Protein AF-A0A9N9A165-F1 (afdb_monomer_lite)

Foldseek 3Di:
DDDDDDDDDPDDDFKDFDDDDDDDDDDDDDDDDDDDDDDDDDDDDDDDDDDDDDDDDDDDDDDDDPDQDLVQDDPALDQPDDRVNHGLVVVQVVQLVCLVVQWQDQVPAQEWEEEPVCRPDIGRHDLSLQCSFFPQSSVVVVPDGGHIYIYGYAPADVVLVSLVSSCSRNVPLPVSLVVDDPVCLVSNLSRCVVRRGHPSSVVSSVVSCVPPPVVVVVCVLVLQDDQPPPDPDDPDDPDQDDAFAEEEEADADPFLVLSLLLCVPPPPPRHHFDYEYEEEPPRVVSVVVVVVSQVVVDDPDDNRYHYDYFHALDDVVDDPVCSVVSVVSRLVSLLCVCVVRVGQEYEGEARPSVVSNLVNNSVCVSVVNHDRAYEYEYDPVPAPDGHPVLVVCLSRHSAAEYQYVVCVVVRVRYDYDHDSD

Radius of gyration: 34.98 Å; chains: 1; bounding box: 90×56×110 Å

Structure (mmCIF, N/CA/C/O backbone):
data_AF-A0A9N9A165-F1
#
_entry.id   AF-A0A9N9A165-F1
#
loop_
_atom_site.group_PDB
_atom_site.id
_atom_site.type_symbol
_atom_site.label_atom_id
_atom_site.label_alt_id
_atom_site.label_comp_id
_atom_site.label_asym_id
_atom_site.label_entity_id
_atom_site.label_seq_id
_atom_site.pdbx_PDB_ins_code
_atom_site.Cartn_x
_atom_site.Cartn_y
_atom_site.Cartn_z
_atom_site.occupancy
_atom_site.B_iso_or_equiv
_atom_site.auth_seq_id
_atom_site.auth_comp_id
_atom_site.auth_asym_id
_atom_site.auth_atom_id
_atom_site.pdbx_PDB_model_num
ATOM 1 N N . MET A 1 1 ? 0.359 28.712 -45.070 1.00 30.98 1 MET A N 1
ATOM 2 C CA . MET A 1 1 ? -0.777 27.816 -45.360 1.00 30.98 1 MET A CA 1
ATOM 3 C C . MET A 1 1 ? -0.636 26.603 -44.466 1.00 30.98 1 MET A C 1
ATOM 5 O O . MET A 1 1 ? 0.360 25.902 -44.545 1.00 30.98 1 MET A O 1
ATOM 9 N N . THR A 1 2 ? -1.562 26.473 -43.529 1.00 28.03 2 THR A N 1
ATOM 10 C CA . THR A 1 2 ? -1.671 25.415 -42.525 1.00 28.03 2 THR A CA 1
ATOM 11 C C . THR A 1 2 ? -2.238 24.150 -43.166 1.00 28.03 2 THR A C 1
ATOM 13 O O . THR A 1 2 ? -3.295 24.209 -43.788 1.00 28.03 2 THR A O 1
ATOM 16 N N . SER A 1 3 ? -1.569 23.011 -42.990 1.00 23.97 3 SER A N 1
ATOM 17 C CA . SER A 1 3 ? -2.123 21.687 -43.289 1.00 23.97 3 SER A CA 1
ATOM 18 C C . SER A 1 3 ? -2.173 20.858 -42.006 1.00 23.97 3 SER A C 1
ATOM 20 O O . SER A 1 3 ? -1.151 20.401 -41.498 1.00 23.97 3 SER A O 1
ATOM 22 N N . THR A 1 4 ? -3.380 20.722 -41.469 1.00 32.53 4 THR A N 1
ATOM 23 C CA . THR A 1 4 ? -3.792 19.756 -40.442 1.00 32.53 4 THR A CA 1
ATOM 24 C C . THR A 1 4 ? -4.138 18.403 -41.090 1.00 32.53 4 THR A C 1
ATOM 26 O O . THR A 1 4 ? -4.364 18.375 -42.296 1.00 32.53 4 THR A O 1
ATOM 29 N N . ILE A 1 5 ? -4.254 17.343 -40.261 1.00 26.00 5 ILE A N 1
ATOM 30 C CA . ILE A 1 5 ? -4.633 15.913 -40.501 1.00 26.00 5 ILE A CA 1
ATOM 31 C C . ILE A 1 5 ? -3.408 14.989 -40.274 1.00 26.00 5 ILE A C 1
ATOM 33 O O . ILE A 1 5 ? -2.362 15.235 -40.851 1.00 26.00 5 ILE A O 1
ATOM 37 N N . SER A 1 6 ? -3.396 13.923 -39.457 1.00 26.28 6 SER A N 1
ATOM 38 C CA . SER A 1 6 ? -4.396 13.183 -38.665 1.00 26.28 6 SER A CA 1
ATOM 39 C C . SER A 1 6 ? -3.707 12.619 -37.403 1.00 26.28 6 SER A C 1
ATOM 41 O O . SER A 1 6 ? -2.586 12.115 -37.465 1.00 26.28 6 SER A O 1
ATOM 43 N N . GLN A 1 7 ? -4.384 12.723 -36.254 1.00 32.97 7 GLN A N 1
ATOM 44 C CA . GLN A 1 7 ? -4.041 12.041 -35.007 1.00 32.97 7 GLN A CA 1
ATOM 45 C C . GLN A 1 7 ? -4.582 10.608 -35.043 1.00 32.97 7 GLN A C 1
ATOM 47 O O . GLN A 1 7 ? -5.778 10.430 -35.240 1.00 32.97 7 GLN A O 1
ATOM 52 N N . ASN A 1 8 ? -3.710 9.622 -34.827 1.00 28.58 8 ASN A N 1
ATOM 53 C CA . ASN A 1 8 ? -4.030 8.306 -34.262 1.00 28.58 8 ASN A CA 1
ATOM 54 C C . ASN A 1 8 ? -2.715 7.632 -33.831 1.00 28.58 8 ASN A C 1
ATOM 56 O O . ASN A 1 8 ? -2.170 6.778 -34.521 1.00 28.58 8 ASN A O 1
ATOM 60 N N . SER A 1 9 ? -2.172 8.058 -32.689 1.00 30.83 9 SER A N 1
ATOM 61 C CA . SER A 1 9 ? -1.137 7.323 -31.952 1.00 30.83 9 SER A CA 1
ATOM 62 C C . SER A 1 9 ? -1.529 7.320 -30.471 1.00 30.83 9 SER A C 1
ATOM 64 O O . SER A 1 9 ? -1.870 8.386 -29.955 1.00 30.83 9 SER A O 1
ATOM 66 N N . PRO A 1 10 ? -1.526 6.167 -29.775 1.00 26.56 10 PRO A N 1
ATOM 67 C CA . PRO A 1 10 ? -1.973 6.069 -28.385 1.00 26.56 10 PRO A CA 1
ATOM 68 C C . PRO A 1 10 ? -0.942 6.575 -27.354 1.00 26.56 10 PRO A C 1
ATOM 70 O O . PRO A 1 10 ? -1.154 6.399 -26.156 1.00 26.56 10 PRO A O 1
ATOM 73 N N . PHE A 1 11 ? 0.156 7.212 -27.778 1.00 29.66 11 PHE A N 1
ATOM 74 C CA . PHE A 1 11 ? 1.219 7.697 -26.889 1.00 29.66 11 PHE A CA 1
ATOM 75 C C . PHE A 1 11 ? 1.334 9.235 -26.904 1.00 29.66 11 PHE A C 1
ATOM 77 O O . PHE A 1 11 ? 1.251 9.841 -27.975 1.00 29.66 11 PHE A O 1
ATOM 84 N N . PRO A 1 12 ? 1.534 9.892 -25.742 1.00 28.69 12 PRO A N 1
ATOM 85 C CA . PRO A 1 12 ? 1.676 11.346 -25.667 1.00 28.69 12 PRO A CA 1
ATOM 86 C C . PRO A 1 12 ? 2.988 11.830 -26.327 1.00 28.69 12 PRO A C 1
ATOM 88 O O . PRO A 1 12 ? 3.991 11.113 -26.298 1.00 28.69 12 PRO A O 1
ATOM 91 N N . PRO A 1 13 ? 3.022 13.047 -26.906 1.00 36.81 13 PRO A N 1
ATOM 92 C CA . PRO A 1 13 ? 4.195 13.580 -27.601 1.00 36.81 13 PRO A CA 1
ATOM 93 C C . PRO A 1 13 ? 5.261 14.051 -26.598 1.00 36.81 13 PRO A C 1
ATOM 95 O O . PRO A 1 13 ? 5.220 15.190 -26.147 1.00 36.81 13 PRO A O 1
ATOM 98 N N . ASN A 1 14 ? 6.215 13.185 -26.243 1.00 39.38 14 ASN A N 1
ATOM 99 C CA . ASN A 1 14 ? 7.212 13.470 -25.195 1.00 39.38 14 ASN A CA 1
ATOM 100 C C . ASN A 1 14 ? 8.686 13.433 -25.659 1.00 39.38 14 ASN A C 1
ATOM 102 O O . ASN A 1 14 ? 9.572 13.283 -24.823 1.00 39.38 14 ASN A O 1
ATOM 106 N N . ALA A 1 15 ? 8.972 13.600 -26.954 1.00 33.16 15 ALA A N 1
ATOM 107 C CA . ALA A 1 15 ? 10.337 13.810 -27.452 1.00 33.16 15 ALA A CA 1
ATOM 108 C C . ALA A 1 15 ? 10.482 15.245 -27.980 1.00 33.16 15 ALA A C 1
ATOM 110 O O . ALA A 1 15 ? 9.728 15.661 -28.862 1.00 33.16 15 ALA A O 1
ATOM 111 N N . VAL A 1 16 ? 11.429 16.004 -27.424 1.00 34.69 16 VAL A N 1
ATOM 112 C CA . VAL A 1 16 ? 11.776 17.364 -27.869 1.00 34.69 16 VAL A CA 1
ATOM 113 C C . VAL A 1 16 ? 13.133 17.304 -28.565 1.00 34.69 16 VAL A C 1
ATOM 115 O O . VAL A 1 16 ? 14.067 16.723 -28.022 1.00 34.69 16 VAL A O 1
ATOM 118 N N . TYR A 1 17 ? 13.234 17.906 -29.751 1.00 34.75 17 TYR A N 1
ATOM 119 C CA . TYR A 1 17 ? 14.441 17.922 -30.582 1.00 34.75 17 TYR A CA 1
ATOM 120 C C . TYR A 1 17 ? 15.071 19.321 -30.567 1.00 34.75 17 TYR A C 1
ATOM 122 O O . TYR A 1 17 ? 14.367 20.309 -30.778 1.00 34.75 17 TYR A O 1
ATOM 130 N N . GLN A 1 18 ? 16.388 19.415 -30.375 1.00 28.05 18 GLN A N 1
ATOM 131 C CA . GLN A 1 18 ? 17.162 20.628 -30.665 1.00 28.05 18 GLN A CA 1
ATOM 132 C C . GLN A 1 18 ? 18.097 20.357 -31.849 1.00 28.05 18 GLN A C 1
ATOM 134 O O . GLN A 1 18 ? 18.926 19.455 -31.796 1.00 28.05 18 GLN A O 1
ATOM 139 N N . GLN A 1 19 ? 17.954 21.135 -32.925 1.00 28.00 19 GLN A N 1
ATOM 140 C CA . GLN A 1 19 ? 18.876 21.122 -34.062 1.00 28.00 19 GLN A CA 1
ATOM 141 C C . GLN A 1 19 ? 20.055 22.052 -33.761 1.00 28.00 19 GLN A C 1
ATOM 143 O O . GLN A 1 19 ? 19.873 23.268 -33.712 1.00 28.00 19 GLN A O 1
ATOM 148 N N . ASN A 1 20 ? 21.261 21.508 -33.602 1.00 29.25 20 ASN A N 1
ATOM 149 C CA . ASN A 1 20 ? 22.474 22.323 -33.549 1.00 29.25 20 ASN A CA 1
ATOM 150 C C . ASN A 1 20 ? 23.061 22.490 -34.955 1.00 29.25 20 ASN A C 1
ATOM 152 O O . ASN A 1 20 ? 23.333 21.517 -35.653 1.00 29.25 20 ASN A O 1
ATOM 156 N N . SER A 1 21 ? 23.264 23.744 -35.358 1.00 30.08 21 SER A N 1
ATOM 157 C CA . SER A 1 21 ? 23.950 24.132 -36.595 1.00 30.08 21 SER A CA 1
ATOM 158 C C . SER A 1 21 ? 25.340 24.649 -36.231 1.00 30.08 21 SER A C 1
ATOM 160 O O . SER A 1 21 ? 25.421 25.655 -35.531 1.00 30.08 21 SER A O 1
ATOM 162 N N . TYR A 1 22 ? 26.421 24.024 -36.708 1.00 27.47 22 TYR A N 1
ATOM 163 C CA . TYR A 1 22 ? 27.763 24.622 -36.646 1.00 27.47 22 TYR A CA 1
ATOM 164 C C . TYR A 1 22 ? 28.575 24.384 -37.932 1.00 27.47 22 TYR A C 1
ATOM 166 O O . TYR A 1 22 ? 28.345 23.389 -38.621 1.00 27.47 22 TYR A O 1
ATOM 174 N N . PRO A 1 23 ? 29.476 25.325 -38.291 1.00 28.16 23 PRO A N 1
ATOM 175 C CA . PRO A 1 23 ? 30.006 25.481 -39.641 1.00 28.16 23 PRO A CA 1
ATOM 176 C C . PRO A 1 23 ? 31.285 24.676 -39.904 1.00 28.16 23 PRO A C 1
ATOM 178 O O . PRO A 1 23 ? 32.097 24.425 -39.017 1.00 28.16 23 PRO A O 1
ATOM 181 N N . SER A 1 24 ? 31.475 24.336 -41.176 1.00 26.06 24 SER A N 1
ATOM 182 C CA . SER A 1 24 ? 32.622 23.626 -41.737 1.00 26.06 24 SER A CA 1
ATOM 183 C C . SER A 1 24 ? 33.921 24.440 -41.652 1.00 26.06 24 SER A C 1
ATOM 185 O O . SER A 1 24 ? 33.957 25.588 -42.095 1.00 26.06 24 SER A O 1
ATOM 187 N N . GLN A 1 25 ? 35.015 23.821 -41.200 1.00 24.94 25 GLN A N 1
ATOM 188 C CA . GLN A 1 25 ? 36.375 24.282 -41.501 1.00 24.94 25 GLN A CA 1
ATOM 189 C C . GLN A 1 25 ? 37.233 23.128 -42.028 1.00 24.94 25 GLN A C 1
ATOM 191 O O . GLN A 1 25 ? 37.442 22.113 -41.370 1.00 24.94 25 GLN A O 1
ATOM 196 N N . THR A 1 26 ? 37.708 23.315 -43.254 1.00 25.80 26 THR A N 1
ATOM 197 C CA . THR A 1 26 ? 38.742 22.546 -43.949 1.00 25.80 26 THR A CA 1
ATOM 198 C C . THR A 1 26 ? 40.126 22.894 -43.412 1.00 25.80 26 THR A C 1
ATOM 200 O O . THR A 1 26 ? 40.461 24.074 -43.386 1.00 25.80 26 THR A O 1
ATOM 203 N N . SER A 1 27 ? 40.955 21.885 -43.126 1.00 24.30 27 SER A N 1
ATOM 204 C CA . SER A 1 27 ? 42.413 22.042 -43.036 1.00 24.30 27 SER A CA 1
ATOM 205 C C . SER A 1 27 ? 43.125 20.779 -43.521 1.00 24.30 27 SER A C 1
ATOM 207 O O . SER A 1 27 ? 42.987 19.696 -42.961 1.00 24.30 27 SER A O 1
ATOM 209 N N . SER A 1 28 ? 43.876 20.958 -44.599 1.00 24.69 28 SER A N 1
ATOM 210 C CA . SER A 1 28 ? 44.809 20.043 -45.253 1.00 24.69 28 SER A CA 1
ATOM 211 C C . SER A 1 28 ? 46.138 19.946 -44.502 1.00 24.69 28 SER A C 1
ATOM 213 O O . SER A 1 28 ? 46.663 20.992 -44.144 1.00 24.69 28 SER A O 1
ATOM 215 N N . TYR A 1 29 ? 46.742 18.754 -44.384 1.00 25.45 29 TYR A N 1
ATOM 216 C CA . TYR A 1 29 ? 48.202 18.616 -44.266 1.00 25.45 29 TYR A CA 1
ATOM 217 C C . TYR A 1 29 ? 48.746 17.313 -44.888 1.00 25.45 29 TYR A C 1
ATOM 219 O O . TYR A 1 29 ? 48.081 16.286 -44.973 1.00 25.45 29 TYR A O 1
ATOM 227 N N . SER A 1 30 ? 49.973 17.476 -45.370 1.00 24.25 30 SER A N 1
ATOM 228 C CA . SER A 1 30 ? 50.847 16.753 -46.300 1.00 24.25 30 SER A CA 1
ATOM 229 C C . SER A 1 30 ? 51.369 15.355 -45.925 1.00 24.25 30 SER A C 1
ATOM 231 O O . SER A 1 30 ? 51.598 15.036 -44.763 1.00 24.25 30 SER A O 1
ATOM 233 N N . GLN A 1 31 ? 51.688 14.600 -46.987 1.00 25.42 31 GLN A N 1
ATOM 234 C CA . GLN A 1 31 ? 52.475 13.358 -47.055 1.00 25.42 31 GLN A CA 1
ATOM 235 C C . GLN A 1 31 ? 53.950 13.514 -46.647 1.00 25.42 31 GLN A C 1
ATOM 237 O O . GLN A 1 31 ? 54.519 14.547 -46.980 1.00 25.42 31 GLN A O 1
ATOM 242 N N . ILE A 1 32 ? 54.586 12.437 -46.139 1.00 25.52 32 ILE A N 1
ATOM 243 C CA . ILE A 1 32 ? 56.020 12.072 -46.325 1.00 25.52 32 ILE A CA 1
ATOM 244 C C . ILE A 1 32 ? 56.170 10.514 -46.291 1.00 25.52 32 ILE A C 1
ATOM 246 O O . ILE A 1 32 ? 55.348 9.869 -45.640 1.00 25.52 32 ILE A O 1
ATOM 250 N N . PRO A 1 33 ? 57.140 9.884 -47.009 1.00 29.56 33 PRO A N 1
ATOM 251 C CA . PRO A 1 33 ? 56.976 8.555 -47.624 1.00 29.56 33 PRO A CA 1
ATOM 252 C C . PRO A 1 33 ? 58.005 7.459 -47.226 1.00 29.56 33 PRO A C 1
ATOM 254 O O . PRO A 1 33 ? 58.963 7.715 -46.506 1.00 29.56 33 PRO A O 1
ATOM 257 N N . ARG A 1 34 ? 57.845 6.289 -47.886 1.00 22.92 34 ARG A N 1
ATOM 258 C CA . ARG A 1 34 ? 58.840 5.253 -48.280 1.00 22.92 34 ARG A CA 1
ATOM 259 C C . ARG A 1 34 ? 59.434 4.316 -47.211 1.00 22.92 34 ARG A C 1
ATOM 261 O O . ARG A 1 34 ? 60.228 4.733 -46.382 1.00 22.92 34 ARG A O 1
ATOM 268 N N . ASN A 1 35 ? 59.249 3.004 -47.407 1.00 24.45 35 ASN A N 1
ATOM 269 C CA . ASN A 1 35 ? 60.256 2.137 -48.054 1.00 24.45 35 ASN A CA 1
ATOM 270 C C . ASN A 1 35 ? 59.780 0.670 -48.163 1.00 24.45 35 ASN A C 1
ATOM 272 O O . ASN A 1 35 ? 59.331 0.078 -47.188 1.00 24.45 35 ASN A O 1
ATOM 276 N N . SER A 1 36 ? 59.926 0.092 -49.360 1.00 26.20 36 SER A N 1
ATOM 277 C CA . SER A 1 36 ? 60.014 -1.360 -49.612 1.00 26.20 36 SER A CA 1
ATOM 278 C C . SER A 1 36 ? 61.405 -1.877 -49.174 1.00 26.20 36 SER A C 1
ATOM 280 O O . SER A 1 36 ? 62.257 -1.043 -48.847 1.00 26.20 36 SER A O 1
ATOM 282 N N . PRO A 1 37 ? 61.714 -3.196 -49.233 1.00 30.70 37 PRO A N 1
ATOM 283 C CA . PRO A 1 37 ? 62.184 -3.709 -50.531 1.00 30.70 37 PRO A CA 1
ATOM 284 C C . PRO A 1 37 ? 62.031 -5.235 -50.828 1.00 30.70 37 PRO A C 1
ATOM 286 O O . PRO A 1 37 ? 61.751 -6.032 -49.942 1.00 30.70 37 PRO A O 1
ATOM 289 N N . TYR A 1 38 ? 62.296 -5.569 -52.108 1.00 24.83 38 TYR A N 1
ATOM 290 C CA . TYR A 1 38 ? 62.714 -6.847 -52.750 1.00 24.83 38 TYR A CA 1
ATOM 291 C C . TYR A 1 38 ? 61.745 -8.057 -52.765 1.00 24.83 38 TYR A C 1
ATOM 293 O O . TYR A 1 38 ? 61.374 -8.586 -51.729 1.00 24.83 38 TYR A O 1
ATOM 301 N N . GLN A 1 39 ? 61.154 -8.421 -53.921 1.00 24.47 39 GLN A N 1
ATOM 302 C CA . GLN A 1 39 ? 61.660 -9.161 -55.117 1.00 24.47 39 GLN A CA 1
ATOM 303 C C . GLN A 1 39 ? 61.720 -10.696 -54.914 1.00 24.47 39 GLN A C 1
ATOM 305 O O . GLN A 1 39 ? 62.441 -11.169 -54.052 1.00 24.47 39 GLN A O 1
ATOM 310 N N . HIS A 1 40 ? 60.842 -11.487 -55.556 1.00 25.16 40 HIS A N 1
ATOM 311 C CA . HIS A 1 40 ? 60.861 -12.016 -56.948 1.00 25.16 40 HIS A CA 1
ATOM 312 C C . HIS A 1 40 ? 61.604 -13.368 -57.041 1.00 25.16 40 HIS A C 1
ATOM 314 O O . HIS A 1 40 ? 62.787 -13.422 -56.748 1.00 25.16 40 HIS A O 1
ATOM 320 N N . GLN A 1 41 ? 60.917 -14.484 -57.334 1.00 24.33 41 GLN A N 1
ATOM 321 C CA . GLN A 1 41 ? 60.978 -15.315 -58.572 1.00 24.33 41 GLN A CA 1
ATOM 322 C C . GLN A 1 41 ? 60.892 -16.799 -58.108 1.00 24.33 41 GLN A C 1
ATOM 324 O O . GLN A 1 41 ? 61.300 -17.070 -56.988 1.00 24.33 41 GLN A O 1
ATOM 329 N N . GLN A 1 42 ? 60.417 -17.837 -58.808 1.00 24.27 42 GLN A N 1
ATOM 330 C CA . GLN A 1 42 ? 59.877 -18.073 -60.152 1.00 24.27 42 GLN A CA 1
ATOM 331 C C . GLN A 1 42 ? 59.375 -19.543 -60.226 1.00 24.27 42 GLN A C 1
ATOM 333 O O . GLN A 1 42 ? 59.992 -20.401 -59.608 1.00 24.27 42 GLN A O 1
ATOM 338 N N . TYR A 1 43 ? 58.340 -19.781 -61.056 1.00 24.47 43 TYR A N 1
ATOM 339 C CA . TYR A 1 43 ? 58.113 -20.920 -61.987 1.00 24.47 43 TYR A CA 1
ATOM 340 C C . TYR A 1 43 ? 58.084 -22.386 -61.493 1.00 24.47 43 TYR A C 1
ATOM 342 O O . TYR A 1 43 ? 58.854 -22.775 -60.635 1.00 24.47 43 TYR A O 1
ATOM 350 N N . HIS A 1 44 ? 57.305 -23.340 -62.030 1.00 27.14 44 HIS A N 1
ATOM 351 C CA . HIS A 1 44 ? 56.298 -23.502 -63.108 1.00 27.14 44 HIS A CA 1
ATOM 352 C C . HIS A 1 44 ? 55.692 -24.928 -62.871 1.00 27.14 44 HIS A C 1
ATOM 354 O O . HIS A 1 44 ? 56.398 -25.779 -62.339 1.00 27.14 44 HIS A O 1
ATOM 360 N N . SER A 1 45 ? 54.430 -25.299 -63.141 1.00 25.39 45 SER A N 1
ATOM 361 C CA . SER A 1 45 ? 53.854 -25.629 -64.463 1.00 25.39 45 SER A CA 1
ATOM 362 C C . SER A 1 45 ? 52.428 -26.241 -64.328 1.00 25.39 45 SER A C 1
ATOM 364 O O . SER A 1 45 ? 52.060 -26.651 -63.229 1.00 25.39 45 SER A O 1
ATOM 366 N N . PRO A 1 46 ? 51.630 -26.319 -65.420 1.00 28.55 46 PRO A N 1
ATOM 367 C CA . PRO A 1 46 ? 50.166 -26.159 -65.395 1.00 28.55 46 PRO A CA 1
ATOM 368 C C . PRO A 1 46 ? 49.344 -27.292 -66.063 1.00 28.55 46 PRO A C 1
ATOM 370 O O . PRO A 1 46 ? 49.888 -28.119 -66.790 1.00 28.55 46 PRO A O 1
ATOM 373 N N . VAL A 1 47 ? 48.007 -27.242 -65.932 1.00 25.83 47 VAL A N 1
ATOM 374 C CA . VAL A 1 47 ? 47.045 -27.813 -66.906 1.00 25.83 47 VAL A CA 1
ATOM 375 C C . VAL A 1 47 ? 45.909 -26.806 -67.158 1.00 25.83 47 VAL A C 1
ATOM 377 O O . VAL A 1 47 ? 45.389 -26.193 -66.230 1.00 25.83 47 VAL A O 1
ATOM 380 N N . LYS A 1 48 ? 45.598 -26.612 -68.447 1.00 24.17 48 LYS A N 1
ATOM 381 C CA . LYS A 1 48 ? 44.744 -25.584 -69.069 1.00 24.17 48 LYS A CA 1
ATOM 382 C C . LYS A 1 48 ? 43.267 -25.991 -69.195 1.00 24.17 48 LYS A C 1
ATOM 384 O O . LYS A 1 48 ? 42.993 -27.140 -69.521 1.00 24.17 48 LYS A O 1
ATOM 389 N N . GLN A 1 49 ? 42.379 -24.989 -69.183 1.00 23.53 49 GLN A N 1
ATOM 390 C CA . GLN A 1 49 ? 41.376 -24.763 -70.242 1.00 23.53 49 GLN A CA 1
ATOM 391 C C . GLN A 1 49 ? 41.033 -23.252 -70.332 1.00 23.53 49 GLN A C 1
ATOM 393 O O . GLN A 1 49 ? 40.579 -22.652 -69.362 1.00 23.53 49 GLN A O 1
ATOM 398 N N . GLU A 1 50 ? 41.334 -22.642 -71.488 1.00 23.67 50 GLU A N 1
ATOM 399 C CA . GLU A 1 50 ? 41.048 -21.248 -71.911 1.00 23.67 50 GLU A CA 1
ATOM 400 C C . GLU A 1 50 ? 39.595 -21.168 -72.439 1.00 23.67 50 GLU A C 1
ATOM 402 O O . GLU A 1 50 ? 39.149 -22.096 -73.108 1.00 23.67 50 GLU A O 1
ATOM 407 N N . TYR A 1 51 ? 38.726 -20.240 -72.016 1.00 23.48 51 TYR A N 1
ATOM 408 C CA . TYR A 1 51 ? 38.630 -18.785 -72.260 1.00 23.48 51 TYR A CA 1
ATOM 409 C C . TYR A 1 51 ? 38.369 -18.349 -73.712 1.00 23.48 51 TYR A C 1
ATOM 411 O O . TYR A 1 51 ? 39.169 -18.572 -74.614 1.00 23.48 51 TYR A O 1
ATOM 419 N N . SER A 1 52 ? 37.289 -17.580 -73.878 1.00 21.48 52 SER A N 1
ATOM 420 C CA . SER A 1 52 ? 37.186 -16.489 -74.849 1.00 21.48 52 SER A CA 1
ATOM 421 C C . SER A 1 52 ? 36.707 -15.226 -74.120 1.00 21.48 52 SER A C 1
ATOM 423 O O . SER A 1 52 ? 35.997 -15.287 -73.118 1.00 21.48 52 SER A O 1
ATOM 425 N N . SER A 1 53 ? 37.230 -14.093 -74.572 1.00 21.98 53 SER A N 1
ATOM 426 C CA . SER A 1 53 ? 37.441 -12.843 -73.842 1.00 21.98 53 SER A CA 1
ATOM 427 C C . SER A 1 53 ? 36.615 -11.684 -74.398 1.00 21.98 53 SER A C 1
ATOM 429 O O . SER A 1 53 ? 36.515 -11.557 -75.615 1.00 21.98 53 SER A O 1
ATOM 431 N N . SER A 1 54 ? 36.230 -10.732 -73.544 1.00 23.09 54 SER A N 1
ATOM 432 C CA . SER A 1 54 ? 36.293 -9.307 -73.900 1.00 23.09 54 SER A CA 1
ATOM 433 C C . SER A 1 54 ? 36.404 -8.415 -72.659 1.00 23.09 54 SER A C 1
ATOM 435 O O . SER A 1 54 ? 35.667 -8.551 -71.689 1.00 23.09 54 SER A O 1
ATOM 437 N N . SER A 1 55 ? 37.382 -7.525 -72.740 1.00 22.00 55 SER A N 1
ATOM 438 C CA . SER A 1 55 ? 37.901 -6.523 -71.809 1.00 22.00 55 SER A CA 1
ATOM 439 C C . SER A 1 55 ? 36.962 -5.357 -71.469 1.00 22.00 55 SER A C 1
ATOM 441 O O . SER A 1 55 ? 36.340 -4.834 -72.388 1.00 22.00 55 SER A O 1
ATOM 443 N N . SER A 1 56 ? 37.034 -4.835 -70.232 1.00 24.55 56 SER A N 1
ATOM 444 C CA . SER A 1 56 ? 37.386 -3.420 -69.945 1.00 24.55 56 SER A CA 1
ATOM 445 C C . SER A 1 56 ? 37.327 -3.068 -68.441 1.00 24.55 56 SER A C 1
ATOM 447 O O . SER A 1 56 ? 36.254 -3.088 -67.854 1.00 24.55 56 SER A O 1
ATOM 449 N N . SER A 1 57 ? 38.495 -2.702 -67.895 1.00 25.25 57 SER A N 1
ATOM 450 C CA . SER A 1 57 ? 38.829 -1.644 -66.908 1.00 25.25 57 SER A CA 1
ATOM 451 C C . SER A 1 57 ? 38.095 -1.489 -65.548 1.00 25.25 57 SER A C 1
ATOM 453 O O . SER A 1 57 ? 36.873 -1.550 -65.490 1.00 25.25 57 SER A O 1
ATOM 455 N N . PRO A 1 58 ? 38.827 -1.174 -64.448 1.00 27.28 58 PRO A N 1
ATOM 456 C CA . PRO A 1 58 ? 38.287 -1.107 -63.087 1.00 27.28 58 PRO A CA 1
ATOM 457 C C . PRO A 1 58 ? 37.963 0.326 -62.623 1.00 27.28 58 PRO A C 1
ATOM 459 O O . PRO A 1 58 ? 38.739 1.254 -62.855 1.00 27.28 58 PRO A O 1
ATOM 462 N N . SER A 1 59 ? 36.875 0.501 -61.869 1.00 23.55 59 SER A N 1
ATOM 463 C CA . SER A 1 59 ? 36.615 1.726 -61.103 1.00 23.55 59 SER A CA 1
ATOM 464 C C . SER A 1 59 ? 35.824 1.460 -59.812 1.00 23.55 59 SER A C 1
ATOM 466 O O . SER A 1 59 ? 34.810 0.772 -59.802 1.00 23.55 59 SER A O 1
ATOM 468 N N . SER A 1 60 ? 36.329 2.067 -58.731 1.00 25.27 60 SER A N 1
ATOM 469 C CA . SER A 1 60 ? 35.688 2.382 -57.441 1.00 25.27 60 SER A CA 1
ATOM 470 C C . SER A 1 60 ? 35.104 1.242 -56.594 1.00 25.27 60 SER A C 1
ATOM 472 O O . SER A 1 60 ? 33.957 0.838 -56.756 1.00 25.27 60 SER A O 1
ATOM 474 N N . VAL A 1 61 ? 35.857 0.844 -55.564 1.00 25.14 61 VAL A N 1
ATOM 475 C CA . VAL A 1 61 ? 35.315 0.187 -54.366 1.00 25.14 61 VAL A CA 1
ATOM 476 C C . VAL A 1 61 ? 34.518 1.235 -53.582 1.00 25.14 61 VAL A C 1
ATOM 478 O O . VAL A 1 61 ? 35.096 2.134 -52.973 1.00 25.14 61 VAL A O 1
ATOM 481 N N . SER A 1 62 ? 33.189 1.156 -53.645 1.00 26.06 62 SER A N 1
ATOM 482 C CA . SER A 1 62 ? 32.283 1.978 -52.845 1.00 26.06 62 SER A CA 1
ATOM 483 C C . SER A 1 62 ? 32.194 1.441 -51.417 1.00 26.06 62 SER A C 1
ATOM 485 O O . SER A 1 62 ? 31.907 0.264 -51.203 1.00 26.06 62 SER A O 1
ATOM 487 N N . SER A 1 63 ? 32.374 2.331 -50.447 1.00 28.34 63 SER A N 1
ATOM 488 C CA . SER A 1 63 ? 31.982 2.166 -49.049 1.00 28.34 63 SER A CA 1
ATOM 489 C C . SER A 1 63 ? 30.510 1.749 -48.938 1.00 28.34 63 SER A C 1
ATOM 491 O O . SER A 1 63 ? 29.621 2.549 -49.233 1.00 28.34 63 SER A O 1
ATOM 493 N N . ALA A 1 64 ? 30.240 0.516 -48.511 1.00 25.89 64 ALA A N 1
ATOM 494 C CA . ALA A 1 64 ? 28.886 0.057 -48.228 1.00 25.89 64 ALA A CA 1
ATOM 495 C C . ALA A 1 64 ? 28.507 0.427 -46.785 1.00 25.89 64 ALA A C 1
ATOM 497 O O . ALA A 1 64 ? 28.881 -0.249 -45.830 1.00 25.89 64 ALA A O 1
ATOM 498 N N . SER A 1 65 ? 27.770 1.525 -46.628 1.00 28.45 65 SER A N 1
ATOM 499 C CA . SER A 1 65 ? 26.974 1.795 -45.435 1.00 28.45 65 SER A CA 1
ATOM 500 C C . SER A 1 65 ? 25.742 0.884 -45.461 1.00 28.45 65 SER A C 1
ATOM 502 O O . SER A 1 65 ? 24.799 1.115 -46.219 1.00 28.45 65 SER A O 1
ATOM 504 N N . ALA A 1 66 ? 25.743 -0.174 -44.646 1.00 28.38 66 ALA A N 1
ATOM 505 C CA . ALA A 1 66 ? 24.551 -0.990 -44.431 1.00 28.38 66 ALA A CA 1
ATOM 506 C C . ALA A 1 66 ? 23.484 -0.125 -43.742 1.00 28.38 66 ALA A C 1
ATOM 508 O O . ALA A 1 66 ? 23.585 0.222 -42.567 1.00 28.38 66 ALA A O 1
ATOM 509 N N . SER A 1 67 ? 22.491 0.303 -44.512 1.00 31.36 67 SER A N 1
ATOM 510 C CA . SER A 1 67 ? 21.351 1.077 -44.037 1.00 31.36 67 SER A CA 1
ATOM 511 C C . SER A 1 67 ? 20.235 0.095 -43.698 1.00 31.36 67 SER A C 1
ATOM 513 O O . SER A 1 67 ? 19.632 -0.480 -44.595 1.00 31.36 67 SER A O 1
ATOM 515 N N . PHE A 1 68 ? 19.972 -0.115 -42.404 1.00 38.31 68 PHE A N 1
ATOM 516 C CA . PHE A 1 68 ? 18.849 -0.931 -41.933 1.00 38.31 68 PHE A CA 1
ATOM 517 C C . PHE A 1 68 ? 17.516 -0.310 -42.396 1.00 38.31 68 PHE A C 1
ATOM 519 O O . PHE A 1 68 ? 17.175 0.790 -41.938 1.00 38.31 68 PHE A O 1
ATOM 526 N N . PRO A 1 69 ? 16.731 -0.970 -43.270 1.00 36.38 69 PRO A N 1
ATOM 527 C CA . PRO A 1 69 ? 15.423 -0.472 -43.660 1.00 36.38 69 PRO A CA 1
ATOM 528 C C . PRO A 1 69 ? 14.453 -0.694 -42.497 1.00 36.38 69 PRO A C 1
ATOM 530 O O . PRO A 1 69 ? 14.044 -1.811 -42.201 1.00 36.38 69 PRO A O 1
ATOM 533 N N . LEU A 1 70 ? 14.060 0.391 -41.834 1.00 44.00 70 LEU A N 1
ATOM 534 C CA . LEU A 1 70 ? 13.153 0.387 -40.679 1.00 44.00 70 LEU A CA 1
ATOM 535 C C . LEU A 1 70 ? 11.726 -0.119 -41.002 1.00 44.00 70 LEU A C 1
ATOM 537 O O . LEU A 1 70 ? 10.929 -0.328 -40.094 1.00 44.00 70 LEU A O 1
ATOM 541 N N . GLY A 1 71 ? 11.403 -0.329 -42.283 1.00 37.91 71 GLY A N 1
ATOM 542 C CA . GLY A 1 71 ? 10.076 -0.722 -42.769 1.00 37.91 71 GLY A CA 1
ATOM 543 C C . GLY A 1 71 ? 9.716 -2.207 -42.635 1.00 37.91 71 GLY A C 1
ATOM 544 O O . GLY A 1 71 ? 8.650 -2.592 -43.105 1.00 37.91 71 GLY A O 1
ATOM 545 N N . THR A 1 72 ? 10.568 -3.048 -42.037 1.00 48.72 72 THR A N 1
ATOM 546 C CA . THR A 1 72 ? 10.373 -4.515 -41.970 1.00 48.72 72 THR A CA 1
ATOM 547 C C . THR A 1 72 ? 10.205 -5.080 -40.555 1.00 48.72 72 THR A C 1
ATOM 549 O O . THR A 1 72 ? 10.097 -6.298 -40.394 1.00 48.72 72 THR A O 1
ATOM 552 N N . LEU A 1 73 ? 10.165 -4.237 -39.516 1.00 53.50 73 LEU A N 1
ATOM 553 C CA . LEU A 1 73 ? 10.070 -4.698 -38.128 1.00 53.50 73 LEU A CA 1
ATOM 554 C C . LEU A 1 73 ? 8.598 -4.858 -37.678 1.00 53.50 73 LEU A C 1
ATOM 556 O O . LEU A 1 73 ? 7.827 -3.903 -37.783 1.00 53.50 73 LEU A O 1
ATOM 560 N N . PRO A 1 74 ? 8.184 -6.033 -37.162 1.00 50.03 74 PRO A N 1
ATOM 561 C CA . PRO A 1 74 ? 6.803 -6.300 -36.761 1.00 50.03 74 PRO A CA 1
ATOM 562 C C . PRO A 1 74 ? 6.370 -5.495 -35.521 1.00 50.03 74 PRO A C 1
ATOM 564 O O . PRO A 1 74 ? 7.218 -5.061 -34.731 1.00 50.03 74 PRO A O 1
ATOM 567 N N . PRO A 1 75 ? 5.045 -5.334 -35.303 1.00 53.44 75 PRO A N 1
ATOM 568 C CA . PRO A 1 75 ? 4.485 -4.606 -34.158 1.00 53.44 75 PRO A CA 1
ATOM 569 C C . PRO A 1 75 ? 4.768 -5.272 -32.798 1.00 53.44 75 PRO A C 1
ATOM 571 O O . PRO A 1 75 ? 4.620 -4.627 -31.761 1.00 53.44 75 PRO A O 1
ATOM 574 N N . SER A 1 76 ? 5.195 -6.539 -32.789 1.00 56.84 76 SER A N 1
ATOM 575 C CA . SER A 1 76 ? 5.645 -7.285 -31.609 1.00 56.84 76 SER A CA 1
ATOM 576 C C . SER A 1 76 ? 7.043 -7.867 -31.828 1.00 56.84 76 SER A C 1
ATOM 578 O O . SER A 1 76 ? 7.395 -8.239 -32.945 1.00 56.84 76 SER A O 1
ATOM 580 N N . PHE A 1 77 ? 7.834 -7.978 -30.758 1.00 62.38 77 PHE A N 1
ATOM 581 C CA . PHE A 1 77 ? 9.095 -8.726 -30.761 1.00 62.38 77 PHE A CA 1
ATOM 582 C C . PHE A 1 77 ? 8.788 -10.221 -30.697 1.00 62.38 77 PHE A C 1
ATOM 584 O O . PHE A 1 77 ? 8.728 -10.805 -29.621 1.00 62.38 77 PHE A O 1
ATOM 591 N N . ASP A 1 78 ? 8.507 -10.810 -31.851 1.00 56.66 78 ASP A N 1
ATOM 592 C CA . ASP A 1 78 ? 8.522 -12.257 -32.007 1.00 56.66 78 ASP A CA 1
ATOM 593 C C . ASP A 1 78 ? 9.943 -12.665 -32.423 1.00 56.66 78 ASP A C 1
ATOM 595 O O . ASP A 1 78 ? 10.457 -12.191 -33.441 1.00 56.66 78 ASP A O 1
ATOM 599 N N . HIS A 1 79 ? 10.600 -13.505 -31.620 1.00 54.97 79 HIS A N 1
ATOM 600 C CA . HIS A 1 79 ? 11.971 -13.981 -31.863 1.00 54.97 79 HIS A CA 1
ATOM 601 C C . HIS A 1 79 ? 12.102 -14.877 -33.098 1.00 54.97 79 HIS A C 1
ATOM 603 O O . HIS A 1 79 ? 13.215 -15.225 -33.485 1.00 54.97 79 HIS A O 1
ATOM 609 N N . SER A 1 80 ? 10.984 -15.227 -33.741 1.00 57.66 80 SER A N 1
ATOM 610 C CA . SER A 1 80 ? 10.964 -15.859 -35.064 1.00 57.66 80 SER A CA 1
ATOM 611 C C . SER A 1 80 ? 11.271 -14.892 -36.218 1.00 57.66 80 SER A C 1
ATOM 613 O O . SER A 1 80 ? 11.391 -15.323 -37.367 1.00 57.66 80 SER A O 1
ATOM 615 N N . HIS A 1 81 ? 11.411 -13.589 -35.945 1.00 68.62 81 HIS A N 1
ATOM 616 C CA . HIS A 1 81 ? 11.705 -12.588 -36.968 1.00 68.62 81 HIS A CA 1
ATOM 617 C C . HIS A 1 81 ? 13.138 -12.708 -37.503 1.00 68.62 81 HIS A C 1
ATOM 619 O O . HIS A 1 81 ? 14.105 -12.873 -36.753 1.00 68.62 81 HIS A O 1
ATOM 625 N N . LEU A 1 82 ? 13.254 -12.602 -38.827 1.00 71.69 82 LEU A N 1
ATOM 626 C CA . LEU A 1 82 ? 14.516 -12.618 -39.554 1.00 71.69 82 LEU A CA 1
ATOM 627 C C . LEU A 1 82 ? 14.804 -11.217 -40.099 1.00 71.69 82 LEU A C 1
ATOM 629 O O . LEU A 1 82 ? 13.976 -10.638 -40.804 1.00 71.69 82 LEU A O 1
ATOM 633 N N . ILE A 1 83 ? 16.003 -10.705 -39.835 1.00 75.00 83 ILE A N 1
ATOM 634 C CA . ILE A 1 83 ? 16.549 -9.509 -40.483 1.00 75.00 83 ILE A CA 1
ATOM 635 C C . ILE A 1 83 ? 17.562 -9.995 -41.514 1.00 75.00 83 ILE A C 1
ATOM 637 O O . ILE A 1 83 ? 18.534 -10.653 -41.153 1.00 75.00 83 ILE A O 1
ATOM 641 N N . ASP A 1 84 ? 17.297 -9.737 -42.796 1.00 75.75 84 ASP A N 1
ATOM 642 C CA . ASP A 1 84 ? 18.128 -10.197 -43.920 1.00 75.75 84 ASP A CA 1
ATOM 643 C C . ASP A 1 84 ? 18.435 -11.711 -43.879 1.00 75.75 84 ASP A C 1
ATOM 645 O O . ASP A 1 84 ? 19.519 -12.168 -44.234 1.00 75.75 84 ASP A O 1
ATOM 649 N N . GLY A 1 85 ? 17.460 -12.506 -43.419 1.00 78.69 85 GLY A N 1
ATOM 650 C CA . GLY A 1 85 ? 17.581 -13.962 -43.277 1.00 78.69 85 GLY A CA 1
ATOM 651 C C . GLY A 1 85 ? 18.255 -14.440 -41.985 1.00 78.69 85 GLY A C 1
ATOM 652 O O . GLY A 1 85 ? 18.385 -15.647 -41.794 1.00 78.69 85 GLY A O 1
ATOM 653 N N . ILE A 1 86 ? 18.650 -13.534 -41.084 1.00 81.75 86 ILE A N 1
ATOM 654 C CA . ILE A 1 86 ? 19.322 -13.850 -39.817 1.00 81.75 86 ILE A CA 1
ATOM 655 C C . ILE A 1 86 ? 18.342 -13.686 -38.642 1.00 81.75 86 ILE A C 1
ATOM 657 O O . ILE A 1 86 ? 17.704 -12.635 -38.534 1.00 81.75 86 ILE A O 1
ATOM 661 N N . PRO A 1 87 ? 18.229 -14.672 -37.730 1.00 86.00 87 PRO A N 1
ATOM 662 C CA . PRO A 1 87 ? 17.415 -14.541 -36.523 1.00 86.00 87 PRO A CA 1
ATOM 663 C C . PRO A 1 87 ? 17.841 -13.361 -35.650 1.00 86.00 87 PRO A C 1
ATOM 665 O O . PRO A 1 87 ? 19.022 -13.206 -35.332 1.00 86.00 87 PRO A O 1
ATOM 668 N N . VAL A 1 88 ? 16.871 -12.562 -35.199 1.00 84.25 88 VAL A N 1
ATOM 669 C CA . VAL A 1 88 ? 17.125 -11.429 -34.289 1.00 84.25 88 VAL A CA 1
ATOM 670 C C . VAL A 1 88 ? 17.812 -11.882 -33.000 1.00 84.25 88 VAL A C 1
ATOM 672 O O . VAL A 1 88 ? 18.700 -11.187 -32.515 1.00 84.25 88 VAL A O 1
ATOM 675 N N . SER A 1 89 ? 17.467 -13.063 -32.482 1.00 84.69 89 SER A N 1
ATOM 676 C CA . SER A 1 89 ? 18.111 -13.653 -31.303 1.00 84.69 89 SER A CA 1
ATOM 677 C C . SER A 1 89 ? 19.619 -13.848 -31.490 1.00 84.69 89 SER A C 1
ATOM 679 O O . SER A 1 89 ? 20.395 -13.507 -30.603 1.00 84.69 89 SER A O 1
ATOM 681 N N . TYR A 1 90 ? 20.048 -14.311 -32.667 1.00 88.00 90 TYR A N 1
ATOM 682 C CA . TYR A 1 90 ? 21.466 -14.464 -32.995 1.00 88.00 90 TYR A CA 1
ATOM 683 C C . TYR A 1 90 ? 22.177 -13.108 -33.100 1.00 88.00 90 TYR A C 1
ATOM 685 O O . TYR A 1 90 ? 23.303 -12.952 -32.628 1.00 88.00 90 TYR A O 1
ATOM 693 N N . ILE A 1 91 ? 21.519 -12.105 -33.694 1.00 89.88 91 ILE A N 1
ATOM 694 C CA . ILE A 1 91 ? 22.060 -10.739 -33.775 1.00 89.88 91 ILE A CA 1
ATOM 695 C C . ILE A 1 91 ? 22.242 -10.161 -32.368 1.00 89.88 91 ILE A C 1
ATOM 697 O O . ILE A 1 91 ? 23.304 -9.621 -32.067 1.00 89.88 91 ILE A O 1
ATOM 701 N N . LEU A 1 92 ? 21.233 -10.303 -31.504 1.00 91.38 92 LEU A N 1
ATOM 702 C CA . LEU A 1 92 ? 21.281 -9.844 -30.118 1.00 91.38 92 LEU A CA 1
ATOM 703 C C . LEU A 1 92 ? 22.398 -10.525 -29.332 1.00 91.38 92 LEU A C 1
ATOM 705 O O . LEU A 1 92 ? 23.170 -9.826 -28.690 1.00 91.38 92 LEU A O 1
ATOM 709 N N . GLU A 1 93 ? 22.562 -11.841 -29.467 1.00 91.62 93 GLU A N 1
ATOM 710 C CA . GLU A 1 93 ? 23.660 -12.575 -28.829 1.00 91.62 93 GLU A CA 1
ATOM 711 C C . GLU A 1 93 ? 25.031 -11.988 -29.214 1.00 91.62 93 GLU A C 1
ATOM 713 O O . GLU A 1 93 ? 25.886 -11.754 -28.359 1.00 91.62 93 GLU A O 1
ATOM 718 N N . LYS A 1 94 ? 25.253 -11.690 -30.504 1.00 93.94 94 LYS A N 1
ATOM 719 C CA . LYS A 1 94 ? 26.518 -11.085 -30.955 1.00 93.94 94 LYS A CA 1
ATOM 720 C C . LYS A 1 94 ? 26.678 -9.634 -30.519 1.00 93.94 94 LYS A C 1
ATOM 722 O O . LYS A 1 94 ? 27.797 -9.235 -30.202 1.00 93.94 94 LYS A O 1
ATOM 727 N N . LEU A 1 95 ? 25.595 -8.862 -30.466 1.00 94.94 95 LEU A N 1
ATOM 728 C CA . LEU A 1 95 ? 25.622 -7.512 -29.908 1.00 94.94 95 LEU A CA 1
ATOM 729 C C . LEU A 1 95 ? 25.975 -7.546 -28.420 1.00 94.94 95 LEU A C 1
ATOM 731 O O . LEU A 1 95 ? 26.864 -6.813 -28.007 1.00 94.94 95 LEU A O 1
ATOM 735 N N . HIS A 1 96 ? 25.371 -8.437 -27.634 1.00 95.81 96 HIS A N 1
ATOM 736 C CA . HIS A 1 96 ? 25.641 -8.568 -26.201 1.00 95.81 96 HIS A CA 1
ATOM 737 C C . HIS A 1 96 ? 27.104 -8.905 -25.893 1.00 95.81 96 HIS A C 1
ATOM 739 O O . HIS A 1 96 ? 27.689 -8.314 -24.986 1.00 95.81 96 HIS A O 1
ATOM 745 N N . LEU A 1 97 ? 27.749 -9.748 -26.711 1.00 94.81 97 LEU A N 1
ATOM 746 C CA . LEU A 1 97 ? 29.192 -10.024 -26.603 1.00 94.81 97 LEU A CA 1
ATOM 747 C C . LEU A 1 97 ? 30.065 -8.774 -26.812 1.00 94.81 97 LEU A C 1
ATOM 749 O O . LEU A 1 97 ? 31.117 -8.638 -26.188 1.00 94.81 97 LEU A O 1
ATOM 753 N N . LEU A 1 98 ? 29.645 -7.865 -27.694 1.00 95.38 98 LEU A N 1
ATOM 754 C CA . LEU A 1 98 ? 30.342 -6.603 -27.960 1.00 95.38 98 LEU A CA 1
ATOM 755 C C . LEU A 1 98 ? 29.926 -5.486 -26.992 1.00 95.38 98 LEU A C 1
ATOM 757 O O . LEU A 1 98 ? 30.670 -4.516 -26.819 1.00 95.38 98 LEU A O 1
ATOM 761 N N . GLY A 1 99 ? 28.779 -5.641 -26.334 1.00 94.44 99 GLY A N 1
ATOM 762 C CA . GLY A 1 99 ? 28.131 -4.685 -25.446 1.00 94.44 99 GLY A CA 1
ATOM 763 C C . GLY A 1 99 ? 29.069 -3.941 -24.504 1.00 94.44 99 GLY A C 1
ATOM 764 O O . GLY A 1 99 ? 29.088 -2.712 -24.556 1.00 94.44 99 GLY A O 1
ATOM 765 N N . PRO A 1 100 ? 29.910 -4.627 -23.705 1.00 94.50 100 PRO A N 1
ATOM 766 C CA . PRO A 1 100 ? 30.839 -3.974 -22.779 1.00 94.50 100 PRO A CA 1
ATOM 767 C C . PRO A 1 100 ? 31.810 -2.976 -23.431 1.00 94.50 100 PRO A C 1
ATOM 769 O O . PRO A 1 100 ? 32.270 -2.050 -22.771 1.00 94.50 100 PRO A O 1
ATOM 772 N N . THR A 1 101 ? 32.118 -3.139 -24.722 1.00 95.19 101 THR A N 1
ATOM 773 C CA . THR A 1 101 ? 33.021 -2.242 -25.469 1.00 95.19 101 THR A CA 1
ATOM 774 C C . THR A 1 101 ? 32.308 -0.977 -25.962 1.00 95.19 101 THR A C 1
ATOM 776 O O . THR A 1 101 ? 32.912 0.096 -26.051 1.00 95.19 101 THR A O 1
ATOM 779 N N . TYR A 1 102 ? 31.021 -1.101 -26.291 1.00 95.25 102 TYR A N 1
ATOM 780 C CA . TYR A 1 102 ? 30.203 -0.026 -26.860 1.00 95.25 102 TYR A CA 1
ATOM 781 C C . TYR A 1 102 ? 29.339 0.687 -25.820 1.00 95.25 102 TYR A C 1
ATOM 783 O O . TYR A 1 102 ? 28.886 1.808 -26.058 1.00 95.25 102 TYR A O 1
ATOM 791 N N . TYR A 1 103 ? 29.108 0.067 -24.664 1.00 96.25 103 TYR A N 1
ATOM 792 C CA . TYR A 1 103 ? 28.291 0.638 -23.609 1.00 96.25 103 TYR A CA 1
ATOM 793 C C . TYR A 1 103 ? 28.831 2.009 -23.193 1.00 96.25 103 TYR A C 1
ATOM 795 O O . TYR A 1 103 ? 29.965 2.152 -22.737 1.00 96.25 103 TYR A O 1
ATOM 803 N N . ASN A 1 104 ? 27.993 3.028 -23.383 1.00 94.00 104 ASN A N 1
ATOM 804 C CA . ASN A 1 104 ? 28.284 4.423 -23.075 1.00 94.00 104 ASN A CA 1
ATOM 805 C C . ASN A 1 104 ? 29.560 4.988 -23.746 1.00 94.00 104 ASN A C 1
ATOM 807 O O . ASN A 1 104 ? 30.168 5.938 -23.250 1.00 94.00 104 ASN A O 1
ATOM 811 N N . ASN A 1 105 ? 29.966 4.417 -24.884 1.00 95.12 105 ASN A N 1
ATOM 812 C CA . ASN A 1 105 ? 31.149 4.831 -25.630 1.00 95.12 105 ASN A CA 1
ATOM 813 C C . ASN A 1 105 ? 30.829 6.012 -26.561 1.00 95.12 105 ASN A C 1
ATOM 815 O O . ASN A 1 105 ? 30.163 5.859 -27.584 1.00 95.12 105 ASN A O 1
ATOM 819 N N . ARG A 1 106 ? 31.344 7.202 -26.234 1.00 95.12 106 ARG A N 1
ATOM 820 C CA . ARG A 1 106 ? 31.090 8.438 -26.993 1.00 95.12 106 ARG A CA 1
ATOM 821 C C . ARG A 1 106 ? 31.616 8.401 -28.428 1.00 95.12 106 ARG A C 1
ATOM 823 O O . ARG A 1 106 ? 31.021 9.018 -29.302 1.00 95.12 106 ARG A O 1
ATOM 830 N N . GLN A 1 107 ? 32.742 7.735 -28.677 1.00 93.94 107 GLN A N 1
ATOM 831 C CA . GLN A 1 107 ? 33.413 7.768 -29.981 1.00 93.94 107 GLN A CA 1
ATOM 832 C C . GLN A 1 107 ? 32.639 7.007 -31.062 1.00 93.94 107 GLN A C 1
ATOM 834 O O . GLN A 1 107 ? 32.821 7.274 -32.246 1.00 93.94 107 GLN A O 1
ATOM 839 N N . THR A 1 108 ? 31.808 6.050 -30.651 1.00 94.25 108 THR A N 1
ATOM 840 C CA . THR A 1 108 ? 31.082 5.136 -31.545 1.00 94.25 108 THR A CA 1
ATOM 841 C C . THR A 1 108 ? 29.569 5.348 -31.525 1.00 94.25 108 THR A C 1
ATOM 843 O O . THR A 1 108 ? 28.867 4.796 -32.372 1.00 94.25 108 THR A O 1
ATOM 846 N N . ALA A 1 109 ? 29.079 6.183 -30.606 1.00 95.00 109 ALA A N 1
ATOM 847 C CA . ALA A 1 109 ? 27.662 6.411 -30.390 1.00 95.00 109 ALA A CA 1
ATOM 848 C C . ALA A 1 109 ? 26.948 7.000 -31.605 1.00 95.00 109 ALA A C 1
ATOM 850 O O . ALA A 1 109 ? 27.459 7.874 -32.303 1.00 95.00 109 ALA A O 1
ATOM 851 N N . TYR A 1 110 ? 25.711 6.551 -31.791 1.00 94.94 110 TYR A N 1
ATOM 852 C CA . TYR A 1 110 ? 24.807 7.068 -32.809 1.00 94.94 110 TYR A CA 1
ATOM 853 C C . TYR A 1 110 ? 24.115 8.359 -32.358 1.00 94.94 110 TYR A C 1
ATOM 855 O O . TYR A 1 110 ? 23.846 9.237 -33.172 1.00 94.94 110 TYR A O 1
ATOM 863 N N . ALA A 1 111 ? 23.779 8.463 -31.071 1.00 95.06 111 ALA A N 1
ATOM 864 C CA . ALA A 1 111 ? 23.076 9.609 -30.506 1.00 95.06 111 ALA A CA 1
ATOM 865 C C . ALA A 1 111 ? 23.434 9.813 -29.030 1.00 95.06 111 ALA A C 1
ATOM 867 O O . ALA A 1 111 ? 23.826 8.876 -28.325 1.00 95.06 111 ALA A O 1
ATOM 868 N N . GLU A 1 112 ? 23.246 11.041 -28.558 1.00 96.06 112 GLU A N 1
ATOM 869 C CA . GLU A 1 112 ? 23.230 11.352 -27.129 1.00 96.06 112 GLU A CA 1
ATOM 870 C C . GLU A 1 112 ? 21.809 11.156 -26.598 1.00 96.06 112 GLU A C 1
ATOM 872 O O . GLU A 1 112 ? 20.839 11.512 -27.262 1.00 96.06 112 GLU A O 1
ATOM 877 N N . LEU A 1 113 ? 21.664 10.588 -25.405 1.00 95.94 113 LEU A N 1
ATOM 878 C CA . LEU A 1 113 ? 20.383 10.380 -24.745 1.00 95.94 113 LEU A CA 1
ATOM 879 C C . LEU A 1 113 ? 20.407 11.003 -23.346 1.00 95.94 113 LEU A C 1
ATOM 881 O O . LEU A 1 113 ? 21.236 10.659 -22.504 1.00 95.94 113 LEU A O 1
ATOM 885 N N . LEU A 1 114 ? 19.465 11.908 -23.107 1.00 94.25 114 LEU A N 1
ATOM 886 C CA . LEU A 1 114 ? 19.261 12.630 -21.861 1.00 94.25 114 LEU A CA 1
ATOM 887 C C . LEU A 1 114 ? 17.944 12.208 -21.216 1.00 94.25 114 LEU A C 1
ATOM 889 O O . LEU A 1 114 ? 16.923 12.025 -21.884 1.00 94.25 114 LEU A O 1
ATOM 893 N N . ILE A 1 115 ? 17.946 12.118 -19.889 1.00 93.69 115 ILE A N 1
ATOM 894 C CA . ILE A 1 115 ? 16.722 11.935 -19.110 1.00 93.69 115 ILE A CA 1
ATOM 895 C C . ILE A 1 115 ? 16.404 13.265 -18.445 1.00 93.69 115 ILE A C 1
ATOM 897 O O . ILE A 1 115 ? 17.207 13.764 -17.664 1.00 93.69 115 ILE A O 1
ATOM 901 N N . ASN A 1 116 ? 15.223 13.829 -18.706 1.00 86.44 116 ASN A N 1
ATOM 902 C CA . ASN A 1 116 ? 14.837 15.161 -18.211 1.00 86.44 116 ASN A CA 1
ATOM 903 C C . ASN A 1 116 ? 15.008 15.333 -16.692 1.00 86.44 116 ASN A C 1
ATOM 905 O O . ASN A 1 116 ? 15.306 16.419 -16.204 1.00 86.44 116 ASN A O 1
ATOM 909 N N . SER A 1 117 ? 14.811 14.255 -15.935 1.00 81.94 117 SER A N 1
ATOM 910 C CA . SER A 1 117 ? 14.929 14.242 -14.476 1.00 81.94 117 SER A CA 1
ATOM 911 C C . SER A 1 117 ? 16.344 13.921 -13.961 1.00 81.94 117 SER A C 1
ATOM 913 O O . SER A 1 117 ? 16.546 13.911 -12.751 1.00 81.94 117 SER A O 1
ATOM 915 N N . LEU A 1 118 ? 17.316 13.688 -14.853 1.00 85.06 118 LEU A N 1
ATOM 916 C CA . LEU A 1 118 ? 18.751 13.526 -14.571 1.00 85.06 118 LEU A CA 1
ATOM 917 C C . LEU A 1 118 ? 19.576 14.452 -15.488 1.00 85.06 118 LEU A C 1
ATOM 919 O O . LEU A 1 118 ? 20.266 13.984 -16.393 1.00 85.06 118 LEU A O 1
ATOM 923 N N . PRO A 1 119 ? 19.528 15.778 -15.264 1.00 71.62 119 PRO A N 1
ATOM 924 C CA . PRO A 1 119 ? 20.103 16.762 -16.187 1.00 71.62 119 PRO A CA 1
ATOM 925 C C . PRO A 1 119 ? 21.634 16.693 -16.321 1.00 71.62 119 PRO A C 1
ATOM 927 O O . PRO A 1 119 ? 22.180 17.235 -17.274 1.00 71.62 119 PRO A O 1
ATOM 930 N N . ASN A 1 120 ? 22.327 16.023 -15.395 1.00 83.62 120 ASN A N 1
ATOM 931 C CA . ASN A 1 120 ? 23.790 15.910 -15.382 1.00 83.62 120 ASN A CA 1
ATOM 932 C C . ASN A 1 120 ? 24.296 14.548 -15.883 1.00 83.62 120 ASN A C 1
ATOM 934 O O . ASN A 1 120 ? 25.460 14.209 -15.667 1.00 83.62 120 ASN A O 1
ATOM 938 N N . THR A 1 121 ? 23.433 13.740 -16.499 1.00 89.50 121 THR A N 1
ATOM 939 C CA . THR A 1 121 ? 23.793 12.403 -16.974 1.00 89.50 121 THR A CA 1
ATOM 940 C C . THR A 1 121 ? 23.458 12.275 -18.452 1.00 89.50 121 THR A C 1
ATOM 942 O O . THR A 1 121 ? 22.290 12.265 -18.836 1.00 89.50 121 THR A O 1
ATOM 945 N N . THR A 1 122 ? 24.503 12.153 -19.269 1.00 93.88 122 THR A N 1
ATOM 946 C CA . THR A 1 122 ? 24.391 11.881 -20.704 1.00 93.88 122 THR A CA 1
ATOM 947 C C . THR A 1 122 ? 24.728 10.426 -20.968 1.00 93.88 122 THR A C 1
ATOM 949 O O . THR A 1 122 ? 25.782 9.944 -20.549 1.00 93.88 122 THR A O 1
ATOM 952 N N . PHE A 1 123 ? 23.841 9.745 -21.685 1.00 96.25 123 PHE A N 1
ATOM 953 C CA . PHE A 1 123 ? 24.056 8.388 -22.161 1.00 96.25 123 PHE A CA 1
ATOM 954 C C . PHE A 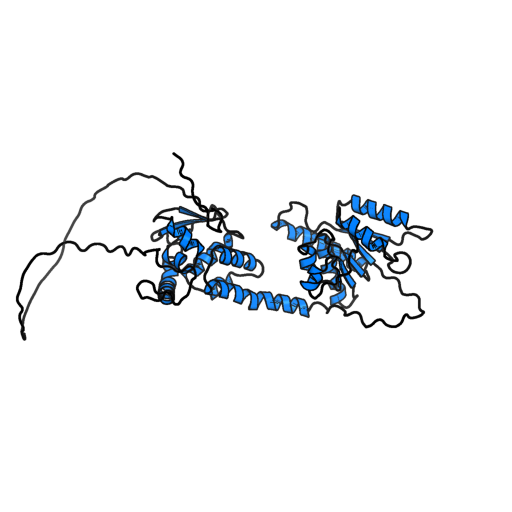1 123 ? 24.416 8.415 -23.644 1.00 96.25 123 PHE A C 1
ATOM 956 O O . PHE A 1 123 ? 23.726 9.037 -24.446 1.00 96.25 123 PHE A O 1
ATOM 963 N N . TYR A 1 124 ? 25.480 7.723 -24.022 1.00 97.19 124 TYR A N 1
ATOM 964 C CA . TYR A 1 124 ? 25.905 7.589 -25.412 1.00 97.19 124 TYR A CA 1
ATOM 965 C C . TYR A 1 124 ? 25.356 6.275 -25.972 1.00 97.19 124 TYR A C 1
ATOM 967 O O . TYR A 1 124 ? 25.747 5.194 -25.522 1.00 97.19 124 TYR A O 1
ATOM 975 N N . VAL A 1 125 ? 24.393 6.362 -26.898 1.00 97.12 125 VAL A N 1
ATOM 976 C CA . VAL A 1 125 ? 23.571 5.214 -27.310 1.00 97.12 125 VAL A CA 1
ATOM 977 C C . VAL A 1 125 ? 23.785 4.795 -28.764 1.00 97.12 125 VAL A C 1
ATOM 979 O O . VAL A 1 125 ? 24.041 5.614 -29.646 1.00 97.12 125 VAL A O 1
ATOM 982 N N . HIS A 1 126 ? 23.630 3.497 -29.009 1.00 96.69 126 HIS A N 1
ATOM 983 C CA . HIS A 1 126 ? 23.756 2.836 -30.301 1.00 96.69 126 HIS A CA 1
ATOM 984 C C . HIS A 1 126 ? 22.391 2.282 -30.695 1.00 96.69 126 HIS A C 1
ATOM 986 O O . HIS A 1 126 ? 21.723 1.618 -29.898 1.00 96.69 126 HIS A O 1
ATOM 992 N N . LYS A 1 127 ? 21.954 2.589 -31.916 1.00 93.69 127 LYS A N 1
ATOM 993 C CA . LYS A 1 127 ? 20.584 2.333 -32.363 1.00 93.69 127 LYS A CA 1
ATOM 994 C C . LYS A 1 127 ? 20.234 0.846 -32.279 1.00 93.69 127 LYS A C 1
ATOM 996 O O . LYS A 1 127 ? 19.164 0.507 -31.785 1.00 93.69 127 LYS A O 1
ATOM 1001 N N . GLU A 1 128 ? 21.142 -0.022 -32.707 1.00 92.06 128 GLU A N 1
ATOM 1002 C CA . GLU A 1 128 ? 20.958 -1.467 -32.865 1.00 92.06 128 GLU A CA 1
ATOM 1003 C C . GLU A 1 128 ? 20.608 -2.154 -31.539 1.00 92.06 128 GLU A C 1
ATOM 1005 O O . GLU A 1 128 ? 19.657 -2.932 -31.482 1.00 92.06 128 GLU A O 1
ATOM 1010 N N . TYR A 1 129 ? 21.299 -1.795 -30.453 1.00 94.81 129 TYR A N 1
ATOM 1011 C CA . TYR A 1 129 ? 21.048 -2.348 -29.118 1.00 94.81 129 TYR A CA 1
ATOM 1012 C C . TYR A 1 129 ? 19.649 -1.996 -28.600 1.00 94.81 129 TYR A C 1
ATOM 1014 O O . TYR A 1 129 ? 18.993 -2.809 -27.953 1.00 94.81 129 TYR A O 1
ATOM 1022 N N . LEU A 1 130 ? 19.163 -0.789 -28.900 1.00 95.19 130 LEU A N 1
ATOM 1023 C CA . LEU A 1 130 ? 17.899 -0.286 -28.366 1.00 95.19 130 LEU A CA 1
ATOM 1024 C C . LEU A 1 130 ? 16.703 -0.728 -29.224 1.00 95.19 130 LEU A C 1
ATOM 1026 O O . LEU A 1 130 ? 15.711 -1.223 -28.689 1.00 95.19 130 LEU A O 1
ATOM 1030 N N . ILE A 1 131 ? 16.773 -0.591 -30.553 1.00 92.25 131 ILE A N 1
ATOM 1031 C CA . ILE A 1 131 ? 15.629 -0.892 -31.432 1.00 92.25 131 ILE A CA 1
ATOM 1032 C C . ILE A 1 131 ? 15.305 -2.385 -31.490 1.00 92.25 131 ILE A C 1
ATOM 1034 O O . ILE A 1 131 ? 14.164 -2.752 -31.761 1.00 92.25 131 ILE A O 1
ATOM 1038 N N . LEU A 1 132 ? 16.274 -3.267 -31.246 1.00 90.75 132 LEU A N 1
ATOM 1039 C CA . LEU A 1 132 ? 16.035 -4.710 -31.259 1.00 90.75 132 LEU A CA 1
ATOM 1040 C C . LEU A 1 132 ? 15.391 -5.227 -29.967 1.00 90.75 132 LEU A C 1
ATOM 1042 O O . LEU A 1 132 ? 14.941 -6.367 -29.951 1.00 90.75 132 LEU A O 1
ATOM 1046 N N . GLN A 1 133 ? 15.277 -4.391 -28.931 1.00 93.19 133 GLN A N 1
ATOM 1047 C CA . GLN A 1 133 ? 14.784 -4.799 -27.610 1.00 93.19 133 GLN A CA 1
ATOM 1048 C C . GLN A 1 133 ? 13.687 -3.880 -27.041 1.00 93.19 133 GLN A C 1
ATOM 1050 O O . GLN A 1 133 ? 13.107 -4.195 -26.005 1.00 93.19 133 GLN A O 1
ATOM 1055 N N . SER A 1 134 ? 13.372 -2.749 -27.691 1.00 94.06 134 SER A N 1
ATOM 1056 C CA . SER A 1 134 ? 12.396 -1.758 -27.209 1.00 94.06 134 SER A CA 1
ATOM 1057 C C . SER A 1 134 ? 11.492 -1.208 -28.316 1.00 94.06 134 SER A C 1
ATOM 1059 O O . SER A 1 134 ? 11.963 -0.644 -29.307 1.00 94.06 134 SER A O 1
ATOM 1061 N N . ILE A 1 135 ? 10.169 -1.300 -28.116 1.00 89.75 135 ILE A N 1
ATOM 1062 C CA . ILE A 1 135 ? 9.175 -0.724 -29.044 1.00 89.75 135 ILE A CA 1
ATOM 1063 C C . ILE A 1 135 ? 9.279 0.801 -29.024 1.00 89.75 135 ILE A C 1
ATOM 1065 O O . ILE A 1 135 ? 9.232 1.449 -30.068 1.00 89.75 135 ILE A O 1
ATOM 1069 N N . PHE A 1 136 ? 9.457 1.369 -27.831 1.00 93.06 136 PHE A N 1
ATOM 1070 C CA . PHE A 1 136 ? 9.617 2.804 -27.646 1.00 93.06 136 PHE A CA 1
ATOM 1071 C C . PHE A 1 136 ? 10.802 3.332 -28.462 1.00 93.06 136 PHE A C 1
ATOM 1073 O O . PHE A 1 136 ? 10.646 4.265 -29.248 1.00 93.06 136 PHE A O 1
ATOM 1080 N N . PHE A 1 137 ? 11.975 2.702 -28.346 1.00 94.19 137 PHE A N 1
ATOM 1081 C CA . PHE A 1 137 ? 13.149 3.166 -29.076 1.00 94.19 137 PHE A CA 1
ATOM 1082 C C . PHE A 1 137 ? 13.048 2.936 -30.583 1.00 94.19 137 PHE A C 1
ATOM 1084 O O . PHE A 1 137 ? 13.521 3.791 -31.328 1.00 94.19 137 PHE A O 1
ATOM 1091 N N . ARG A 1 138 ? 12.374 1.878 -31.063 1.00 90.00 138 ARG A N 1
ATOM 1092 C CA . ARG A 1 138 ? 12.059 1.742 -32.503 1.00 90.00 138 ARG A CA 1
ATOM 1093 C C . ARG A 1 138 ? 11.373 2.997 -33.043 1.00 90.00 138 ARG A C 1
ATOM 1095 O O . ARG A 1 138 ? 11.856 3.580 -34.008 1.00 90.00 138 ARG A O 1
ATOM 1102 N N . GLN A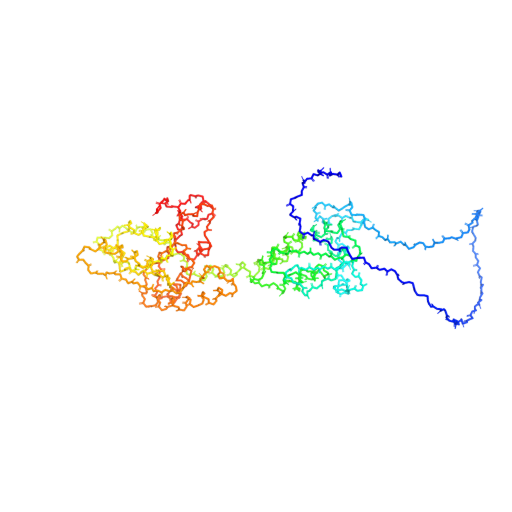 1 139 ? 10.319 3.449 -32.364 1.00 89.44 139 GLN A N 1
ATOM 1103 C CA . GLN A 1 139 ? 9.553 4.636 -32.757 1.00 89.44 139 GLN A CA 1
ATOM 1104 C C . GLN A 1 139 ? 10.366 5.929 -32.631 1.00 89.44 139 GLN A C 1
ATOM 1106 O O . GLN A 1 139 ? 10.253 6.826 -33.464 1.00 89.44 139 GLN A O 1
ATOM 1111 N N . VAL A 1 140 ? 11.208 6.043 -31.600 1.00 89.56 140 VAL A N 1
ATOM 1112 C CA . VAL A 1 140 ? 12.091 7.206 -31.432 1.00 89.56 140 VAL A CA 1
ATOM 1113 C C . VAL A 1 140 ? 13.096 7.285 -32.586 1.00 89.56 140 VAL A C 1
ATOM 1115 O O . VAL A 1 140 ? 13.210 8.326 -33.233 1.00 89.56 140 VAL A O 1
ATOM 1118 N N . PHE A 1 141 ? 13.771 6.179 -32.908 1.00 91.69 141 PHE A N 1
ATOM 1119 C CA . PHE A 1 141 ? 14.811 6.126 -33.941 1.00 91.69 141 PHE A CA 1
ATOM 1120 C C . PHE A 1 141 ? 14.289 6.131 -35.392 1.00 91.69 141 PHE A C 1
ATOM 1122 O O . PHE A 1 141 ? 15.102 6.114 -36.321 1.00 91.69 141 PHE A O 1
ATOM 1129 N N . GLU A 1 142 ? 12.970 6.195 -35.610 1.00 88.06 142 GLU A N 1
ATOM 1130 C CA . GLU A 1 142 ? 12.371 6.561 -36.907 1.00 88.06 142 GLU A CA 1
ATOM 1131 C C . GLU A 1 142 ? 12.625 8.031 -37.264 1.00 88.06 142 GLU A C 1
ATOM 1133 O O . GLU A 1 142 ? 12.678 8.388 -38.439 1.00 88.06 142 GLU A O 1
ATOM 1138 N N . ARG A 1 143 ? 12.765 8.894 -36.251 1.00 87.12 143 ARG A N 1
ATOM 1139 C CA . ARG A 1 143 ? 12.800 10.358 -36.409 1.00 87.12 143 ARG A CA 1
ATOM 1140 C C . ARG A 1 143 ? 14.138 10.986 -36.028 1.00 87.12 143 ARG A C 1
ATOM 1142 O O . ARG A 1 143 ? 14.295 12.194 -36.168 1.00 87.12 143 ARG A O 1
ATOM 1149 N N . VAL A 1 144 ? 15.071 10.176 -35.537 1.00 88.50 144 VAL A N 1
ATOM 1150 C CA . VAL A 1 144 ? 16.391 10.588 -35.044 1.00 88.50 144 VAL A CA 1
ATOM 1151 C C . VAL A 1 144 ? 17.443 10.283 -36.107 1.00 88.50 144 VAL A C 1
ATOM 1153 O O . VAL A 1 144 ? 17.459 9.189 -36.674 1.00 88.50 144 VAL A O 1
ATOM 1156 N N . LYS A 1 145 ? 18.322 11.249 -36.368 1.00 91.44 145 LYS A N 1
ATOM 1157 C CA . LYS A 1 145 ? 19.492 11.123 -37.240 1.00 91.44 145 LYS A CA 1
ATOM 1158 C C . LYS A 1 145 ? 20.761 10.907 -36.412 1.00 91.44 145 LYS A C 1
ATOM 1160 O O . LYS A 1 145 ? 20.788 11.130 -35.206 1.00 91.44 145 LYS A O 1
ATOM 1165 N N . ASN A 1 146 ? 21.826 10.468 -37.079 1.00 91.12 146 ASN A N 1
ATOM 1166 C CA . ASN A 1 146 ? 23.129 10.291 -36.443 1.00 91.12 146 ASN A CA 1
ATOM 1167 C C . ASN A 1 146 ? 23.650 11.636 -35.901 1.00 91.12 146 ASN A C 1
ATOM 1169 O O . ASN A 1 146 ? 23.672 12.622 -36.639 1.00 91.12 146 ASN A O 1
ATOM 1173 N N . GLY A 1 147 ? 24.067 11.651 -34.636 1.00 87.69 147 GLY A N 1
ATOM 1174 C CA . GLY A 1 147 ? 24.558 12.823 -33.911 1.00 87.69 147 GLY A CA 1
ATOM 1175 C C . GLY A 1 147 ? 23.478 13.643 -33.199 1.00 87.69 147 GLY A C 1
ATOM 1176 O O . GLY A 1 147 ? 23.814 14.621 -32.534 1.00 87.69 147 GLY A O 1
ATOM 1177 N N . ASP A 1 148 ? 22.202 13.268 -33.313 1.00 91.06 148 ASP A N 1
ATOM 1178 C CA . ASP A 1 148 ? 21.116 13.956 -32.613 1.00 91.06 148 ASP A CA 1
ATOM 1179 C C . ASP A 1 148 ? 21.173 13.718 -31.091 1.00 91.06 148 ASP A C 1
ATOM 1181 O O . ASP A 1 148 ? 21.671 12.699 -30.601 1.00 91.06 148 ASP A O 1
ATOM 1185 N N . CYS A 1 149 ? 20.587 14.655 -30.342 1.00 92.38 149 CYS A N 1
ATOM 1186 C CA . CYS A 1 149 ? 20.349 14.526 -28.909 1.00 92.38 149 CYS A CA 1
ATOM 1187 C C . CYS A 1 149 ? 18.880 14.155 -28.654 1.00 92.38 149 CYS A C 1
ATOM 1189 O O . CYS A 1 149 ? 17.960 14.865 -29.067 1.00 92.38 149 CYS A O 1
ATOM 1191 N N . ILE A 1 150 ? 18.663 13.027 -27.985 1.00 93.75 150 ILE A N 1
ATOM 1192 C CA . ILE A 1 150 ? 17.360 12.465 -27.643 1.00 93.75 150 ILE A CA 1
ATOM 1193 C C . ILE A 1 150 ? 17.072 12.776 -26.180 1.00 93.75 150 ILE A C 1
ATOM 1195 O O . ILE A 1 150 ? 17.845 12.408 -25.303 1.00 93.75 150 ILE A O 1
ATOM 1199 N N . THR A 1 151 ? 15.909 13.347 -25.895 1.00 92.00 151 THR A N 1
ATOM 1200 C CA . THR A 1 151 ? 15.486 13.603 -24.516 1.00 92.00 151 THR A CA 1
ATOM 1201 C C . THR A 1 151 ? 14.241 12.796 -24.177 1.00 92.00 151 THR A C 1
ATOM 1203 O O . THR A 1 151 ? 13.240 12.875 -24.892 1.00 92.00 151 THR A O 1
ATOM 1206 N N . ILE A 1 152 ? 14.287 12.041 -23.075 1.00 92.50 152 ILE A N 1
ATOM 1207 C CA . ILE A 1 152 ? 13.172 11.215 -22.592 1.00 92.50 152 ILE A CA 1
ATOM 1208 C C . ILE A 1 152 ? 12.756 11.586 -21.163 1.00 92.50 152 ILE A C 1
ATOM 1210 O O . ILE A 1 152 ? 13.568 12.000 -20.333 1.00 92.50 152 ILE A O 1
ATOM 1214 N N . THR A 1 153 ? 11.473 11.393 -20.855 1.00 91.88 153 THR A N 1
ATOM 1215 C CA . THR A 1 153 ? 10.927 11.518 -19.496 1.00 91.88 153 THR A CA 1
ATOM 1216 C C . THR A 1 153 ? 10.401 10.163 -19.050 1.00 91.88 153 THR A C 1
ATOM 1218 O O . THR A 1 153 ? 9.452 9.649 -19.640 1.00 91.88 153 THR A O 1
ATOM 1221 N N . LEU A 1 154 ? 11.002 9.595 -18.006 1.00 90.12 154 LEU A N 1
ATOM 1222 C CA . LEU A 1 154 ? 10.559 8.327 -17.432 1.00 90.12 154 LEU A CA 1
ATOM 1223 C C . LEU A 1 154 ? 9.421 8.535 -16.424 1.00 90.12 154 LEU A C 1
ATOM 1225 O O . LEU A 1 154 ? 9.400 9.549 -15.723 1.00 90.12 154 LEU A O 1
ATOM 1229 N N . PRO A 1 155 ? 8.477 7.583 -16.318 1.00 87.12 155 PRO A N 1
ATOM 1230 C CA . PRO A 1 155 ? 7.346 7.690 -15.399 1.00 87.12 155 PRO A CA 1
ATOM 1231 C C . PRO A 1 155 ? 7.727 7.515 -13.922 1.00 87.12 155 PRO A C 1
ATOM 1233 O O . PRO A 1 155 ? 6.967 7.938 -13.050 1.00 87.12 155 PRO A O 1
ATOM 1236 N N . ALA A 1 156 ? 8.855 6.866 -13.619 1.00 84.12 156 ALA A N 1
ATOM 1237 C CA . ALA A 1 156 ? 9.302 6.622 -12.250 1.00 84.12 156 ALA A CA 1
ATOM 1238 C C . ALA A 1 156 ? 10.834 6.622 -12.143 1.00 84.12 156 ALA A C 1
ATOM 1240 O O . ALA A 1 156 ? 11.496 6.212 -13.088 1.00 84.12 156 ALA A O 1
ATOM 1241 N N . ALA A 1 157 ? 11.368 7.056 -10.991 1.00 88.62 157 ALA A N 1
ATOM 1242 C CA . ALA A 1 157 ? 12.769 6.913 -10.550 1.00 88.62 157 ALA A CA 1
ATOM 1243 C C . ALA A 1 157 ? 13.805 6.867 -11.700 1.00 88.62 157 ALA A C 1
ATOM 1245 O O . ALA A 1 157 ? 14.208 5.774 -12.118 1.00 88.62 157 ALA A O 1
ATOM 1246 N N . PRO A 1 158 ? 14.200 8.018 -12.273 1.00 89.19 158 PRO A N 1
ATOM 1247 C CA . PRO A 1 158 ? 15.031 8.065 -13.477 1.00 89.19 158 PRO A CA 1
ATOM 1248 C C . PRO A 1 158 ? 16.400 7.380 -13.318 1.00 89.19 158 PRO A C 1
ATOM 1250 O O . PRO A 1 158 ? 16.956 6.894 -14.299 1.00 89.19 158 PRO A O 1
ATOM 1253 N N . GLU A 1 159 ? 16.914 7.273 -12.092 1.00 90.31 159 GLU A N 1
ATOM 1254 C CA . GLU A 1 159 ? 18.144 6.558 -11.736 1.00 90.31 159 GLU A CA 1
ATOM 1255 C C . GLU A 1 159 ? 18.115 5.067 -12.107 1.00 90.31 159 GLU A C 1
ATOM 1257 O O . GLU A 1 159 ? 19.157 4.460 -12.338 1.00 90.31 159 GLU A O 1
ATOM 1262 N N . THR A 1 160 ? 16.924 4.481 -12.242 1.00 93.00 160 THR A N 1
ATOM 1263 C CA . THR A 1 160 ? 16.757 3.078 -12.650 1.00 93.00 160 THR A CA 1
ATOM 1264 C C . THR A 1 160 ? 17.038 2.834 -14.133 1.00 93.00 160 THR A C 1
ATOM 1266 O O . THR A 1 160 ? 17.147 1.684 -14.552 1.00 93.00 160 THR A O 1
ATOM 1269 N N . PHE A 1 161 ? 17.172 3.889 -14.941 1.00 95.38 161 PHE A N 1
ATOM 1270 C CA . PHE A 1 161 ? 17.430 3.746 -16.370 1.00 95.38 161 PHE A CA 1
ATOM 1271 C C . PHE A 1 161 ? 18.824 3.226 -16.681 1.00 95.38 161 PHE A C 1
ATOM 1273 O O . PHE A 1 161 ? 18.973 2.452 -17.616 1.00 95.38 161 PHE A O 1
ATOM 1280 N N . GLN A 1 162 ? 19.843 3.644 -15.929 1.00 95.50 162 GLN A N 1
ATOM 1281 C CA . GLN A 1 162 ? 21.219 3.252 -16.221 1.00 95.50 162 GLN A CA 1
ATOM 1282 C C . GLN A 1 162 ? 21.400 1.720 -16.169 1.00 95.50 162 GLN A C 1
ATOM 1284 O O . GLN A 1 162 ? 21.903 1.178 -17.151 1.00 95.50 162 GLN A O 1
ATOM 1289 N N . PRO A 1 163 ? 20.930 0.997 -15.129 1.00 96.38 163 PRO A N 1
ATOM 1290 C CA . PRO A 1 163 ? 20.949 -0.468 -15.129 1.00 96.38 163 PRO A CA 1
ATOM 1291 C C . PRO A 1 163 ? 20.147 -1.100 -16.273 1.00 96.38 163 PRO A C 1
ATOM 1293 O O . PRO A 1 163 ? 20.582 -2.092 -16.845 1.00 96.38 163 PRO A O 1
ATOM 1296 N N . ILE A 1 164 ? 18.997 -0.515 -16.639 1.00 97.06 164 ILE A N 1
ATOM 1297 C CA . ILE A 1 164 ? 18.201 -0.976 -17.789 1.00 97.06 164 ILE A CA 1
ATOM 1298 C C . ILE A 1 164 ? 19.005 -0.821 -19.082 1.00 97.06 164 ILE A C 1
ATOM 1300 O O . ILE A 1 164 ? 19.040 -1.730 -19.902 1.00 97.06 164 ILE A O 1
ATOM 1304 N N . LEU A 1 165 ? 19.649 0.329 -19.279 1.00 97.44 165 LEU A N 1
ATOM 1305 C CA . LEU A 1 165 ? 20.452 0.586 -20.463 1.00 97.44 165 LEU A CA 1
ATOM 1306 C C . LEU A 1 165 ? 21.640 -0.370 -20.525 1.00 97.44 165 LEU A C 1
ATOM 1308 O O . LEU A 1 165 ? 21.894 -0.932 -21.579 1.00 97.44 165 LEU A O 1
ATOM 1312 N N . GLU A 1 166 ? 22.342 -0.576 -19.413 1.00 97.31 166 GLU A N 1
ATOM 1313 C CA . GLU A 1 166 ? 23.448 -1.528 -19.341 1.00 97.31 166 GLU A CA 1
ATOM 1314 C C . GLU A 1 166 ? 22.997 -2.943 -19.715 1.00 97.31 166 GLU A C 1
ATOM 1316 O O . GLU A 1 166 ? 23.630 -3.570 -20.560 1.00 97.31 166 GLU A O 1
ATOM 1321 N N . TYR A 1 167 ? 21.847 -3.389 -19.199 1.00 97.50 167 TYR A N 1
ATOM 1322 C CA . TYR A 1 167 ? 21.231 -4.660 -19.576 1.00 97.50 167 TYR A CA 1
ATOM 1323 C C . TYR A 1 167 ? 20.976 -4.777 -21.085 1.00 97.50 167 TYR A C 1
ATOM 1325 O O . TYR A 1 167 ? 21.315 -5.789 -21.690 1.00 97.50 167 TYR A O 1
ATOM 1333 N N . LEU A 1 168 ? 20.451 -3.729 -21.731 1.00 96.81 168 LEU A N 1
ATOM 1334 C CA . LEU A 1 168 ? 20.241 -3.742 -23.185 1.00 96.81 168 LEU A CA 1
ATOM 1335 C C . LEU A 1 168 ? 21.550 -3.920 -23.968 1.00 96.81 168 LEU A C 1
ATOM 1337 O O . LEU A 1 168 ? 21.519 -4.420 -25.093 1.00 96.81 168 LEU A O 1
ATOM 1341 N N . TYR A 1 169 ? 22.687 -3.517 -23.398 1.00 97.50 169 TYR A N 1
ATOM 1342 C CA . TYR A 1 169 ? 23.996 -3.726 -24.008 1.00 97.50 169 TYR A CA 1
ATOM 1343 C C . TYR A 1 169 ? 24.581 -5.091 -23.705 1.00 97.50 169 TYR A C 1
ATOM 1345 O O . TYR A 1 169 ? 25.180 -5.668 -24.601 1.00 97.50 169 TYR A O 1
ATOM 1353 N N . THR A 1 170 ? 24.459 -5.591 -22.479 1.00 96.12 170 THR A N 1
ATOM 1354 C CA . THR A 1 170 ? 25.191 -6.786 -22.045 1.00 96.12 170 THR A CA 1
ATOM 1355 C C . THR A 1 170 ? 24.372 -8.068 -22.087 1.00 96.12 170 THR A C 1
ATOM 1357 O O . THR A 1 170 ? 24.971 -9.136 -22.127 1.00 96.12 170 THR A O 1
ATOM 1360 N N . GLY A 1 171 ? 23.040 -7.986 -22.039 1.00 94.12 171 GLY A N 1
ATOM 1361 C CA . GLY A 1 171 ? 22.168 -9.154 -21.868 1.00 94.12 171 GLY A CA 1
ATOM 1362 C C . GLY A 1 171 ? 22.383 -9.888 -20.539 1.00 94.12 171 GLY A C 1
ATOM 1363 O O . GLY A 1 171 ? 22.015 -11.049 -20.409 1.00 94.12 171 GLY A O 1
ATOM 1364 N N . ASP A 1 172 ? 23.027 -9.239 -19.565 1.00 94.31 172 ASP A N 1
ATOM 1365 C CA . ASP A 1 172 ? 23.429 -9.853 -18.299 1.00 94.31 172 ASP A CA 1
ATOM 1366 C C . ASP A 1 172 ? 22.264 -9.818 -17.299 1.00 94.31 172 ASP A C 1
ATOM 1368 O O . ASP A 1 172 ? 22.076 -8.841 -16.561 1.00 94.31 172 ASP A O 1
ATOM 1372 N N . ASP A 1 173 ? 21.452 -10.879 -17.334 1.00 93.94 173 ASP A N 1
ATOM 1373 C CA . ASP A 1 173 ? 20.288 -11.061 -16.465 1.00 93.94 173 ASP A CA 1
ATOM 1374 C C . ASP A 1 173 ? 20.686 -11.009 -14.979 1.00 93.94 173 ASP A C 1
ATOM 1376 O O . ASP A 1 173 ? 20.048 -10.298 -14.202 1.00 93.94 173 ASP A O 1
ATOM 1380 N N . ASP A 1 174 ? 21.765 -11.698 -14.588 1.00 91.06 174 ASP A N 1
ATOM 1381 C CA . ASP A 1 174 ? 22.218 -11.810 -13.194 1.00 91.06 174 ASP A CA 1
ATOM 1382 C C . ASP A 1 174 ? 22.662 -10.455 -12.637 1.00 91.06 174 ASP A C 1
ATOM 1384 O O . ASP A 1 174 ? 22.274 -10.043 -11.534 1.00 91.06 174 ASP A O 1
ATOM 1388 N N . LYS A 1 175 ? 23.455 -9.714 -13.416 1.00 92.25 175 LYS A N 1
ATOM 1389 C CA . LYS A 1 175 ? 23.901 -8.379 -13.025 1.00 92.25 175 LYS A CA 1
ATOM 1390 C C . LYS A 1 175 ? 22.724 -7.432 -12.899 1.00 92.25 175 LYS A C 1
ATOM 1392 O O . LYS A 1 175 ? 22.640 -6.725 -11.894 1.00 92.25 175 LYS A O 1
ATOM 1397 N N . TRP A 1 176 ? 21.803 -7.416 -13.862 1.00 96.31 176 TRP A N 1
ATOM 1398 C CA . TRP A 1 176 ? 20.644 -6.532 -13.778 1.00 96.31 176 TRP A CA 1
ATOM 1399 C C . TRP A 1 176 ? 19.724 -6.911 -12.612 1.00 96.31 176 TRP A C 1
ATOM 1401 O O . TRP A 1 176 ? 19.331 -6.027 -11.844 1.00 96.31 176 TRP A O 1
ATOM 1411 N N . TYR A 1 177 ? 19.476 -8.207 -12.401 1.00 93.25 177 TYR A N 1
ATOM 1412 C CA . TYR A 1 177 ? 18.743 -8.738 -11.250 1.00 93.25 177 TYR A CA 1
ATOM 1413 C C . TYR A 1 177 ? 19.345 -8.253 -9.926 1.00 93.25 177 TYR A C 1
ATOM 1415 O O . TYR A 1 177 ? 18.619 -7.772 -9.059 1.00 93.25 177 TYR A O 1
ATOM 1423 N N . SER A 1 178 ? 20.675 -8.280 -9.785 1.00 92.44 178 SER A N 1
ATOM 1424 C CA . SER A 1 178 ? 21.365 -7.843 -8.561 1.00 92.44 178 SER A CA 1
ATOM 1425 C C . SER A 1 178 ? 21.180 -6.354 -8.224 1.00 92.44 178 SER A C 1
ATOM 1427 O O . SER A 1 178 ? 21.351 -5.953 -7.073 1.00 92.44 178 SER A O 1
ATOM 1429 N N . THR A 1 179 ? 20.799 -5.523 -9.203 1.00 94.06 179 THR A N 1
ATOM 1430 C CA . THR A 1 179 ? 20.483 -4.100 -8.974 1.00 94.06 179 THR A CA 1
ATOM 1431 C C . THR A 1 179 ? 19.070 -3.876 -8.424 1.00 94.06 179 THR A C 1
ATOM 1433 O O . THR A 1 179 ? 18.745 -2.778 -7.954 1.00 94.06 179 THR A O 1
ATOM 1436 N N . MET A 1 180 ? 18.211 -4.898 -8.489 1.00 93.56 180 MET A N 1
ATOM 1437 C CA . MET A 1 180 ? 16.829 -4.821 -8.037 1.00 93.56 180 MET A CA 1
ATOM 1438 C C . MET A 1 180 ? 16.736 -5.019 -6.523 1.00 93.56 180 MET A C 1
ATOM 1440 O O . MET A 1 180 ? 17.417 -5.838 -5.913 1.00 93.56 180 MET A O 1
ATOM 1444 N N . THR A 1 181 ? 15.848 -4.254 -5.902 1.00 91.38 181 THR A N 1
ATOM 1445 C CA . THR A 1 181 ? 15.491 -4.341 -4.488 1.00 91.38 181 THR A CA 1
ATOM 1446 C C . THR A 1 181 ? 13.974 -4.298 -4.353 1.00 91.38 181 THR A C 1
ATOM 1448 O O . THR A 1 181 ? 13.265 -3.811 -5.236 1.00 91.38 181 THR A O 1
ATOM 1451 N N . ILE A 1 182 ? 13.452 -4.742 -3.207 1.00 84.25 182 ILE A N 1
ATOM 1452 C CA . ILE A 1 182 ? 12.010 -4.673 -2.904 1.00 84.25 182 ILE A CA 1
ATOM 1453 C C . ILE A 1 182 ? 11.479 -3.229 -3.042 1.00 84.25 182 ILE A C 1
ATOM 1455 O O . ILE A 1 182 ? 10.328 -3.015 -3.423 1.00 84.25 182 ILE A O 1
ATOM 1459 N N . GLU A 1 183 ? 12.322 -2.228 -2.772 1.00 83.56 183 GLU A N 1
ATOM 1460 C CA . GLU A 1 183 ? 11.959 -0.811 -2.817 1.00 83.56 183 GLU A CA 1
ATOM 1461 C C . GLU A 1 183 ? 11.929 -0.243 -4.244 1.00 83.56 183 GLU A C 1
ATOM 1463 O O . GLU A 1 183 ? 11.015 0.512 -4.591 1.00 83.56 183 GLU A O 1
ATOM 1468 N N . ASN A 1 184 ? 12.907 -0.598 -5.086 1.00 90.94 184 ASN A N 1
ATOM 1469 C CA . ASN A 1 184 ? 13.059 -0.010 -6.420 1.00 90.94 184 ASN A CA 1
ATOM 1470 C C . ASN A 1 184 ? 12.372 -0.821 -7.536 1.00 90.94 184 ASN A C 1
ATOM 1472 O O . ASN A 1 184 ? 12.052 -0.245 -8.580 1.00 90.94 184 ASN A O 1
ATOM 1476 N N . TRP A 1 185 ? 12.066 -2.105 -7.303 1.00 94.25 185 TRP A N 1
ATOM 1477 C CA . TRP A 1 185 ? 11.536 -3.029 -8.311 1.00 94.25 185 TRP A CA 1
ATOM 1478 C C . TRP A 1 185 ? 10.299 -2.475 -9.021 1.00 94.25 185 TRP A C 1
ATOM 1480 O O . TRP A 1 185 ? 10.198 -2.504 -10.245 1.00 94.25 185 TRP A O 1
ATOM 1490 N N . SER A 1 186 ? 9.375 -1.876 -8.262 1.00 91.25 186 SER A N 1
ATOM 1491 C CA . SER A 1 186 ? 8.137 -1.330 -8.834 1.00 91.25 186 SER A CA 1
ATOM 1492 C C . SER A 1 186 ? 8.375 -0.162 -9.798 1.00 91.25 186 SER A C 1
ATOM 1494 O O . SER A 1 186 ? 7.584 0.045 -10.718 1.00 91.25 186 SER A O 1
ATOM 1496 N N . ASN A 1 187 ? 9.451 0.605 -9.604 1.00 92.88 187 ASN A N 1
ATOM 1497 C CA . ASN A 1 187 ? 9.828 1.697 -10.496 1.00 92.88 187 ASN A CA 1
ATOM 1498 C C . ASN A 1 187 ? 10.557 1.164 -11.733 1.00 92.88 187 ASN A C 1
ATOM 1500 O O . ASN A 1 187 ? 10.237 1.592 -12.841 1.00 92.88 187 ASN A O 1
ATOM 1504 N N . ILE A 1 188 ? 11.449 0.181 -11.550 1.00 95.00 188 ILE A N 1
ATOM 1505 C CA . ILE A 1 188 ? 12.115 -0.533 -12.649 1.00 95.00 188 ILE A CA 1
ATOM 1506 C C . ILE A 1 188 ? 11.059 -1.135 -13.577 1.00 95.00 188 ILE A C 1
ATOM 1508 O O . ILE A 1 188 ? 11.040 -0.825 -14.765 1.00 95.00 188 ILE A O 1
ATOM 1512 N N . TYR A 1 189 ? 10.107 -1.900 -13.036 1.00 93.81 189 TYR A N 1
ATOM 1513 C CA . TYR A 1 189 ? 9.074 -2.559 -13.833 1.00 93.81 189 TYR A CA 1
ATOM 1514 C C . TYR A 1 189 ? 8.189 -1.565 -14.604 1.00 93.81 189 TYR A C 1
ATOM 1516 O O . TYR A 1 189 ? 7.884 -1.786 -15.776 1.00 93.81 189 TYR A O 1
ATOM 1524 N N . LYS A 1 190 ? 7.831 -0.420 -14.004 1.00 92.12 190 LYS A N 1
ATOM 1525 C CA . LYS A 1 190 ? 7.109 0.657 -14.712 1.00 92.12 190 LYS A CA 1
ATOM 1526 C C . LYS A 1 190 ? 7.914 1.225 -15.877 1.00 92.12 190 LYS A C 1
ATOM 1528 O O . LYS A 1 190 ? 7.341 1.481 -16.933 1.00 92.12 190 LYS A O 1
ATOM 1533 N N . ASN A 1 191 ? 9.219 1.421 -15.700 1.00 94.69 191 ASN A N 1
ATOM 1534 C CA . ASN A 1 191 ? 10.091 1.914 -16.763 1.00 94.69 191 ASN A CA 1
ATOM 1535 C C . ASN A 1 191 ? 10.273 0.869 -17.871 1.00 94.69 191 ASN A C 1
ATOM 1537 O O . ASN A 1 191 ? 10.174 1.220 -19.041 1.00 94.69 191 ASN A O 1
ATOM 1541 N N . VAL A 1 192 ? 10.424 -0.412 -17.525 1.00 94.94 192 VAL A N 1
ATOM 1542 C CA . VAL A 1 192 ? 10.452 -1.544 -18.473 1.00 94.94 192 VAL A CA 1
ATOM 1543 C C . VAL A 1 192 ? 9.169 -1.594 -19.312 1.00 94.94 192 VAL A C 1
ATOM 1545 O O . VAL A 1 192 ? 9.223 -1.748 -20.533 1.00 94.94 192 VAL A O 1
ATOM 1548 N N . GLN A 1 193 ? 8.006 -1.410 -18.678 1.00 92.06 193 GLN A N 1
ATOM 1549 C CA . GLN A 1 193 ? 6.718 -1.333 -19.370 1.00 92.06 193 GLN A CA 1
ATOM 1550 C C . GLN A 1 193 ? 6.621 -0.103 -20.277 1.00 92.06 193 GLN A C 1
ATOM 1552 O O . GLN A 1 193 ? 6.196 -0.223 -21.423 1.00 92.06 193 GLN A O 1
ATOM 1557 N N . PHE A 1 194 ? 7.032 1.066 -19.782 1.00 92.06 194 PHE A N 1
ATOM 1558 C CA . PHE A 1 194 ? 6.996 2.323 -20.528 1.00 92.06 194 PHE A CA 1
ATOM 1559 C C . PHE A 1 194 ? 7.904 2.305 -21.760 1.00 92.06 194 PHE A C 1
ATOM 1561 O O . PHE A 1 194 ? 7.483 2.700 -22.843 1.00 92.06 194 PHE A O 1
ATOM 1568 N N . LEU A 1 195 ? 9.125 1.790 -21.612 1.00 94.50 195 LEU A N 1
ATOM 1569 C CA . LEU A 1 195 ? 10.071 1.609 -22.711 1.00 94.50 195 LEU A CA 1
ATOM 1570 C C . LEU A 1 195 ? 9.646 0.476 -23.659 1.00 94.50 195 LEU A C 1
ATOM 1572 O O . LEU A 1 195 ? 10.285 0.261 -24.687 1.00 94.50 195 LEU A O 1
ATOM 1576 N N . GLY A 1 196 ? 8.579 -0.263 -23.340 1.00 91.81 196 GLY A N 1
ATOM 1577 C CA . GLY A 1 196 ? 8.088 -1.362 -24.160 1.00 91.81 196 GLY A CA 1
ATOM 1578 C C . GLY A 1 196 ? 9.169 -2.407 -24.417 1.00 91.81 196 GLY A C 1
ATOM 1579 O O . GLY A 1 196 ? 9.359 -2.792 -25.572 1.00 91.81 196 GLY A O 1
ATOM 1580 N N . LEU A 1 197 ? 9.907 -2.803 -23.372 1.00 93.25 197 LEU A N 1
ATOM 1581 C CA . LEU A 1 197 ? 10.963 -3.806 -23.511 1.00 93.25 197 LEU A CA 1
ATOM 1582 C C . LEU A 1 197 ? 10.386 -5.201 -23.804 1.00 93.25 197 LEU A C 1
ATOM 1584 O O . LEU A 1 197 ? 9.213 -5.489 -23.512 1.00 93.25 197 LEU A O 1
ATOM 1588 N N . CYS A 1 198 ? 11.221 -6.051 -24.398 1.00 89.00 198 CYS A N 1
ATOM 1589 C CA . CYS A 1 198 ? 10.901 -7.420 -24.789 1.00 89.00 198 CYS A CA 1
ATOM 1590 C C . CYS A 1 198 ? 10.588 -8.350 -23.598 1.00 89.00 198 CYS A C 1
ATOM 1592 O O . CYS A 1 198 ? 10.629 -7.964 -22.424 1.00 89.00 198 CYS A O 1
ATOM 1594 N N . THR A 1 199 ? 10.157 -9.573 -23.911 1.00 87.25 199 THR A N 1
ATOM 1595 C CA . THR A 1 199 ? 9.711 -10.574 -22.930 1.00 87.25 199 THR A CA 1
ATOM 1596 C C . THR A 1 199 ? 10.816 -11.011 -21.982 1.00 87.25 199 THR A C 1
ATOM 1598 O O . THR A 1 199 ? 10.529 -11.261 -20.818 1.00 87.25 199 THR A O 1
ATOM 1601 N N . GLU A 1 200 ? 12.062 -11.010 -22.442 1.00 89.69 200 GLU A N 1
ATOM 1602 C CA . GLU A 1 200 ? 13.250 -11.415 -21.684 1.00 89.69 200 GLU A CA 1
ATOM 1603 C C . GLU A 1 200 ? 13.469 -10.432 -20.535 1.00 89.69 200 GLU A C 1
ATOM 1605 O O . GLU A 1 200 ? 13.472 -10.816 -19.369 1.00 89.69 200 GLU A O 1
ATOM 1610 N N . ALA A 1 201 ? 13.465 -9.131 -20.845 1.00 92.31 201 ALA A N 1
ATOM 1611 C CA . ALA A 1 201 ? 13.600 -8.086 -19.837 1.00 92.31 201 ALA A CA 1
ATOM 1612 C C . ALA A 1 201 ? 12.474 -8.136 -18.783 1.00 92.31 201 ALA A C 1
ATOM 1614 O O . ALA A 1 201 ? 12.676 -7.898 -17.589 1.00 92.31 201 ALA A O 1
ATOM 1615 N N . LYS A 1 202 ? 11.248 -8.448 -19.225 1.00 92.88 202 LYS A N 1
ATOM 1616 C CA . LYS A 1 202 ? 10.098 -8.627 -18.327 1.00 92.88 202 LYS A CA 1
ATOM 1617 C C . LYS A 1 202 ? 10.251 -9.875 -17.461 1.00 92.88 202 LYS A C 1
ATOM 1619 O O . LYS A 1 202 ? 9.853 -9.822 -16.301 1.00 92.88 202 LYS A O 1
ATOM 1624 N N . ALA A 1 203 ? 10.814 -10.955 -17.999 1.00 91.06 203 ALA A N 1
ATOM 1625 C CA . ALA A 1 203 ? 11.044 -12.197 -17.275 1.00 91.06 203 ALA A CA 1
ATOM 1626 C C . ALA A 1 203 ? 12.029 -11.997 -16.117 1.00 91.06 203 ALA A C 1
ATOM 1628 O O . ALA A 1 203 ? 11.725 -12.443 -15.017 1.00 91.06 203 ALA A O 1
ATOM 1629 N N . VAL A 1 204 ? 13.116 -11.234 -16.301 1.00 93.56 204 VAL A N 1
ATOM 1630 C CA . VAL A 1 204 ? 14.044 -10.889 -15.201 1.00 93.56 204 VAL A CA 1
ATOM 1631 C C . VAL A 1 204 ? 13.311 -10.172 -14.061 1.00 93.56 204 VAL A C 1
ATOM 1633 O O . VAL A 1 204 ? 13.439 -10.533 -12.891 1.00 93.56 204 VAL A O 1
ATOM 1636 N N . CYS A 1 205 ? 12.471 -9.187 -14.398 1.00 92.62 205 CYS A N 1
ATOM 1637 C CA . CYS A 1 205 ? 11.666 -8.479 -13.401 1.00 92.62 205 CYS A CA 1
ATOM 1638 C C . CYS A 1 205 ? 10.670 -9.413 -12.691 1.00 92.62 205 CYS A C 1
ATOM 1640 O O . CYS A 1 205 ? 10.484 -9.305 -11.480 1.00 92.62 205 CYS A O 1
ATOM 1642 N N . LEU A 1 206 ? 10.001 -10.304 -13.425 1.00 90.38 206 LEU A N 1
ATOM 1643 C CA . LEU A 1 206 ? 9.045 -11.252 -12.846 1.00 90.38 206 LEU A CA 1
ATOM 1644 C C . LEU A 1 206 ? 9.741 -12.280 -11.950 1.00 90.38 206 LEU A C 1
ATOM 1646 O O . LEU A 1 206 ? 9.258 -12.532 -10.851 1.00 90.38 206 LEU A O 1
ATOM 1650 N N . ALA A 1 207 ? 10.915 -12.772 -12.344 1.00 90.44 207 ALA A N 1
ATOM 1651 C CA . ALA A 1 207 ? 11.717 -13.676 -11.530 1.00 90.44 207 ALA A CA 1
ATOM 1652 C C . ALA A 1 207 ? 12.059 -13.050 -10.168 1.00 90.44 207 ALA A C 1
ATOM 1654 O O . ALA A 1 207 ? 11.887 -13.706 -9.142 1.00 90.44 207 ALA A O 1
ATOM 1655 N N . PHE A 1 208 ? 12.451 -11.768 -10.130 1.00 91.31 208 PHE A N 1
ATOM 1656 C CA . PHE A 1 208 ? 12.700 -11.060 -8.865 1.00 91.31 208 PHE A CA 1
ATOM 1657 C C . PHE A 1 208 ? 11.441 -10.980 -7.993 1.00 91.31 208 PHE A C 1
ATOM 1659 O O . PHE A 1 208 ? 11.492 -11.168 -6.777 1.00 91.31 208 PHE A O 1
ATOM 1666 N N . TYR A 1 209 ? 10.286 -10.715 -8.608 1.00 87.62 209 TYR A N 1
ATOM 1667 C CA . TYR A 1 209 ? 9.018 -10.680 -7.887 1.00 87.62 209 TYR A CA 1
ATOM 1668 C C . TYR A 1 209 ? 8.692 -12.034 -7.247 1.00 87.62 209 TYR A C 1
ATOM 1670 O O . TYR A 1 209 ? 8.385 -12.083 -6.056 1.00 87.62 209 TYR A O 1
ATOM 1678 N N . GLU A 1 210 ? 8.804 -13.116 -8.015 1.00 83.25 210 GLU A N 1
ATOM 1679 C CA . GLU A 1 210 ? 8.487 -14.481 -7.581 1.00 83.25 210 GLU A CA 1
ATOM 1680 C C . GLU A 1 210 ? 9.452 -15.007 -6.507 1.00 83.25 210 GLU A C 1
ATOM 1682 O O . GLU A 1 210 ? 9.034 -15.735 -5.610 1.00 83.25 210 GLU A O 1
ATOM 1687 N N . HIS A 1 211 ? 10.734 -14.626 -6.550 1.00 85.62 211 HIS A N 1
ATOM 1688 C CA . HIS A 1 211 ? 11.745 -15.152 -5.624 1.00 85.62 211 HIS A CA 1
ATOM 1689 C C . HIS A 1 211 ? 11.935 -14.292 -4.367 1.00 85.62 211 HIS A C 1
ATOM 1691 O O . HIS A 1 211 ? 12.120 -14.833 -3.275 1.00 85.62 211 HIS A O 1
ATOM 1697 N N . GLU A 1 212 ? 11.849 -12.965 -4.477 1.00 82.06 212 GLU A N 1
ATOM 1698 C CA . GLU A 1 212 ? 12.157 -12.062 -3.358 1.00 82.06 212 GLU A CA 1
ATOM 1699 C C . GLU A 1 212 ? 10.902 -11.452 -2.729 1.00 82.06 212 GLU A C 1
ATOM 1701 O O . GLU A 1 212 ? 10.771 -11.381 -1.499 1.00 82.06 212 GLU A O 1
ATOM 1706 N N . ILE A 1 213 ? 9.945 -11.014 -3.553 1.00 73.88 213 ILE A N 1
ATOM 1707 C CA . ILE A 1 213 ? 8.780 -10.250 -3.085 1.00 73.88 213 ILE A CA 1
ATOM 1708 C C . ILE A 1 213 ? 7.664 -11.189 -2.623 1.00 73.88 213 ILE A C 1
ATOM 1710 O O . ILE A 1 213 ? 7.197 -11.074 -1.486 1.00 73.88 213 ILE A O 1
ATOM 1714 N N . GLU A 1 214 ? 7.241 -12.129 -3.466 1.00 76.12 214 GLU A N 1
ATOM 1715 C CA . GLU A 1 214 ? 6.133 -13.042 -3.179 1.00 76.12 214 GLU A CA 1
ATOM 1716 C C . GLU A 1 214 ? 6.379 -13.898 -1.922 1.00 76.12 214 GLU A C 1
ATOM 1718 O O . GLU A 1 214 ? 5.513 -13.903 -1.039 1.00 76.12 214 GLU A O 1
ATOM 1723 N N . PRO A 1 215 ? 7.558 -14.520 -1.711 1.00 75.00 215 PRO A N 1
ATOM 1724 C CA . PRO A 1 215 ? 7.810 -15.314 -0.514 1.00 75.00 215 PRO A CA 1
ATOM 1725 C C . PRO A 1 215 ? 7.896 -14.444 0.736 1.00 75.00 215 PRO A C 1
ATOM 1727 O O . PRO A 1 215 ? 7.527 -14.885 1.822 1.00 75.00 215 PRO A O 1
ATOM 1730 N N . THR A 1 216 ? 8.344 -13.193 0.610 1.00 68.31 216 THR A N 1
ATOM 1731 C CA . THR A 1 216 ? 8.351 -12.234 1.722 1.00 68.31 216 THR A CA 1
ATOM 1732 C C . THR A 1 216 ? 6.930 -11.845 2.124 1.00 68.31 216 THR A C 1
ATOM 1734 O O . THR A 1 216 ? 6.618 -11.846 3.316 1.00 68.31 216 THR A O 1
ATOM 1737 N N . LEU A 1 217 ? 6.040 -11.606 1.156 1.00 68.31 217 LEU A N 1
ATOM 1738 C CA . LEU A 1 217 ? 4.615 -11.384 1.413 1.00 68.31 217 LEU A CA 1
ATOM 1739 C C . LEU A 1 217 ? 3.947 -12.629 2.012 1.00 68.31 217 LEU A C 1
ATOM 1741 O O . LEU A 1 217 ? 3.181 -12.514 2.969 1.00 68.31 217 LEU A O 1
ATOM 1745 N N . HIS A 1 218 ? 4.282 -13.818 1.509 1.00 67.06 218 HIS A N 1
ATOM 1746 C CA . HIS A 1 218 ? 3.775 -15.090 2.017 1.00 67.06 218 HIS A CA 1
ATOM 1747 C C . HIS A 1 218 ? 4.252 -15.370 3.453 1.00 67.06 218 HIS A C 1
ATOM 1749 O O . HIS A 1 218 ? 3.453 -15.727 4.320 1.00 67.06 218 HIS A O 1
ATOM 1755 N N . ARG A 1 219 ? 5.541 -15.157 3.754 1.00 65.19 219 ARG A N 1
ATOM 1756 C CA . ARG A 1 219 ? 6.098 -15.267 5.114 1.00 65.19 219 ARG A CA 1
ATOM 1757 C C . ARG A 1 219 ? 5.446 -14.271 6.058 1.00 65.19 219 ARG A C 1
ATOM 1759 O O . ARG A 1 219 ? 5.037 -14.669 7.144 1.00 65.19 219 ARG A O 1
ATOM 1766 N N . LEU A 1 220 ? 5.310 -13.007 5.658 1.00 62.28 220 LEU A N 1
ATOM 1767 C CA . LEU A 1 220 ? 4.589 -12.002 6.439 1.00 62.28 220 LEU A CA 1
ATOM 1768 C C . LEU A 1 220 ? 3.155 -12.470 6.731 1.00 62.28 220 LEU A C 1
ATOM 1770 O O . LEU A 1 220 ? 2.724 -12.453 7.876 1.00 62.28 220 LEU A O 1
ATOM 1774 N N . PHE A 1 221 ? 2.441 -12.981 5.730 1.00 62.31 221 PHE A N 1
ATOM 1775 C CA . PHE A 1 221 ? 1.083 -13.494 5.901 1.00 62.31 221 PHE A CA 1
ATOM 1776 C C . PHE A 1 221 ? 0.989 -14.675 6.881 1.00 62.31 221 PHE A C 1
ATOM 1778 O O . PHE A 1 221 ? 0.084 -14.716 7.711 1.00 62.31 221 PHE A O 1
ATOM 1785 N N . HIS A 1 222 ? 1.922 -15.626 6.813 1.00 58.12 222 HIS A N 1
ATOM 1786 C CA . HIS A 1 222 ? 1.914 -16.815 7.671 1.00 58.12 222 HIS A CA 1
ATOM 1787 C C . HIS A 1 222 ? 2.462 -16.577 9.082 1.00 58.12 222 HIS A C 1
ATOM 1789 O O . HIS A 1 222 ? 2.118 -17.325 9.997 1.00 58.12 222 HIS A O 1
ATOM 1795 N N . THR A 1 223 ? 3.313 -15.566 9.262 1.00 57.12 223 THR A N 1
ATOM 1796 C CA . THR A 1 223 ? 3.869 -15.185 10.572 1.00 57.12 223 THR A CA 1
ATOM 1797 C C . THR A 1 223 ? 2.945 -14.260 11.348 1.00 57.12 223 THR A C 1
ATOM 1799 O O . THR A 1 223 ? 2.961 -14.276 12.580 1.00 57.12 223 THR A O 1
ATOM 1802 N N . LEU A 1 224 ? 2.106 -13.483 10.657 1.00 59.03 224 LEU A N 1
ATOM 1803 C CA . LEU A 1 224 ? 1.049 -12.732 11.313 1.00 59.03 224 LEU A CA 1
ATOM 1804 C C . LEU A 1 224 ? 0.042 -13.725 11.918 1.00 59.03 224 LEU A C 1
ATOM 1806 O O . LEU A 1 224 ? -0.416 -14.643 11.231 1.00 59.03 224 LEU A O 1
ATOM 1810 N N . PRO A 1 225 ? -0.318 -13.578 13.205 1.00 58.84 225 PRO A N 1
ATOM 1811 C CA . PRO A 1 225 ? -1.252 -14.494 13.839 1.00 58.84 225 PRO A CA 1
ATOM 1812 C C . PRO A 1 225 ? -2.571 -14.527 13.054 1.00 58.84 225 PRO A C 1
ATOM 1814 O O . PRO A 1 225 ? -3.183 -13.481 12.820 1.00 58.84 225 PRO A O 1
ATOM 1817 N N . ARG A 1 226 ? -2.981 -15.731 12.620 1.00 57.75 226 ARG A N 1
ATOM 1818 C CA . ARG A 1 226 ? -4.135 -15.950 11.729 1.00 57.75 226 ARG A CA 1
ATOM 1819 C C . ARG A 1 226 ? -5.369 -15.196 12.222 1.00 57.75 226 ARG A C 1
ATOM 1821 O O . ARG A 1 226 ? -5.735 -15.329 13.386 1.00 57.75 226 ARG A O 1
ATOM 1828 N N . ARG A 1 227 ? -6.050 -14.496 11.304 1.00 58.81 227 ARG A N 1
ATOM 1829 C CA . ARG A 1 227 ? -7.390 -13.909 11.488 1.00 58.81 227 ARG A CA 1
ATOM 1830 C C . ARG A 1 227 ? -8.245 -14.881 12.302 1.00 58.81 227 ARG A C 1
ATOM 1832 O O . ARG A 1 227 ? -8.527 -15.984 11.828 1.00 58.81 227 ARG A O 1
ATOM 1839 N N . HIS A 1 228 ? -8.608 -14.504 13.529 1.00 54.44 228 HIS A N 1
ATOM 1840 C CA . HIS A 1 228 ? -9.474 -15.332 14.360 1.00 54.44 228 HIS A CA 1
ATOM 1841 C C . HIS A 1 228 ? -10.799 -15.465 13.603 1.00 54.44 228 HIS A C 1
ATOM 1843 O O . HIS A 1 228 ? -11.564 -14.504 13.519 1.00 54.44 228 HIS A O 1
ATOM 1849 N N . LYS A 1 229 ? -11.057 -16.630 12.991 1.00 48.47 229 LYS A N 1
ATOM 1850 C CA . LYS A 1 229 ? -12.398 -16.948 12.495 1.00 48.47 229 LYS A CA 1
ATOM 1851 C C . LYS A 1 229 ? -13.288 -16.904 13.724 1.00 48.47 229 LYS A C 1
ATOM 1853 O O . LYS A 1 229 ? -12.999 -17.595 14.699 1.00 48.47 229 LYS A O 1
ATOM 1858 N N . ASP A 1 230 ? -14.274 -16.014 13.737 1.00 51.88 230 ASP A N 1
ATOM 1859 C CA . ASP A 1 230 ? -15.248 -15.973 14.822 1.00 51.88 230 ASP A CA 1
ATOM 1860 C C . ASP A 1 230 ? -15.782 -17.407 14.994 1.00 51.88 230 ASP A C 1
ATOM 1862 O O . ASP A 1 230 ? -16.263 -18.014 14.034 1.00 51.88 230 ASP A O 1
ATOM 1866 N N . ASN A 1 231 ? -15.594 -17.989 16.184 1.00 40.88 231 ASN A N 1
ATOM 1867 C CA . ASN A 1 231 ? -16.182 -19.288 16.494 1.00 40.88 231 ASN A CA 1
ATOM 1868 C C . ASN A 1 231 ? -17.706 -19.168 16.317 1.00 40.88 231 ASN A C 1
ATOM 1870 O O . ASN A 1 231 ? -18.253 -18.086 16.565 1.00 40.88 231 ASN A O 1
ATOM 1874 N N . PRO A 1 232 ? -18.394 -20.239 15.879 1.00 38.97 232 PRO A N 1
ATOM 1875 C CA . PRO A 1 232 ? -19.839 -20.215 15.693 1.00 38.97 232 PRO A CA 1
ATOM 1876 C C . PRO A 1 232 ? -20.523 -19.661 16.943 1.00 38.97 232 PRO A C 1
ATOM 1878 O O . PRO A 1 232 ? -20.092 -19.929 18.065 1.00 38.97 232 PRO A O 1
ATOM 1881 N N . ILE A 1 233 ? -21.555 -18.846 16.711 1.00 45.88 233 ILE A N 1
ATOM 1882 C CA . ILE A 1 233 ? -22.337 -18.129 17.720 1.00 45.88 233 ILE A CA 1
ATOM 1883 C C . ILE A 1 233 ? -22.708 -19.110 18.837 1.00 45.88 233 ILE A C 1
ATOM 1885 O O . ILE A 1 233 ? -23.602 -19.939 18.680 1.00 45.88 233 ILE A O 1
ATOM 1889 N N . VAL A 1 234 ? -21.996 -19.031 19.962 1.00 47.38 234 VAL A N 1
ATOM 1890 C CA . VAL A 1 234 ? -22.373 -19.741 21.184 1.00 47.38 234 VAL A CA 1
ATOM 1891 C C . VAL A 1 234 ? -23.729 -19.166 21.608 1.00 47.38 234 VAL A C 1
ATOM 1893 O O . VAL A 1 234 ? -23.876 -17.937 21.593 1.00 47.38 234 VAL A O 1
ATOM 1896 N N . PRO A 1 235 ? -24.732 -20.002 21.942 1.00 43.94 235 PRO A N 1
ATOM 1897 C CA . PRO A 1 235 ? -26.038 -19.520 22.376 1.00 43.94 235 PRO A CA 1
ATOM 1898 C C . PRO A 1 235 ? -25.879 -18.493 23.508 1.00 43.94 235 PRO A C 1
ATOM 1900 O O . PRO A 1 235 ? -24.953 -18.617 24.319 1.00 43.94 235 PRO A O 1
ATOM 1903 N N . PRO A 1 236 ? -26.730 -17.452 23.554 1.00 49.47 236 PRO A N 1
ATOM 1904 C CA . PRO A 1 236 ? -26.580 -16.365 24.508 1.00 49.47 236 PRO A CA 1
ATOM 1905 C C . PRO A 1 236 ? -26.582 -16.919 25.936 1.00 49.47 236 PRO A C 1
AT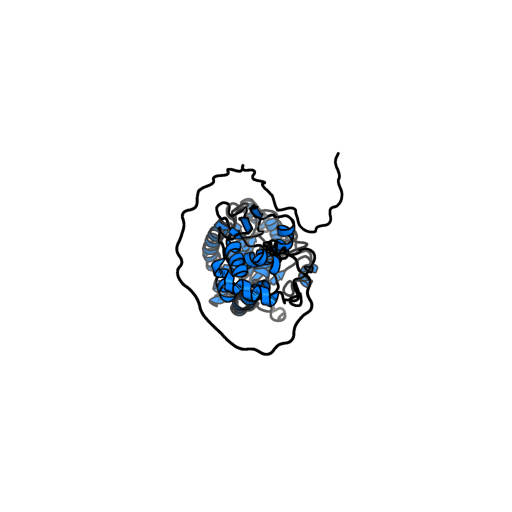OM 1907 O O . PRO A 1 236 ? -27.574 -17.446 26.428 1.00 49.47 236 PRO A O 1
ATOM 1910 N N . SER A 1 237 ? -25.428 -16.813 26.590 1.00 53.47 237 SER A N 1
ATOM 1911 C CA . SER A 1 237 ? -25.280 -17.048 28.020 1.00 53.47 237 SER A CA 1
ATOM 1912 C C . SER A 1 237 ? -26.088 -15.995 28.781 1.00 53.47 237 SER A C 1
ATOM 1914 O O . SER A 1 237 ? -25.970 -14.808 28.487 1.00 53.47 237 SER A O 1
ATOM 1916 N N . ASN A 1 238 ? -26.845 -16.413 29.798 1.00 58.44 238 ASN A N 1
ATOM 1917 C CA . ASN A 1 238 ? -27.574 -15.527 30.722 1.00 58.44 238 ASN A CA 1
ATOM 1918 C C . ASN A 1 238 ? -26.656 -14.666 31.617 1.00 58.44 238 ASN A C 1
ATOM 1920 O O . ASN A 1 238 ? -27.135 -13.990 32.525 1.00 58.44 238 ASN A O 1
ATOM 1924 N N . ARG A 1 239 ? -25.332 -14.692 31.409 1.00 58.91 239 ARG A N 1
ATOM 1925 C CA . ARG A 1 239 ? -24.396 -13.815 32.119 1.00 58.91 239 ARG A CA 1
ATOM 1926 C C . ARG A 1 239 ? -24.304 -12.463 31.402 1.00 58.91 239 ARG A C 1
ATOM 1928 O O . ARG A 1 239 ? -24.204 -12.451 30.173 1.00 58.91 239 ARG A O 1
ATOM 1935 N N . PRO A 1 240 ? -24.278 -11.333 32.134 1.00 59.81 240 PRO A N 1
ATOM 1936 C CA . PRO A 1 240 ? -24.015 -10.033 31.529 1.00 59.81 240 PRO A CA 1
ATOM 1937 C C . PRO A 1 240 ? -22.682 -10.091 30.773 1.00 59.81 240 PRO A C 1
ATOM 1939 O O . PRO A 1 240 ? -21.670 -10.543 31.316 1.00 59.81 240 PRO A O 1
ATOM 1942 N N . LYS A 1 241 ? -22.697 -9.707 29.490 1.00 64.12 241 LYS A N 1
ATOM 1943 C CA . LYS A 1 241 ? -21.491 -9.713 28.654 1.00 64.12 241 LYS A CA 1
ATOM 1944 C C . LYS A 1 241 ? -20.458 -8.751 29.256 1.00 64.12 241 LYS A C 1
ATOM 1946 O O . LYS A 1 241 ? -20.841 -7.647 29.645 1.00 64.12 241 LYS A O 1
ATOM 1951 N N . PRO A 1 242 ? -19.172 -9.138 29.331 1.00 78.75 242 PRO A N 1
ATOM 1952 C CA . PRO A 1 242 ? -18.129 -8.220 29.766 1.00 78.75 242 PRO A CA 1
ATOM 1953 C C . PRO A 1 242 ? -18.046 -7.031 28.803 1.00 78.75 242 PRO A C 1
ATOM 1955 O O . PRO A 1 242 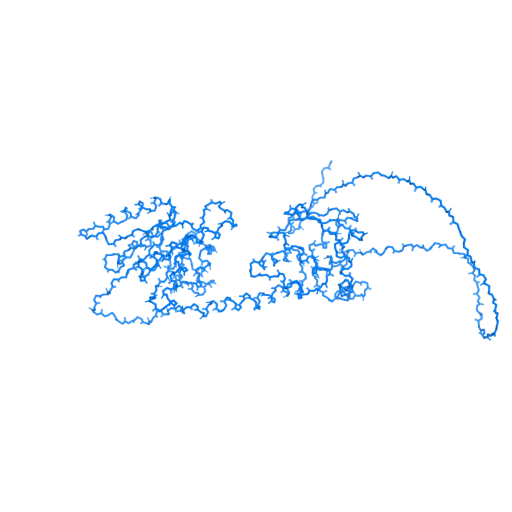? -18.241 -7.190 27.594 1.00 78.75 242 PRO A O 1
ATOM 1958 N N . SER A 1 243 ? -17.762 -5.846 29.342 1.00 89.06 243 SER A N 1
ATOM 1959 C CA . SER A 1 243 ? -17.545 -4.651 28.532 1.00 89.06 243 SER A CA 1
ATOM 1960 C C . SER A 1 243 ? -16.273 -4.782 27.692 1.00 89.06 243 SER A C 1
ATOM 1962 O O . SER A 1 243 ? -15.291 -5.387 28.117 1.00 89.06 243 SER A O 1
ATOM 1964 N N . ILE A 1 244 ? -16.290 -4.194 26.502 1.00 92.06 244 ILE A N 1
ATOM 1965 C CA . ILE A 1 244 ? -15.229 -4.227 25.500 1.00 92.06 244 ILE A CA 1
ATOM 1966 C C . ILE A 1 244 ? -14.561 -2.851 25.472 1.00 92.06 244 ILE A C 1
ATOM 1968 O O . ILE A 1 244 ? -15.143 -1.882 24.970 1.00 92.06 244 ILE A O 1
ATOM 1972 N N . LYS A 1 245 ? -13.318 -2.762 25.960 1.00 94.81 245 LYS A N 1
ATOM 1973 C CA . LYS A 1 245 ? -12.515 -1.536 25.899 1.00 94.81 245 LYS A CA 1
ATOM 1974 C C . LYS A 1 245 ? -12.213 -1.213 24.439 1.00 94.81 245 LYS A C 1
ATOM 1976 O O . LYS A 1 245 ? -11.465 -1.934 23.773 1.00 94.81 245 LYS A O 1
ATOM 1981 N N . THR A 1 246 ? -12.809 -0.139 23.931 1.00 96.12 246 THR A N 1
ATOM 1982 C CA . THR A 1 246 ? -12.879 0.128 22.490 1.00 96.12 246 THR A CA 1
ATOM 1983 C C . THR A 1 246 ? -12.073 1.364 22.126 1.00 96.12 246 THR A C 1
ATOM 1985 O O . THR A 1 246 ? -12.349 2.463 22.592 1.00 96.12 246 THR A O 1
ATOM 1988 N N . CYS A 1 247 ? -11.077 1.180 21.271 1.00 97.00 247 CYS A N 1
ATOM 1989 C CA . CYS A 1 247 ? -10.254 2.231 20.699 1.00 97.00 247 CYS A CA 1
ATOM 1990 C C . CYS A 1 247 ? -10.818 2.656 19.339 1.00 97.00 247 CYS A C 1
ATOM 1992 O O . CYS A 1 247 ? -11.025 1.831 18.451 1.00 97.00 247 CYS A O 1
ATOM 1994 N N . ILE A 1 248 ? -11.085 3.948 19.190 1.00 96.56 248 ILE A N 1
ATOM 1995 C CA . ILE A 1 248 ? -11.741 4.558 18.037 1.00 96.56 248 ILE A CA 1
ATOM 1996 C C . ILE A 1 248 ? -10.765 5.564 17.441 1.00 96.56 248 ILE A C 1
ATOM 1998 O O . ILE A 1 248 ? -10.419 6.559 18.079 1.00 96.56 248 ILE A O 1
ATOM 2002 N N . ILE A 1 249 ? -10.303 5.302 16.220 1.00 95.56 249 ILE A N 1
ATOM 2003 C CA . ILE A 1 249 ? -9.354 6.182 15.537 1.00 95.56 249 ILE A CA 1
ATOM 2004 C C . ILE A 1 249 ? -10.120 7.206 14.710 1.00 95.56 249 ILE A C 1
ATOM 2006 O O . ILE A 1 249 ? -10.849 6.839 13.790 1.00 95.56 249 ILE A O 1
ATOM 2010 N N . LEU A 1 250 ? -9.913 8.483 15.019 1.00 94.31 250 LEU A N 1
ATOM 2011 C CA . LEU A 1 250 ? -10.507 9.610 14.312 1.00 94.31 250 LEU A CA 1
ATOM 2012 C C . LEU A 1 250 ? -9.544 10.174 13.262 1.00 94.31 250 LEU A C 1
ATOM 2014 O O . LEU A 1 250 ? -8.319 10.092 13.387 1.00 94.31 250 LEU A O 1
ATOM 2018 N N . GLY A 1 251 ? -10.114 10.752 12.208 1.00 87.56 251 GLY A N 1
ATOM 2019 C CA . GLY A 1 251 ? -9.373 11.356 11.109 1.00 87.56 251 GLY A CA 1
ATOM 2020 C C . GLY A 1 251 ? -9.983 12.689 10.706 1.00 87.56 251 GLY A C 1
ATOM 2021 O O . GLY A 1 251 ? -11.187 12.776 10.507 1.00 87.56 251 GLY A O 1
ATOM 2022 N N . SER A 1 252 ? -9.155 13.714 10.519 1.00 84.25 252 SER A N 1
ATOM 2023 C CA . SER A 1 252 ? -9.622 15.074 10.226 1.00 84.25 252 SER A CA 1
ATOM 2024 C C . SER A 1 252 ? -10.666 15.145 9.103 1.00 84.25 252 SER A C 1
ATOM 2026 O O . SER A 1 252 ? -10.469 14.566 8.030 1.00 84.25 252 SER A O 1
ATOM 2028 N N . GLY A 1 253 ? -11.728 15.925 9.317 1.00 84.88 253 GLY A N 1
ATOM 2029 C CA . GLY A 1 253 ? -12.771 16.184 8.322 1.00 84.88 253 GLY A CA 1
ATOM 2030 C C . GLY A 1 253 ? -13.805 15.060 8.218 1.00 84.88 253 GLY A C 1
ATOM 2031 O O . GLY A 1 253 ? -14.372 14.639 9.225 1.00 84.88 253 GLY A O 1
ATOM 2032 N N . GLY A 1 254 ? -14.072 14.595 6.991 1.00 87.81 254 GLY A N 1
ATOM 2033 C CA . GLY A 1 254 ? -15.137 13.625 6.700 1.00 87.81 254 GLY A CA 1
ATOM 2034 C C . GLY A 1 254 ? -14.985 12.283 7.422 1.00 87.81 254 GLY A C 1
ATOM 2035 O O . GLY A 1 254 ? -15.987 11.714 7.841 1.00 87.81 254 GLY A O 1
ATOM 2036 N N . HIS A 1 255 ? -13.753 11.818 7.660 1.00 91.44 255 HIS A N 1
ATOM 2037 C CA . HIS A 1 255 ? -13.513 10.557 8.371 1.00 91.44 255 HIS A CA 1
ATOM 2038 C C . HIS A 1 255 ? -14.028 10.589 9.815 1.00 91.44 255 HIS A C 1
ATOM 2040 O O . HIS A 1 255 ? -14.644 9.627 10.263 1.00 91.44 255 HIS A O 1
ATOM 2046 N N . THR A 1 256 ? -13.831 11.689 10.543 1.00 93.19 256 THR A N 1
ATOM 2047 C CA . THR A 1 256 ? -14.378 11.836 11.896 1.00 93.19 256 THR A CA 1
ATOM 2048 C C . THR A 1 256 ? -15.902 11.798 11.890 1.00 93.19 256 THR A C 1
ATOM 2050 O O . THR A 1 256 ? -16.482 11.134 12.744 1.00 93.19 256 THR A O 1
ATOM 2053 N N . MET A 1 257 ? -16.557 12.454 10.925 1.00 92.00 257 MET A N 1
ATOM 2054 C CA . MET A 1 257 ? -18.021 12.421 10.827 1.00 92.00 257 MET A CA 1
ATOM 2055 C C . MET A 1 257 ? -18.533 11.002 10.557 1.00 92.00 257 MET A C 1
ATOM 2057 O O . MET A 1 257 ? -19.372 10.515 11.309 1.00 92.00 257 MET A O 1
ATOM 2061 N N . GLU A 1 258 ? -17.962 10.324 9.556 1.00 93.62 258 GLU A N 1
ATOM 2062 C CA . GLU A 1 258 ? -18.273 8.924 9.242 1.00 93.62 258 GLU A CA 1
ATOM 2063 C C . GLU A 1 258 ? -18.101 8.028 10.481 1.00 93.62 258 GLU A C 1
ATOM 2065 O O . GLU A 1 258 ? -18.961 7.210 10.795 1.00 93.62 258 GLU A O 1
ATOM 2070 N N . MET A 1 259 ? -17.008 8.198 11.232 1.00 94.56 259 MET A N 1
ATOM 2071 C CA . MET A 1 259 ? -16.766 7.402 12.435 1.00 94.56 259 MET A CA 1
ATOM 2072 C C . MET A 1 259 ? -17.818 7.666 13.516 1.00 94.56 259 MET A C 1
ATOM 2074 O O . MET A 1 259 ? -18.266 6.723 14.163 1.00 94.56 259 MET A O 1
ATOM 2078 N N . PHE A 1 260 ? -18.245 8.917 13.711 1.00 93.94 260 PHE A N 1
ATOM 2079 C CA . PHE A 1 260 ? -19.302 9.224 14.676 1.00 93.94 260 PHE A CA 1
ATOM 2080 C C . PHE A 1 260 ? -20.656 8.635 14.276 1.00 93.94 260 PHE A C 1
ATOM 2082 O O . PHE A 1 260 ? -21.330 8.086 15.146 1.00 93.94 260 PHE A O 1
ATOM 2089 N N . GLN A 1 261 ? -21.017 8.674 12.991 1.00 92.81 261 GLN A N 1
ATOM 2090 C CA . GLN A 1 261 ? -22.227 8.018 12.478 1.00 92.81 261 GLN A CA 1
ATOM 2091 C C . GLN A 1 261 ? -22.173 6.500 12.702 1.00 92.81 261 GLN A C 1
ATOM 2093 O O . GLN A 1 261 ? -23.132 5.909 13.196 1.00 92.81 261 GLN A O 1
ATOM 2098 N N . LEU A 1 262 ? -21.014 5.882 12.447 1.00 92.25 262 LEU A N 1
ATOM 2099 C CA . LEU A 1 262 ? -20.796 4.453 12.674 1.00 92.25 262 LEU A CA 1
ATOM 2100 C C . LEU A 1 262 ? -20.992 4.066 14.151 1.00 92.25 262 LEU A C 1
ATOM 2102 O O . LEU A 1 262 ? -21.695 3.103 14.458 1.00 92.25 262 LEU A O 1
ATOM 2106 N N . ILE A 1 263 ? -20.354 4.786 15.081 1.00 92.06 263 ILE A N 1
ATOM 2107 C CA . ILE A 1 263 ? -20.397 4.435 16.512 1.00 92.06 263 ILE A CA 1
ATOM 2108 C C . ILE A 1 263 ? -21.692 4.878 17.203 1.00 92.06 263 ILE A C 1
ATOM 2110 O O . ILE A 1 263 ? -21.967 4.445 18.324 1.00 92.06 263 ILE A O 1
ATOM 2114 N N . GLU A 1 264 ? -22.495 5.738 16.574 1.00 89.75 264 GLU A N 1
ATOM 2115 C CA . GLU A 1 264 ? -23.792 6.153 17.108 1.00 89.75 264 GLU A CA 1
ATOM 2116 C C . GLU A 1 264 ? -24.737 4.957 17.260 1.00 89.75 264 GLU A C 1
ATOM 2118 O O . GLU A 1 264 ? -25.399 4.850 18.297 1.00 89.75 264 GLU A O 1
ATOM 2123 N N . GLY A 1 265 ? -24.690 4.021 16.304 1.00 86.56 265 GLY A N 1
ATOM 2124 C CA . GLY A 1 265 ? -25.435 2.760 16.316 1.00 86.56 265 GLY A CA 1
ATOM 2125 C C . GLY A 1 265 ? -24.898 1.681 17.268 1.00 86.56 265 GLY A C 1
ATOM 2126 O O . GLY A 1 265 ? -25.488 0.605 17.353 1.00 86.56 265 GLY A O 1
ATOM 2127 N N . LEU A 1 266 ? -23.797 1.929 17.987 1.00 88.00 266 LEU A N 1
ATOM 2128 C CA . LEU A 1 266 ? -23.230 0.986 18.958 1.00 88.00 266 LEU A CA 1
ATOM 2129 C C . LEU A 1 266 ? -23.752 1.245 20.381 1.00 88.00 266 LEU A C 1
ATOM 2131 O O . LEU A 1 266 ? -23.952 2.391 20.799 1.00 88.00 266 LEU A O 1
ATOM 2135 N N . ASP A 1 267 ? -23.886 0.178 21.177 1.00 88.06 267 ASP A N 1
ATOM 2136 C CA . ASP A 1 267 ? -24.156 0.290 22.617 1.00 88.06 267 ASP A CA 1
ATOM 2137 C C . ASP A 1 267 ? -22.882 0.674 23.386 1.00 88.06 267 ASP A C 1
ATOM 2139 O O . ASP A 1 267 ? -22.161 -0.160 23.940 1.00 88.06 267 ASP A O 1
ATOM 2143 N N . LEU A 1 268 ? -22.606 1.976 23.405 1.00 88.19 268 LEU A N 1
ATOM 2144 C CA . LEU A 1 268 ? -21.474 2.578 24.111 1.00 88.19 268 LEU A CA 1
ATOM 2145 C C . LEU A 1 268 ? -21.679 2.671 25.634 1.00 88.19 268 LEU A C 1
ATOM 2147 O O . LEU A 1 268 ? -20.745 3.036 26.351 1.00 88.19 268 LEU A O 1
ATOM 2151 N N . LYS A 1 269 ? -22.893 2.388 26.132 1.00 83.56 269 LYS A N 1
ATOM 2152 C CA . LYS A 1 269 ? -23.240 2.518 27.554 1.00 83.56 269 LYS A CA 1
ATOM 2153 C C . LYS A 1 269 ? -22.949 1.241 28.322 1.00 83.56 269 LYS A C 1
ATOM 2155 O O . LYS A 1 269 ? -22.466 1.320 29.447 1.00 83.56 269 LYS A O 1
ATOM 2160 N N . THR A 1 270 ? -23.239 0.083 27.729 1.00 83.44 270 THR A N 1
ATOM 2161 C CA . THR A 1 270 ? -23.092 -1.204 28.422 1.00 83.44 270 THR A CA 1
ATOM 2162 C C . THR A 1 270 ? -22.010 -2.086 27.809 1.00 83.44 270 THR A C 1
ATOM 2164 O O . THR A 1 270 ? -21.229 -2.686 28.548 1.00 83.44 270 THR A O 1
ATOM 2167 N N . VAL A 1 271 ? -21.908 -2.121 26.475 1.00 88.25 271 VAL A N 1
ATOM 2168 C CA . VAL A 1 271 ? -21.027 -3.058 25.767 1.00 88.25 271 VAL A CA 1
ATOM 2169 C C . VAL A 1 271 ? -19.671 -2.435 25.470 1.00 88.25 271 VAL A C 1
ATOM 2171 O O . VAL A 1 271 ? -18.658 -2.953 25.920 1.00 88.25 27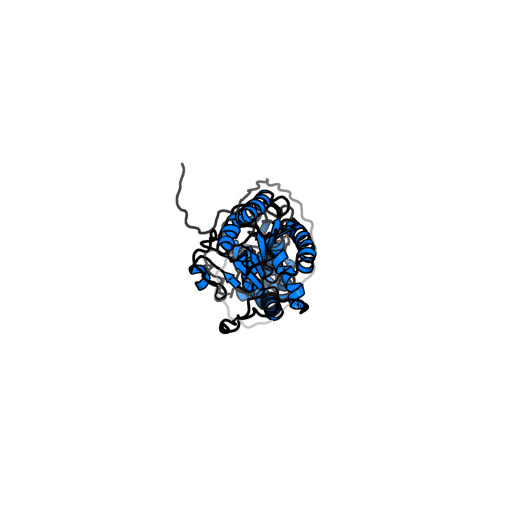1 VAL A O 1
ATOM 2174 N N . TYR A 1 272 ? -19.612 -1.336 24.723 1.00 91.12 272 TYR A N 1
ATOM 2175 C CA . TYR A 1 272 ? -18.353 -0.795 24.196 1.00 91.12 272 TYR A CA 1
ATOM 2176 C C . TYR A 1 272 ? -17.787 0.306 25.096 1.00 91.12 272 TYR A C 1
ATOM 2178 O O . TYR A 1 272 ? -17.833 1.492 24.759 1.00 91.12 272 TYR A O 1
ATOM 2186 N N . ARG A 1 273 ? -17.271 -0.090 26.266 1.00 90.06 273 ARG A N 1
ATOM 2187 C CA . ARG A 1 273 ? -16.719 0.824 27.270 1.00 90.06 273 ARG A CA 1
ATOM 2188 C C . ARG A 1 273 ? -15.514 0.225 28.028 1.00 90.06 273 ARG A C 1
ATOM 2190 O O . ARG A 1 273 ? -15.482 -0.993 28.220 1.00 90.06 273 ARG A O 1
ATOM 2197 N N . PRO A 1 274 ? -14.541 1.042 28.479 1.00 92.94 274 PRO A N 1
ATOM 2198 C CA . PRO A 1 274 ? -14.392 2.470 28.176 1.00 92.94 274 PRO A CA 1
ATOM 2199 C C . PRO A 1 274 ? -14.037 2.726 26.705 1.00 92.94 274 PRO A C 1
ATOM 2201 O O . PRO A 1 274 ? -13.510 1.838 26.024 1.00 92.94 274 PRO A O 1
ATOM 2204 N N . ARG A 1 275 ? -14.306 3.946 26.218 1.00 94.75 275 ARG A N 1
ATOM 2205 C CA . ARG A 1 275 ? -13.891 4.385 24.872 1.00 94.75 275 ARG A CA 1
ATOM 2206 C C . ARG A 1 275 ? -12.549 5.106 24.923 1.00 94.75 275 ARG A C 1
ATOM 2208 O O . ARG A 1 275 ? -12.334 5.980 25.757 1.00 94.75 275 ARG A O 1
ATOM 2215 N N . ILE A 1 276 ? -11.660 4.790 23.992 1.00 96.38 276 ILE A N 1
ATOM 2216 C CA . ILE A 1 276 ? -10.404 5.512 23.785 1.00 96.38 276 ILE A CA 1
ATOM 2217 C C . ILE A 1 276 ? -10.487 6.187 22.422 1.00 96.38 276 ILE A C 1
ATOM 2219 O O . ILE A 1 276 ? -10.447 5.508 21.400 1.00 96.38 276 ILE A O 1
ATOM 2223 N N . TYR A 1 277 ? -10.585 7.510 22.389 1.00 96.25 277 TYR A N 1
ATOM 2224 C CA . TYR A 1 277 ? -10.561 8.269 21.143 1.00 96.25 277 TYR A CA 1
ATOM 2225 C C . TYR A 1 277 ? -9.128 8.633 20.789 1.00 96.25 277 TYR A C 1
ATOM 2227 O O . TYR A 1 277 ? -8.443 9.311 21.555 1.00 96.25 277 TYR A O 1
ATOM 2235 N N . VAL A 1 278 ? -8.672 8.196 19.620 1.00 95.81 278 VAL A N 1
ATOM 2236 C CA . VAL A 1 278 ? -7.350 8.534 19.096 1.00 95.81 278 VAL A CA 1
ATOM 2237 C C . VAL A 1 278 ? -7.504 9.645 18.074 1.00 95.81 278 VAL A C 1
ATOM 2239 O O . VAL A 1 278 ? -8.129 9.453 17.034 1.00 95.81 278 VAL A O 1
ATOM 2242 N N . VAL A 1 279 ? -6.930 10.804 18.375 1.00 94.56 279 VAL A N 1
ATOM 2243 C CA . VAL A 1 279 ? -6.997 12.006 17.538 1.00 94.56 279 VAL A CA 1
ATOM 2244 C C . VAL A 1 279 ? -5.595 12.371 17.078 1.00 94.56 279 VAL A C 1
ATOM 2246 O O . VAL A 1 279 ? -4.613 12.134 17.781 1.00 94.56 279 VAL A O 1
ATOM 2249 N N . THR A 1 280 ? -5.469 12.937 15.883 1.00 91.12 280 THR A N 1
ATOM 2250 C CA . THR A 1 280 ? -4.162 13.373 15.397 1.00 91.12 280 THR A CA 1
ATOM 2251 C C . THR A 1 280 ? -3.761 14.743 15.939 1.00 91.12 280 THR A C 1
ATOM 2253 O O . THR A 1 280 ? -4.620 15.599 16.144 1.00 91.12 280 THR A O 1
ATOM 2256 N N . ASP A 1 281 ? -2.459 14.991 16.086 1.00 84.00 281 ASP A N 1
ATOM 2257 C CA . ASP A 1 281 ? -1.926 16.301 16.469 1.00 84.00 281 ASP A CA 1
ATOM 2258 C C . ASP A 1 281 ? -2.474 17.408 15.552 1.00 84.00 281 ASP A C 1
ATOM 2260 O O . ASP A 1 281 ? -2.463 17.289 14.319 1.00 84.00 281 ASP A O 1
ATOM 2264 N N . ASN A 1 282 ? -2.932 18.493 16.180 1.00 80.69 282 ASN A N 1
ATOM 2265 C CA . ASN A 1 282 ? -3.556 19.669 15.562 1.00 80.69 282 ASN A CA 1
ATOM 2266 C C . ASN A 1 282 ? -4.945 19.438 14.932 1.00 80.69 282 ASN A C 1
ATOM 2268 O O . ASN A 1 282 ? -5.410 20.286 14.172 1.00 80.69 282 ASN A O 1
ATOM 2272 N N . ASP A 1 283 ? -5.627 18.331 15.240 1.00 87.25 283 ASP A N 1
ATOM 2273 C CA . ASP A 1 283 ? -7.019 18.099 14.827 1.00 87.25 283 ASP A CA 1
ATOM 2274 C C . ASP A 1 283 ? -8.018 18.469 15.938 1.00 87.25 283 ASP A C 1
ATOM 2276 O O . ASP A 1 283 ? -8.699 17.630 16.533 1.00 87.25 283 ASP A O 1
ATOM 2280 N N . TYR A 1 284 ? -8.079 19.769 16.237 1.00 87.81 284 TYR A N 1
ATOM 2281 C CA . TYR A 1 284 ? -8.944 20.321 17.285 1.00 87.81 284 TYR A CA 1
ATOM 2282 C C . TYR A 1 284 ? -10.437 20.139 16.991 1.00 87.81 284 TYR A C 1
ATOM 2284 O O . TYR A 1 284 ? -11.231 20.016 17.920 1.00 87.81 284 TYR A O 1
ATOM 2292 N N . LEU A 1 285 ? -10.823 20.079 15.714 1.00 89.00 285 LEU A N 1
ATOM 2293 C CA . LEU A 1 285 ? -12.215 19.869 15.313 1.00 89.00 285 LEU A CA 1
ATOM 2294 C C . LEU A 1 285 ? -12.688 18.467 15.693 1.00 89.00 285 LEU A C 1
ATOM 2296 O O . LEU A 1 285 ? -13.765 18.316 16.267 1.00 89.00 285 LEU A O 1
ATOM 2300 N N . SER A 1 286 ? -11.873 17.440 15.438 1.00 92.00 286 SER A N 1
ATOM 2301 C CA . SER A 1 286 ? -12.206 16.080 15.870 1.00 92.00 286 SER A CA 1
ATOM 2302 C C . SER A 1 286 ? -12.269 15.966 17.390 1.00 92.00 286 SER A C 1
ATOM 2304 O O . SER A 1 286 ? -13.154 15.293 17.911 1.00 92.00 286 SER A O 1
ATOM 2306 N N . LEU A 1 287 ? -11.391 16.673 18.110 1.00 91.94 287 LEU A N 1
ATOM 2307 C CA . LEU A 1 287 ? -11.442 16.741 19.571 1.00 91.94 287 LEU A CA 1
ATOM 2308 C C . LEU A 1 287 ? -12.754 17.362 20.076 1.00 91.94 287 LEU A C 1
ATOM 2310 O O . LEU A 1 287 ? -13.397 16.796 20.957 1.00 91.94 287 LEU A O 1
ATOM 2314 N N . GLN A 1 288 ? -13.182 18.487 19.496 1.00 91.88 288 GLN A N 1
ATOM 2315 C CA . GLN A 1 288 ? -14.465 19.115 19.828 1.00 91.88 288 GLN A CA 1
ATOM 2316 C C . GLN A 1 288 ? -15.637 18.166 19.566 1.00 91.88 288 GLN A C 1
ATOM 2318 O O . GLN A 1 288 ? -16.527 18.047 20.404 1.00 91.88 288 GLN A O 1
ATOM 2323 N N . LYS A 1 289 ? -15.600 17.417 18.457 1.00 92.75 289 LYS A N 1
ATOM 2324 C CA . LYS A 1 289 ? -16.634 16.426 18.134 1.00 92.75 289 LYS A CA 1
ATOM 2325 C C . LYS A 1 289 ? -16.714 15.288 19.149 1.00 92.75 289 LYS A C 1
ATOM 2327 O O . LYS A 1 289 ? -17.822 14.858 19.453 1.00 92.75 289 LYS A O 1
ATOM 2332 N N . VAL A 1 290 ? -15.587 14.839 19.715 1.00 93.69 290 VAL A N 1
ATOM 2333 C CA . VAL A 1 290 ? -15.590 13.866 20.827 1.00 93.69 290 VAL A CA 1
ATOM 2334 C C . VAL A 1 290 ? -16.334 14.433 22.028 1.00 93.69 290 VAL A C 1
ATOM 2336 O O . VAL A 1 290 ? -17.239 13.782 22.542 1.00 93.69 290 VAL A O 1
ATOM 2339 N N . VAL A 1 291 ? -15.998 15.658 22.436 1.00 91.25 291 VAL A N 1
ATOM 2340 C CA . VAL A 1 291 ? -16.634 16.317 23.585 1.00 91.25 291 VAL A CA 1
ATOM 2341 C C . VAL A 1 291 ? -18.138 16.494 23.351 1.00 91.25 291 VAL A C 1
ATOM 2343 O O . VAL A 1 291 ? -18.940 16.134 24.207 1.00 91.25 291 VAL A O 1
ATOM 2346 N N . GLU A 1 292 ? -18.542 16.981 22.175 1.00 91.31 292 GLU A N 1
ATOM 2347 C CA . GLU A 1 292 ? -19.954 17.121 21.791 1.00 91.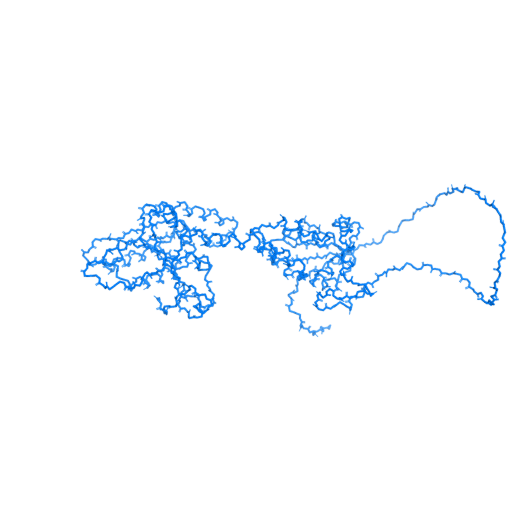31 292 GLU A CA 1
ATOM 2348 C C . GLU A 1 292 ? -20.699 15.779 21.782 1.00 91.31 292 GLU A C 1
ATOM 2350 O O . GLU A 1 292 ? -21.855 15.694 22.197 1.00 91.31 292 GLU A O 1
ATOM 2355 N N . PHE A 1 293 ? -20.070 14.721 21.272 1.00 90.62 293 PHE A N 1
ATOM 2356 C CA . PHE A 1 293 ? -20.676 13.396 21.194 1.00 90.62 293 PHE A CA 1
ATOM 2357 C C . PHE A 1 293 ? -20.874 12.774 22.578 1.00 90.62 293 PHE A C 1
ATOM 2359 O O . PHE A 1 293 ? -21.960 12.277 22.877 1.00 90.62 293 PHE A O 1
ATOM 2366 N N . GLU A 1 294 ? -19.857 12.848 23.433 1.00 90.31 294 GLU A N 1
ATOM 2367 C CA . GLU A 1 294 ? -19.904 12.295 24.785 1.00 90.31 294 GLU A CA 1
ATOM 2368 C C . GLU A 1 294 ? -20.870 13.085 25.678 1.00 90.31 294 GLU A C 1
ATOM 2370 O O . GLU A 1 294 ? -21.718 12.486 26.337 1.00 90.31 294 GLU A O 1
ATOM 2375 N N . ASN A 1 295 ? -20.876 14.422 25.597 1.00 86.81 295 ASN A N 1
ATOM 2376 C CA . ASN A 1 295 ? -21.831 15.259 26.334 1.00 86.81 295 ASN A CA 1
ATOM 2377 C C . ASN A 1 295 ? -23.294 14.958 25.972 1.00 86.81 295 ASN A C 1
ATOM 2379 O O . ASN A 1 295 ? -24.158 15.006 26.842 1.00 86.81 295 ASN A O 1
ATOM 2383 N N . ARG A 1 296 ? -23.586 14.616 24.708 1.00 84.00 296 ARG A N 1
ATOM 2384 C CA . ARG A 1 296 ? -24.942 14.221 24.283 1.00 84.00 296 ARG A CA 1
ATOM 2385 C C . ARG A 1 296 ? -25.384 12.872 24.857 1.00 84.00 296 ARG A C 1
ATOM 2387 O O . ARG A 1 296 ? -26.581 12.662 25.035 1.00 84.00 296 ARG A O 1
ATOM 2394 N N . LYS A 1 297 ? -24.453 11.945 25.114 1.00 75.06 297 LYS A N 1
ATOM 2395 C CA . LYS A 1 297 ? -24.766 10.594 25.619 1.00 75.06 297 LYS A CA 1
ATOM 2396 C C . LYS A 1 297 ? -24.693 10.474 27.148 1.00 75.06 297 LYS A C 1
ATOM 2398 O O . LYS A 1 297 ? -25.260 9.514 27.684 1.00 75.06 297 LYS A O 1
ATOM 2403 N N . SER A 1 298 ? -24.066 11.429 27.834 1.00 64.19 298 SER A N 1
ATOM 2404 C CA . SER A 1 298 ? -23.967 11.494 29.297 1.00 64.19 298 SER A CA 1
ATOM 2405 C C . SER A 1 298 ? -25.306 11.841 29.959 1.00 64.19 298 SER A C 1
ATOM 2407 O O . SER A 1 298 ? -25.599 12.993 30.259 1.00 64.19 298 SER A O 1
ATOM 2409 N N . GLY A 1 299 ? -26.119 10.815 30.215 1.00 53.88 299 GLY A N 1
ATOM 2410 C CA . GLY A 1 299 ? -27.111 10.829 31.290 1.00 53.88 299 GLY A CA 1
ATOM 2411 C C . GLY A 1 299 ? -26.519 10.132 32.516 1.00 53.88 299 GLY A C 1
ATOM 2412 O O . GLY A 1 299 ? -26.206 8.948 32.425 1.00 53.88 299 GLY A O 1
ATOM 2413 N N . ASP A 1 300 ? -26.316 10.882 33.601 1.00 51.84 300 ASP A N 1
ATOM 2414 C CA . ASP A 1 300 ? -26.011 10.480 34.994 1.00 51.84 300 ASP A CA 1
ATOM 2415 C C . ASP A 1 300 ? -24.856 9.489 35.290 1.00 51.84 300 ASP A C 1
ATOM 2417 O O . ASP A 1 300 ? -24.567 9.185 36.447 1.00 51.84 300 ASP A O 1
ATOM 2421 N N . HIS A 1 301 ? -24.127 9.006 34.282 1.00 53.62 301 HIS A N 1
ATOM 2422 C CA . HIS A 1 301 ? -22.963 8.134 34.458 1.00 53.62 301 HIS A CA 1
ATOM 2423 C C . HIS A 1 301 ? -21.654 8.845 34.096 1.00 53.62 301 HIS A C 1
ATOM 2425 O O . HIS A 1 301 ? -21.540 9.480 33.050 1.00 53.62 301 HIS A O 1
ATOM 2431 N N . HIS A 1 302 ? -20.659 8.723 34.984 1.00 55.59 302 HIS A N 1
ATOM 2432 C CA . HIS A 1 302 ? -19.322 9.304 34.843 1.00 55.59 302 HIS A CA 1
ATOM 2433 C C . HIS A 1 302 ? -18.662 9.007 33.484 1.00 55.59 302 HIS A C 1
ATOM 2435 O O . HIS A 1 302 ? -18.791 7.912 32.935 1.00 55.59 302 HIS A O 1
ATOM 2441 N N . ASN A 1 303 ? -17.918 10.004 32.989 1.00 62.16 303 ASN A N 1
ATOM 2442 C CA . ASN A 1 303 ? -17.159 10.036 31.735 1.00 62.16 303 ASN A CA 1
ATOM 2443 C C . ASN A 1 303 ? -16.234 8.818 31.552 1.00 62.16 303 ASN A C 1
ATOM 2445 O O . ASN A 1 303 ? -15.052 8.865 31.878 1.00 62.16 303 ASN A O 1
ATOM 2449 N N . ASP A 1 304 ? -16.759 7.736 30.980 1.00 83.88 304 ASP A N 1
ATOM 2450 C CA . ASP A 1 304 ? -16.007 6.502 30.715 1.00 83.88 304 ASP A CA 1
ATOM 2451 C C . ASP A 1 304 ? -15.290 6.544 29.347 1.00 83.88 304 ASP A C 1
ATOM 2453 O O . ASP A 1 304 ? -15.374 5.616 28.534 1.00 83.88 304 ASP A O 1
ATOM 2457 N N . HIS A 1 305 ? -14.634 7.675 29.060 1.00 91.94 305 HIS A N 1
ATOM 2458 C CA . HIS A 1 305 ? -13.830 7.874 27.858 1.00 91.94 305 HIS A CA 1
ATOM 2459 C C . HIS A 1 305 ? -12.496 8.559 28.154 1.00 91.94 305 HIS A C 1
ATOM 2461 O O . HIS A 1 305 ? -12.365 9.357 29.079 1.00 91.94 305 HIS A O 1
ATOM 2467 N N . VAL A 1 306 ? -11.506 8.274 27.311 1.00 94.31 306 VAL A N 1
ATOM 2468 C CA . VAL A 1 306 ? -10.195 8.927 27.316 1.00 94.31 306 VAL A CA 1
ATOM 2469 C C . VAL A 1 306 ? -9.853 9.349 25.897 1.00 94.31 306 VAL A C 1
ATOM 2471 O O . VAL A 1 306 ? -10.095 8.612 24.944 1.00 94.31 306 VAL A O 1
ATOM 2474 N N . VAL A 1 307 ? -9.246 10.522 25.749 1.00 94.81 307 VAL A N 1
ATOM 2475 C CA . VAL A 1 307 ? -8.703 10.985 24.470 1.00 94.81 307 VAL A CA 1
ATOM 2476 C C . VAL A 1 307 ? -7.181 10.860 24.492 1.00 94.81 307 VAL A C 1
ATOM 2478 O O . VAL A 1 307 ? -6.529 11.278 25.449 1.00 94.81 307 VAL A O 1
ATOM 2481 N N . LYS A 1 308 ? -6.599 10.293 23.434 1.00 95.06 308 LYS A N 1
ATOM 2482 C CA . LYS A 1 308 ? -5.151 10.219 23.212 1.00 95.06 308 LYS A CA 1
ATOM 2483 C C . LYS A 1 308 ? -4.791 10.894 21.899 1.00 95.06 308 LYS A C 1
ATOM 2485 O O . LYS A 1 308 ? -5.452 10.686 20.884 1.00 95.06 308 LYS A O 1
ATOM 2490 N N . MET A 1 309 ? -3.710 11.664 21.917 1.00 93.81 309 MET A N 1
ATOM 2491 C CA . MET A 1 309 ? -3.194 12.329 20.725 1.00 93.81 309 MET A CA 1
ATOM 2492 C C . MET A 1 309 ? -1.999 11.571 20.149 1.00 93.81 309 MET A C 1
ATOM 2494 O O . MET A 1 309 ? -1.128 11.110 20.893 1.00 93.81 309 MET A O 1
ATOM 2498 N N . ILE A 1 310 ? -1.967 11.438 18.824 1.00 93.19 310 ILE A N 1
ATOM 2499 C CA . ILE A 1 310 ? -0.843 10.871 18.072 1.00 93.19 310 ILE A CA 1
ATOM 2500 C C . ILE A 1 310 ? -0.410 11.830 16.959 1.00 93.19 310 ILE A C 1
ATOM 2502 O O . ILE A 1 310 ? -1.252 12.491 16.351 1.00 93.19 310 ILE A O 1
ATOM 2506 N N . PRO A 1 311 ? 0.878 11.884 16.596 1.00 90.62 311 PRO A N 1
ATOM 2507 C CA . PRO A 1 311 ? 1.299 12.701 15.469 1.00 90.62 311 PRO A CA 1
ATOM 2508 C C . PRO A 1 311 ? 0.731 12.141 14.163 1.00 90.62 311 PRO A C 1
ATOM 2510 O O . PRO A 1 311 ? 0.589 10.928 13.988 1.00 90.62 311 PRO A O 1
ATOM 2513 N N . ARG A 1 312 ? 0.423 13.030 13.212 1.00 85.19 312 ARG A N 1
ATOM 2514 C CA . ARG A 1 312 ? 0.006 12.610 11.869 1.00 85.19 312 ARG A CA 1
ATOM 2515 C C . ARG A 1 312 ? 1.116 11.813 11.188 1.00 85.19 312 ARG A C 1
ATOM 2517 O O . ARG A 1 312 ? 2.257 12.263 11.130 1.00 85.19 312 ARG A O 1
ATOM 2524 N N . SER A 1 313 ? 0.752 10.677 10.595 1.00 82.06 313 SER A N 1
ATOM 2525 C CA . SER A 1 313 ? 1.687 9.835 9.833 1.00 82.06 313 SER A CA 1
ATOM 2526 C C . SER A 1 313 ? 2.263 10.547 8.612 1.00 82.06 313 SER A C 1
ATOM 2528 O O . SER A 1 313 ? 3.407 10.302 8.236 1.00 82.06 313 SER A O 1
ATOM 2530 N N . ARG A 1 314 ? 1.480 11.448 8.010 1.00 81.44 314 ARG A N 1
ATOM 2531 C CA . ARG A 1 314 ? 1.901 12.302 6.903 1.00 81.44 314 ARG A CA 1
ATOM 2532 C C . ARG A 1 314 ? 1.124 13.616 6.920 1.00 81.44 314 ARG A C 1
ATOM 2534 O O . ARG A 1 314 ? -0.087 13.613 7.147 1.00 81.44 314 ARG A O 1
ATOM 2541 N N . GLN A 1 315 ? 1.800 14.728 6.659 1.00 76.12 315 GLN A N 1
ATOM 2542 C CA . GLN A 1 315 ? 1.158 16.031 6.470 1.00 76.12 315 GLN A CA 1
ATOM 2543 C C . GLN A 1 315 ? 0.685 16.214 5.020 1.00 76.12 315 GLN A C 1
ATOM 2545 O O . GLN A 1 315 ? 1.247 15.643 4.080 1.00 76.12 315 GLN A O 1
ATOM 2550 N N . VAL A 1 316 ? -0.359 17.020 4.821 1.00 71.62 316 VAL A N 1
ATOM 2551 C CA . VAL A 1 316 ? -0.842 17.359 3.474 1.00 71.62 316 VAL A CA 1
ATOM 2552 C C . VAL A 1 316 ? 0.273 18.102 2.733 1.00 71.62 316 VAL A C 1
ATOM 2554 O O . VAL A 1 316 ? 0.829 19.057 3.261 1.00 71.62 316 VAL A O 1
ATOM 2557 N N . GLY A 1 317 ? 0.636 17.629 1.538 1.00 68.50 317 GLY A N 1
ATOM 2558 C CA . GLY A 1 317 ? 1.736 18.200 0.749 1.00 68.50 317 GLY A CA 1
ATOM 2559 C C . GLY A 1 317 ? 3.148 17.775 1.176 1.00 68.50 317 GLY A C 1
ATOM 2560 O O . GLY A 1 317 ? 4.114 18.191 0.546 1.00 68.50 317 GLY A O 1
ATOM 2561 N N . GLN A 1 318 ? 3.299 16.922 2.196 1.00 75.56 318 GLN A N 1
ATOM 2562 C CA . GLN A 1 318 ? 4.613 16.416 2.602 1.00 75.56 318 GLN A CA 1
ATOM 2563 C C . GLN A 1 318 ? 5.259 15.585 1.485 1.00 75.56 318 GLN A C 1
ATOM 2565 O O . GLN A 1 318 ? 4.594 14.759 0.855 1.00 75.56 318 GLN A O 1
ATOM 2570 N N . SER A 1 319 ? 6.566 15.758 1.279 1.00 76.94 319 SER A N 1
ATOM 2571 C CA . SER A 1 319 ? 7.336 14.913 0.364 1.00 76.94 319 SER A CA 1
ATOM 2572 C C . SER A 1 319 ? 7.278 13.439 0.779 1.00 76.94 319 SER A C 1
ATOM 2574 O O . SER A 1 319 ? 7.286 13.089 1.965 1.00 76.94 319 SER A O 1
ATOM 2576 N N . TRP A 1 320 ? 7.260 12.545 -0.209 1.00 76.75 320 TRP A N 1
ATOM 2577 C CA . TRP A 1 320 ? 7.337 11.104 0.030 1.00 76.75 320 TRP A CA 1
ATOM 2578 C C . TRP A 1 320 ? 8.623 10.702 0.757 1.00 76.75 320 TRP A C 1
ATOM 2580 O O . TRP A 1 320 ? 8.574 9.798 1.582 1.00 76.75 320 TRP A O 1
ATOM 2590 N N . LEU A 1 321 ? 9.720 11.437 0.560 1.00 77.31 321 LEU A N 1
ATOM 2591 C CA . LEU A 1 321 ? 11.013 11.154 1.190 1.00 77.31 321 LEU A CA 1
ATOM 2592 C C . LEU A 1 321 ? 11.030 11.424 2.700 1.00 77.31 321 LEU A C 1
ATOM 2594 O O . LEU A 1 321 ? 11.728 10.744 3.441 1.00 77.31 321 LEU A O 1
ATOM 2598 N N . THR A 1 322 ? 10.251 12.397 3.182 1.00 78.56 322 THR A N 1
ATOM 2599 C CA . THR A 1 322 ? 10.201 12.722 4.620 1.00 78.56 322 THR A CA 1
ATOM 2600 C C . THR A 1 322 ? 9.089 11.977 5.357 1.00 78.56 322 THR A C 1
ATOM 2602 O O . THR A 1 322 ? 9.043 11.993 6.587 1.00 78.56 322 THR A O 1
ATOM 2605 N N . THR A 1 323 ? 8.200 11.303 4.620 1.00 83.06 323 THR A N 1
ATOM 2606 C CA . THR A 1 323 ? 7.081 10.528 5.176 1.00 83.06 323 THR A CA 1
ATOM 2607 C C . THR A 1 323 ? 7.536 9.391 6.114 1.00 83.06 323 THR A C 1
ATOM 2609 O O . THR A 1 323 ? 6.920 9.233 7.168 1.00 83.06 323 THR A O 1
ATOM 2612 N N . PRO A 1 324 ? 8.612 8.625 5.833 1.00 86.12 324 PRO A N 1
ATOM 2613 C CA . PRO A 1 324 ? 9.076 7.569 6.738 1.00 86.12 324 PRO A CA 1
ATOM 2614 C C . PRO A 1 324 ? 9.407 8.073 8.148 1.00 86.12 324 PRO A C 1
ATOM 2616 O O . PRO A 1 324 ? 9.040 7.436 9.134 1.00 86.12 324 PRO A O 1
ATOM 2619 N N . PHE A 1 325 ? 10.015 9.257 8.267 1.00 85.31 325 PHE A N 1
ATOM 2620 C CA . PHE A 1 325 ? 10.356 9.842 9.566 1.00 85.31 325 PHE A CA 1
ATOM 2621 C C . PHE A 1 325 ? 9.113 10.217 10.384 1.00 85.31 325 PHE A C 1
ATOM 2623 O O . PHE A 1 325 ? 9.054 9.951 11.587 1.00 85.31 325 PHE A O 1
ATOM 2630 N N . SER A 1 326 ? 8.089 10.801 9.751 1.00 85.38 326 SER A N 1
ATOM 2631 C CA . SER A 1 326 ? 6.829 11.119 10.437 1.00 85.38 326 SER A CA 1
ATOM 2632 C C . SER A 1 326 ? 6.056 9.860 10.832 1.00 85.38 326 SER A C 1
ATOM 2634 O O . SER A 1 326 ? 5.499 9.806 11.930 1.00 85.38 326 SER A O 1
ATOM 2636 N N . VAL A 1 327 ? 6.084 8.819 9.994 1.00 87.69 327 VAL A N 1
ATOM 2637 C CA . VAL A 1 327 ? 5.517 7.502 10.321 1.00 87.69 327 VAL A CA 1
ATOM 2638 C C . VAL A 1 327 ? 6.240 6.876 11.514 1.00 87.69 327 VAL A C 1
ATOM 2640 O O . VAL A 1 327 ? 5.572 6.417 12.437 1.00 87.69 327 VAL A O 1
ATOM 2643 N N . LEU A 1 328 ? 7.575 6.909 11.556 1.00 89.00 328 LEU A N 1
ATOM 2644 C CA . LEU A 1 328 ? 8.353 6.371 12.675 1.00 89.00 328 LEU A CA 1
ATOM 2645 C C . LEU A 1 328 ? 8.027 7.087 13.992 1.00 89.00 328 LEU A C 1
ATOM 2647 O O . LEU A 1 328 ? 7.784 6.442 15.013 1.00 89.00 328 LEU A O 1
ATOM 2651 N N . LYS A 1 329 ? 7.932 8.422 13.965 1.00 90.00 329 LYS A N 1
ATOM 2652 C CA . LYS A 1 329 ? 7.502 9.209 15.129 1.00 90.00 329 LYS A CA 1
ATOM 2653 C C . LYS A 1 329 ? 6.100 8.800 15.603 1.00 90.00 329 LYS A C 1
ATOM 2655 O O . LYS A 1 329 ? 5.866 8.700 16.809 1.00 90.00 329 LYS A O 1
ATOM 2660 N N . ALA A 1 330 ? 5.180 8.543 14.670 1.00 92.44 330 ALA A N 1
ATOM 2661 C CA . ALA A 1 330 ? 3.842 8.050 14.984 1.00 92.44 330 ALA A CA 1
ATOM 2662 C C . ALA A 1 330 ? 3.861 6.641 15.581 1.00 92.44 330 ALA A C 1
ATOM 2664 O O . ALA A 1 330 ? 3.198 6.422 16.592 1.00 92.44 330 ALA A O 1
ATOM 2665 N N . LEU A 1 331 ? 4.661 5.721 15.037 1.00 94.06 331 LEU A N 1
ATOM 2666 C CA . LEU A 1 331 ? 4.829 4.368 15.574 1.00 94.06 331 LEU A CA 1
ATOM 2667 C C . LEU A 1 331 ? 5.295 4.398 17.034 1.00 94.06 331 LEU A C 1
ATOM 2669 O O . LEU A 1 331 ? 4.661 3.775 17.882 1.00 94.06 331 LEU A O 1
ATOM 2673 N N . ILE A 1 332 ? 6.324 5.191 17.357 1.00 93.56 332 ILE A N 1
ATOM 2674 C CA . ILE A 1 332 ? 6.849 5.304 18.730 1.00 93.56 332 ILE A CA 1
ATOM 2675 C C . ILE A 1 332 ? 5.762 5.782 19.703 1.00 93.56 332 ILE A C 1
ATOM 2677 O O . ILE A 1 332 ? 5.603 5.227 20.791 1.00 93.56 332 ILE A O 1
ATOM 2681 N N . LYS A 1 333 ? 4.966 6.786 19.317 1.00 94.00 333 LYS A N 1
ATOM 2682 C CA . LYS A 1 333 ? 3.849 7.256 20.154 1.00 94.00 333 LYS A CA 1
ATOM 2683 C C . LYS A 1 333 ? 2.726 6.223 20.269 1.00 94.00 333 LYS A C 1
ATOM 2685 O O . LYS A 1 333 ? 2.152 6.079 21.347 1.00 94.00 333 LYS A O 1
ATOM 2690 N N . CYS A 1 334 ? 2.461 5.462 19.210 1.00 95.31 334 CYS A N 1
ATOM 2691 C CA . CYS A 1 334 ? 1.474 4.385 19.231 1.00 95.31 334 CYS A CA 1
ATOM 2692 C C . CYS A 1 334 ? 1.874 3.237 20.169 1.00 95.31 334 CYS A C 1
ATOM 2694 O O . CYS A 1 334 ? 0.983 2.621 20.747 1.00 95.31 334 CYS A O 1
ATOM 2696 N N . ILE A 1 335 ? 3.172 2.979 20.390 1.00 94.81 335 ILE A N 1
ATOM 2697 C CA . ILE A 1 335 ? 3.636 1.992 21.387 1.00 94.81 335 ILE A CA 1
ATOM 2698 C C . ILE A 1 335 ? 3.118 2.368 22.777 1.00 94.81 335 ILE A C 1
ATOM 2700 O O . ILE A 1 335 ? 2.450 1.566 23.424 1.00 94.81 335 ILE A O 1
ATOM 2704 N N . SER A 1 336 ? 3.339 3.612 23.209 1.00 93.94 336 SER A N 1
ATOM 2705 C CA . SER A 1 336 ? 2.847 4.081 24.511 1.00 93.94 336 SER A CA 1
ATOM 2706 C C . SER A 1 336 ? 1.318 4.018 24.616 1.00 93.94 336 SER A C 1
ATOM 2708 O O . SER A 1 336 ? 0.795 3.659 25.669 1.00 93.94 336 SER A O 1
ATOM 2710 N N . LEU A 1 337 ? 0.601 4.304 23.525 1.00 94.75 337 LEU A N 1
ATOM 2711 C CA . LEU A 1 337 ? -0.859 4.222 23.474 1.00 94.75 337 LEU A CA 1
ATOM 2712 C C . LEU A 1 337 ? -1.368 2.783 23.636 1.00 94.75 337 LEU A C 1
ATOM 2714 O O . LEU A 1 337 ? -2.226 2.529 24.477 1.00 94.75 337 LEU A O 1
ATOM 2718 N N . ILE A 1 338 ? -0.842 1.843 22.847 1.00 96.44 338 ILE A N 1
ATOM 2719 C CA . ILE A 1 338 ? -1.312 0.453 22.832 1.00 96.44 338 ILE A CA 1
ATOM 2720 C C . ILE A 1 338 ? -0.955 -0.266 24.131 1.00 96.44 338 ILE A C 1
ATOM 2722 O O . ILE A 1 338 ? -1.806 -0.960 24.674 1.00 96.44 338 ILE A O 1
ATOM 2726 N N . PHE A 1 339 ? 0.257 -0.088 24.657 1.00 94.75 339 PHE A N 1
ATOM 2727 C CA . PHE A 1 339 ? 0.659 -0.744 25.905 1.00 94.75 339 PHE A CA 1
ATOM 2728 C C . PHE A 1 339 ? 0.095 -0.061 27.153 1.00 94.75 339 PHE A C 1
ATOM 2730 O O . PHE A 1 339 ? -0.132 -0.734 28.153 1.00 94.75 339 PHE A O 1
ATOM 2737 N N . GLY A 1 340 ? -0.165 1.250 27.100 1.00 93.12 340 GLY A N 1
ATOM 2738 C CA . GLY A 1 340 ? -0.796 1.971 28.204 1.00 93.12 340 GLY A CA 1
ATOM 2739 C C . GLY A 1 340 ? -2.288 1.671 28.334 1.00 93.12 340 GLY A C 1
ATOM 2740 O O . GLY A 1 340 ? -2.795 1.543 29.444 1.00 93.12 340 GLY A O 1
ATOM 2741 N N . GLU A 1 341 ? -3.000 1.543 27.210 1.00 94.31 341 GLU A N 1
ATOM 2742 C CA . GLU A 1 341 ? -4.451 1.345 27.228 1.00 94.31 341 GLU A CA 1
ATOM 2743 C C . GLU A 1 341 ? -4.895 -0.101 26.994 1.00 94.31 341 GLU A C 1
ATOM 2745 O O . GLU A 1 341 ? -5.959 -0.481 27.480 1.00 94.31 341 GLU A O 1
ATOM 2750 N N . LEU A 1 342 ? -4.112 -0.890 26.257 1.00 93.94 342 LEU A N 1
ATOM 2751 C CA . LEU A 1 342 ? -4.344 -2.300 25.938 1.00 93.94 342 LEU A CA 1
ATOM 2752 C C . LEU A 1 342 ? -5.812 -2.612 25.553 1.00 93.94 342 LEU A C 1
ATOM 2754 O O . LEU A 1 342 ? -6.476 -3.402 26.235 1.00 93.94 342 LEU A O 1
ATOM 2758 N N . PRO A 1 343 ? -6.359 -1.972 24.495 1.00 95.25 343 PRO A N 1
ATOM 2759 C CA . PRO A 1 343 ? -7.770 -2.115 24.127 1.00 95.25 343 PRO A CA 1
ATOM 2760 C C . PRO A 1 343 ? -8.133 -3.557 23.741 1.00 95.25 343 PRO A C 1
ATOM 2762 O O . PRO A 1 343 ? -7.274 -4.348 23.364 1.00 95.25 343 PRO A O 1
ATOM 2765 N N . ASP A 1 344 ? -9.416 -3.904 23.825 1.00 94.25 344 ASP A N 1
ATOM 2766 C CA . ASP A 1 344 ? -9.957 -5.175 23.317 1.00 94.25 344 ASP A CA 1
ATOM 2767 C C . ASP A 1 344 ? -10.260 -5.097 21.816 1.00 94.25 344 ASP A C 1
ATOM 2769 O O . ASP A 1 344 ? -10.128 -6.079 21.085 1.00 94.25 344 ASP A O 1
ATOM 2773 N N . LEU A 1 345 ? -10.659 -3.909 21.357 1.00 95.25 345 LEU A N 1
ATOM 2774 C CA . LEU A 1 345 ? -11.117 -3.643 20.000 1.00 95.25 345 LEU A CA 1
ATOM 2775 C C . LEU A 1 345 ? -10.540 -2.319 19.498 1.00 95.25 345 LEU A C 1
ATOM 2777 O O . LEU A 1 345 ? -10.578 -1.323 20.214 1.00 95.25 345 LEU A O 1
ATOM 2781 N N . ILE A 1 346 ? -10.052 -2.292 18.260 1.00 96.62 346 ILE A N 1
ATOM 2782 C CA . ILE A 1 346 ? -9.713 -1.072 17.523 1.00 96.62 346 ILE A CA 1
ATOM 2783 C C . ILE A 1 346 ? -10.625 -0.978 16.299 1.00 96.62 346 ILE A C 1
ATOM 2785 O O . ILE A 1 346 ? -10.681 -1.909 15.493 1.00 96.62 346 ILE A O 1
ATOM 2789 N N . ILE A 1 347 ? -11.306 0.160 16.153 1.00 95.81 347 ILE A N 1
ATOM 2790 C CA . ILE A 1 347 ? -12.122 0.511 14.986 1.00 95.81 347 ILE A CA 1
ATOM 2791 C C . ILE A 1 347 ? -11.496 1.725 14.297 1.00 95.81 347 ILE A C 1
ATOM 2793 O O . ILE A 1 347 ? -11.138 2.710 14.948 1.00 95.81 347 ILE A O 1
ATOM 2797 N N . CYS A 1 348 ? -11.353 1.666 12.975 1.00 95.19 348 CYS A N 1
ATOM 2798 C CA . CYS A 1 348 ? -10.785 2.761 12.192 1.00 95.19 348 CYS A CA 1
ATOM 2799 C C . CYS A 1 348 ? -11.359 2.833 10.773 1.00 95.19 348 CYS A C 1
ATOM 2801 O O . CYS A 1 348 ? -11.758 1.812 10.211 1.00 95.19 348 CYS A O 1
ATOM 2803 N N . ASN A 1 349 ? -11.389 4.039 10.194 1.00 89.88 349 ASN A N 1
ATOM 2804 C CA . ASN A 1 349 ? -11.962 4.286 8.869 1.00 89.88 349 ASN A CA 1
ATOM 2805 C C . ASN A 1 349 ? -11.078 5.147 7.955 1.00 89.88 349 ASN A C 1
ATOM 2807 O O . ASN A 1 349 ? -11.346 6.311 7.704 1.00 89.88 349 ASN A O 1
ATOM 2811 N N . GLY A 1 350 ? -10.003 4.593 7.406 1.00 74.88 350 GLY A N 1
ATOM 2812 C CA . GLY A 1 350 ? -9.292 5.238 6.295 1.00 74.88 350 GLY A CA 1
ATOM 2813 C C . GLY A 1 350 ? -8.303 6.393 6.543 1.00 74.88 350 GLY A C 1
ATOM 2814 O O . GLY A 1 350 ? -7.507 6.593 5.614 1.00 74.88 350 GLY A O 1
ATOM 2815 N N . PRO A 1 351 ? -8.182 7.107 7.693 1.00 83.38 351 PRO A N 1
ATOM 2816 C CA . PRO A 1 351 ? -7.130 8.115 7.806 1.00 83.38 351 PRO A CA 1
ATOM 2817 C C . PRO A 1 351 ? -5.762 7.433 7.821 1.00 83.38 351 PRO A C 1
ATOM 2819 O O . PRO A 1 351 ? -5.593 6.405 8.468 1.00 83.38 351 PRO A O 1
ATOM 2822 N N . GLY A 1 352 ? -4.748 8.011 7.171 1.00 85.25 352 GLY A N 1
ATOM 2823 C CA . GLY A 1 352 ? -3.395 7.424 7.156 1.00 85.25 352 GLY A CA 1
ATOM 2824 C C . GLY A 1 352 ? -2.817 7.158 8.558 1.00 85.25 352 GLY A C 1
ATOM 2825 O O . GLY A 1 352 ? -2.028 6.236 8.737 1.00 85.25 352 GLY A O 1
ATOM 2826 N N . SER A 1 353 ? -3.279 7.903 9.567 1.00 88.38 353 SER A N 1
ATOM 2827 C CA . SER A 1 353 ? -2.908 7.735 10.977 1.00 88.38 353 SER A CA 1
ATOM 2828 C C . SER A 1 353 ? -3.404 6.443 11.631 1.00 88.38 353 SER A C 1
ATOM 2830 O O . SER A 1 353 ? -2.925 6.105 12.709 1.00 88.38 353 SER A O 1
ATOM 2832 N N . CYS A 1 354 ? -4.321 5.695 11.005 1.00 92.00 354 CYS A N 1
ATOM 2833 C CA . CYS A 1 354 ? -4.710 4.378 11.514 1.00 92.00 354 CYS A CA 1
ATOM 2834 C C . CYS A 1 354 ? -3.621 3.317 11.300 1.00 92.00 354 CYS A C 1
ATOM 2836 O O . CYS A 1 354 ? -3.522 2.391 12.101 1.00 92.00 354 CYS A O 1
ATOM 2838 N N . ILE A 1 355 ? -2.759 3.479 10.285 1.00 93.12 355 ILE A N 1
ATOM 2839 C CA . ILE A 1 355 ? -1.747 2.474 9.931 1.00 93.12 355 ILE A CA 1
ATOM 2840 C C . ILE A 1 355 ? -0.782 2.205 11.092 1.00 93.12 355 ILE A C 1
ATOM 2842 O O . ILE A 1 355 ? -0.668 1.043 11.483 1.00 93.12 355 ILE A O 1
ATOM 2846 N N . PRO A 1 356 ? -0.137 3.214 11.717 1.00 93.75 356 PRO A N 1
ATOM 2847 C CA . PRO A 1 356 ? 0.768 2.953 12.834 1.00 93.75 356 PRO A CA 1
ATOM 2848 C C . PRO A 1 356 ? 0.071 2.312 14.036 1.00 93.75 356 PRO A C 1
ATOM 2850 O O . PRO A 1 356 ? 0.640 1.426 14.666 1.00 93.75 356 PRO A O 1
ATOM 2853 N N . VAL A 1 357 ? -1.165 2.719 14.342 1.00 94.31 357 VAL A N 1
ATOM 2854 C CA . VAL A 1 357 ? -1.925 2.165 15.473 1.00 94.31 357 VAL A CA 1
ATOM 2855 C C . VAL A 1 357 ? -2.227 0.685 15.241 1.00 94.31 357 VAL A C 1
ATOM 2857 O O . VAL A 1 357 ? -1.970 -0.139 16.118 1.00 94.31 357 VAL A O 1
ATOM 2860 N N . CYS A 1 358 ? -2.712 0.335 14.046 1.00 93.94 358 CYS A N 1
ATOM 2861 C CA . CYS A 1 358 ? -2.947 -1.052 13.663 1.00 93.94 358 CYS A CA 1
ATOM 2862 C C . CYS A 1 358 ? -1.646 -1.858 13.711 1.00 93.94 358 CYS A C 1
ATOM 2864 O O . CYS A 1 358 ? -1.620 -2.902 14.355 1.00 93.94 358 CYS A O 1
ATOM 2866 N N . VAL A 1 359 ? -0.556 -1.373 13.107 1.00 93.31 359 VAL A N 1
ATOM 2867 C CA . VAL A 1 359 ? 0.736 -2.084 13.088 1.00 93.31 359 VAL A CA 1
ATOM 2868 C C . VAL A 1 359 ? 1.240 -2.375 14.501 1.00 93.31 359 VAL A C 1
ATOM 2870 O O . VAL A 1 359 ? 1.562 -3.516 14.817 1.00 93.31 359 VAL A O 1
ATOM 2873 N N . ILE A 1 360 ? 1.244 -1.379 15.389 1.00 95.25 360 ILE A N 1
ATOM 2874 C CA . ILE A 1 360 ? 1.705 -1.568 16.770 1.00 95.25 360 ILE A CA 1
ATOM 2875 C C . ILE A 1 360 ? 0.789 -2.501 17.574 1.00 95.25 360 ILE A C 1
ATOM 2877 O O . ILE A 1 360 ? 1.271 -3.216 18.453 1.00 95.25 360 ILE A O 1
ATOM 2881 N N . SER A 1 361 ? -0.508 -2.564 17.261 1.00 93.75 361 SER A N 1
ATOM 2882 C CA . SER A 1 361 ? -1.445 -3.478 17.933 1.00 93.75 361 SER A CA 1
ATOM 2883 C C . SER A 1 361 ? -1.104 -4.964 17.746 1.00 93.75 361 SER A C 1
ATOM 2885 O O . SER A 1 361 ? -1.549 -5.800 18.532 1.00 93.75 361 SER A O 1
ATOM 2887 N N . TYR A 1 362 ? -0.264 -5.302 16.760 1.00 91.44 362 TYR A N 1
ATOM 2888 C CA . TYR A 1 362 ? 0.232 -6.665 16.581 1.00 91.44 362 TYR A CA 1
ATOM 2889 C C . TYR A 1 362 ? 1.315 -7.051 17.578 1.00 91.44 362 TYR A C 1
ATOM 2891 O O . TYR A 1 362 ? 1.474 -8.236 17.839 1.00 91.44 362 TYR A O 1
ATOM 2899 N N . ILE A 1 363 ? 2.038 -6.101 18.174 1.00 92.12 363 ILE A N 1
ATOM 2900 C CA . ILE A 1 363 ? 3.085 -6.428 19.148 1.00 92.12 363 ILE A CA 1
ATOM 2901 C C . ILE A 1 363 ? 2.511 -7.218 20.340 1.00 92.12 363 ILE A C 1
ATOM 2903 O O . ILE A 1 363 ? 2.988 -8.328 20.578 1.00 92.12 363 ILE A O 1
ATOM 2907 N N . PRO A 1 364 ? 1.463 -6.759 21.061 1.00 90.06 364 PRO A N 1
ATOM 2908 C CA . PRO A 1 364 ? 0.877 -7.558 22.140 1.00 90.06 364 PRO A CA 1
ATOM 2909 C C . PRO A 1 364 ? 0.260 -8.874 21.645 1.00 90.06 364 PRO A C 1
ATOM 2911 O O . PRO A 1 364 ? 0.195 -9.830 22.416 1.00 90.06 364 PRO A O 1
ATOM 2914 N N . ARG A 1 365 ? -0.152 -8.947 20.370 1.00 86.19 365 ARG A N 1
ATOM 2915 C CA . ARG A 1 365 ? -0.663 -10.171 19.741 1.00 86.19 365 ARG A CA 1
ATOM 2916 C C . ARG A 1 365 ? 0.449 -11.206 19.529 1.00 86.19 365 ARG A C 1
ATOM 2918 O O . ARG A 1 365 ? 0.267 -12.366 19.873 1.00 86.19 365 ARG A O 1
ATOM 2925 N N . ILE A 1 366 ? 1.594 -10.781 18.997 1.00 84.50 366 ILE A N 1
ATOM 2926 C CA . ILE A 1 366 ? 2.772 -11.622 18.732 1.00 84.50 366 ILE A CA 1
ATOM 2927 C C . ILE A 1 366 ? 3.426 -12.068 20.045 1.00 84.50 366 ILE A C 1
ATOM 2929 O O . ILE A 1 366 ? 3.843 -13.214 20.162 1.00 84.50 366 ILE A O 1
ATOM 2933 N N . LEU A 1 367 ? 3.461 -11.194 21.056 1.00 86.56 367 LEU A N 1
ATOM 2934 C CA . LEU A 1 367 ? 3.982 -11.514 22.389 1.00 86.56 367 LEU A CA 1
ATOM 2935 C C . LEU A 1 367 ? 3.039 -12.400 23.226 1.00 86.56 367 LEU A C 1
ATOM 2937 O O . LEU A 1 367 ? 3.370 -12.729 24.361 1.00 86.56 367 LEU A O 1
ATOM 2941 N N . GLY A 1 368 ? 1.852 -12.750 22.714 1.00 83.56 368 GLY A N 1
ATOM 2942 C CA . GLY A 1 368 ? 0.862 -13.545 23.448 1.00 83.56 368 GLY A CA 1
ATOM 2943 C C . GLY A 1 368 ? 0.237 -12.828 24.653 1.00 83.56 368 GLY A C 1
ATOM 2944 O O . GLY A 1 368 ? -0.398 -13.473 25.480 1.00 83.56 368 GLY A O 1
ATOM 2945 N N . ILE A 1 369 ? 0.397 -11.504 24.759 1.00 88.25 369 ILE A N 1
ATOM 2946 C CA . ILE A 1 369 ? -0.109 -10.691 25.875 1.00 88.25 369 ILE A CA 1
ATOM 2947 C C . ILE A 1 369 ? -1.619 -10.491 25.744 1.00 88.25 369 ILE A C 1
ATOM 2949 O O . ILE A 1 369 ? -2.372 -10.735 26.684 1.00 88.25 369 ILE A O 1
ATOM 2953 N N . LYS A 1 370 ? -2.071 -10.002 24.583 1.00 86.44 370 LYS A N 1
ATOM 2954 C CA . LYS A 1 370 ? -3.491 -9.738 24.327 1.00 86.44 370 LYS A CA 1
ATOM 2955 C C . LYS A 1 370 ? -3.795 -9.749 22.839 1.00 86.44 370 LYS A C 1
ATOM 2957 O O . LYS A 1 370 ? -3.116 -9.097 22.046 1.00 86.44 370 LYS A O 1
ATOM 2962 N N . TRP A 1 371 ? -4.880 -10.425 22.473 1.00 87.56 371 TRP A N 1
ATOM 2963 C CA . TRP A 1 371 ? -5.435 -10.339 21.130 1.00 87.56 371 TRP A CA 1
ATOM 2964 C C . TRP A 1 371 ? -6.344 -9.116 21.001 1.00 87.56 371 TRP A C 1
ATOM 2966 O O . TRP A 1 371 ? -7.501 -9.141 21.414 1.00 87.56 371 TRP A O 1
ATOM 2976 N N . ILE A 1 372 ? -5.824 -8.043 20.412 1.00 92.31 372 ILE A N 1
ATOM 2977 C CA . ILE A 1 372 ? -6.608 -6.838 20.122 1.00 92.31 372 ILE A CA 1
ATOM 2978 C C . ILE A 1 372 ? -7.341 -7.048 18.796 1.00 92.31 372 ILE A C 1
ATOM 2980 O O . ILE A 1 372 ? -6.680 -7.232 17.774 1.00 92.31 372 ILE A O 1
ATOM 2984 N N . LYS A 1 373 ? -8.681 -7.047 18.787 1.00 92.56 373 LYS A N 1
ATOM 2985 C CA . LYS A 1 373 ? -9.470 -7.228 17.555 1.00 92.56 373 LYS A CA 1
ATOM 2986 C C . LYS A 1 373 ? -9.411 -5.959 16.701 1.00 92.56 373 LYS A C 1
ATOM 2988 O O . LYS A 1 373 ? -9.639 -4.864 17.206 1.00 92.56 373 LYS A O 1
ATOM 2993 N N . LEU A 1 374 ? -9.127 -6.100 15.411 1.00 94.38 374 LEU A N 1
ATOM 2994 C CA . LEU A 1 374 ? -9.010 -5.006 14.449 1.00 94.38 374 LEU A CA 1
ATOM 2995 C C . LEU A 1 374 ? -10.178 -5.017 13.469 1.00 94.38 374 LEU A C 1
ATOM 2997 O O . LEU A 1 374 ? -10.344 -5.968 12.702 1.00 94.38 374 LEU A O 1
ATOM 3001 N N . ILE A 1 375 ? -10.956 -3.937 13.460 1.00 94.62 375 ILE A N 1
ATOM 3002 C CA . ILE A 1 375 ? -12.022 -3.707 12.486 1.00 94.62 375 ILE A CA 1
ATOM 3003 C C . ILE A 1 375 ? -11.688 -2.451 11.687 1.00 94.62 375 ILE A C 1
ATOM 3005 O O . ILE A 1 375 ? -11.580 -1.351 12.230 1.00 94.62 375 ILE A O 1
ATOM 3009 N N . TYR A 1 376 ? -11.544 -2.623 10.380 1.00 95.44 376 TYR A N 1
ATOM 3010 C CA . TYR A 1 376 ? -11.426 -1.519 9.443 1.00 95.44 376 TYR A CA 1
ATOM 3011 C C . TYR A 1 376 ? -12.726 -1.364 8.670 1.00 95.44 376 TYR A C 1
ATOM 3013 O O . TYR A 1 376 ? -13.264 -2.349 8.164 1.00 95.44 376 TYR A O 1
ATOM 3021 N N . VAL A 1 377 ? -13.206 -0.131 8.559 1.00 95.12 377 VAL A N 1
ATOM 3022 C CA . VAL A 1 377 ? -14.369 0.223 7.744 1.00 95.12 377 VAL A CA 1
ATOM 3023 C C . VAL A 1 377 ? -13.898 1.144 6.628 1.00 95.12 377 VAL A C 1
ATOM 3025 O O . VAL A 1 377 ? -13.411 2.239 6.893 1.00 95.12 377 VAL A O 1
ATOM 3028 N N . GLU A 1 378 ? -14.001 0.706 5.375 1.00 95.00 378 GLU A N 1
ATOM 3029 C CA . GLU A 1 378 ? -13.639 1.567 4.247 1.00 95.00 378 GLU A CA 1
ATOM 3030 C C . GLU A 1 378 ? -14.587 2.774 4.171 1.00 95.00 378 GLU A C 1
ATOM 3032 O O . GLU A 1 378 ? -15.797 2.660 4.405 1.00 95.00 378 GLU A O 1
ATOM 3037 N N . SER A 1 379 ? -14.016 3.937 3.845 1.00 90.38 379 SER A N 1
ATOM 3038 C CA . SER A 1 379 ? -14.762 5.196 3.790 1.00 90.38 379 SER A CA 1
ATOM 3039 C C . SER A 1 379 ? -15.864 5.134 2.735 1.00 90.38 379 SER A C 1
ATOM 3041 O O . SER A 1 379 ? -15.674 4.598 1.638 1.00 90.38 379 SER A O 1
ATOM 3043 N N . PHE A 1 380 ? -17.010 5.736 3.049 1.00 88.88 380 PHE A N 1
ATOM 3044 C CA . PHE A 1 380 ? -18.170 5.773 2.165 1.00 88.88 380 PHE A CA 1
ATOM 3045 C C . PHE A 1 380 ? -17.843 6.459 0.835 1.00 88.88 380 PHE A C 1
ATOM 3047 O O . PHE A 1 380 ? -18.247 5.989 -0.231 1.00 88.88 380 PHE A O 1
ATOM 3054 N N . ALA A 1 381 ? -17.000 7.498 0.875 1.00 86.19 381 ALA A N 1
ATOM 3055 C CA . ALA A 1 381 ? -16.549 8.240 -0.302 1.00 86.19 381 ALA A CA 1
ATOM 3056 C C . ALA A 1 381 ? -15.769 7.386 -1.326 1.00 86.19 381 ALA A C 1
ATOM 3058 O O . ALA A 1 381 ? -15.563 7.794 -2.474 1.00 86.19 381 ALA A O 1
ATOM 3059 N N . ARG A 1 382 ? -15.300 6.192 -0.945 1.00 87.25 382 ARG A N 1
ATOM 3060 C CA . ARG A 1 382 ? -14.528 5.303 -1.816 1.00 87.25 382 ARG A CA 1
ATOM 3061 C C . ARG A 1 382 ? -15.446 4.355 -2.576 1.00 87.25 382 ARG A C 1
ATOM 3063 O O . ARG A 1 382 ? -15.544 3.195 -2.234 1.00 87.25 382 ARG A O 1
ATOM 3070 N N . VAL A 1 383 ? -16.053 4.830 -3.662 1.00 87.06 383 VAL A N 1
ATOM 3071 C CA . VAL A 1 383 ? -16.976 4.039 -4.511 1.00 87.06 383 VAL A CA 1
ATOM 3072 C C . VAL A 1 383 ? -16.295 3.076 -5.492 1.00 87.06 383 VAL A C 1
ATOM 3074 O O . VAL A 1 383 ? -16.789 1.983 -5.736 1.00 87.06 383 VAL A O 1
ATOM 3077 N N . LYS A 1 384 ? -15.169 3.481 -6.100 1.00 84.31 384 LYS A N 1
ATOM 3078 C CA . LYS A 1 384 ? -14.554 2.744 -7.229 1.00 84.31 384 LYS A CA 1
ATOM 3079 C C . LYS A 1 384 ? -13.311 1.943 -6.848 1.00 84.31 384 LYS A C 1
ATOM 3081 O O . LYS A 1 384 ? -13.013 0.914 -7.449 1.00 84.31 384 LYS A O 1
ATOM 3086 N N . THR A 1 385 ? -12.526 2.452 -5.900 1.00 88.50 385 THR A N 1
ATOM 3087 C CA . THR A 1 385 ? -11.253 1.850 -5.484 1.00 88.50 385 THR A CA 1
ATOM 3088 C C . THR A 1 385 ? -11.044 2.029 -3.986 1.00 88.50 385 THR A C 1
ATOM 3090 O O . THR A 1 385 ? -11.343 3.101 -3.457 1.00 88.50 385 THR A O 1
ATOM 3093 N N . LEU A 1 386 ? -10.467 1.019 -3.325 1.00 89.06 386 LEU A N 1
ATOM 3094 C CA . LEU A 1 386 ? -10.063 1.114 -1.918 1.00 89.06 386 LEU A CA 1
ATOM 3095 C C . LEU A 1 386 ? -9.130 2.311 -1.695 1.00 89.06 386 LEU A C 1
ATOM 3097 O O . LEU A 1 386 ? -8.380 2.710 -2.601 1.00 89.06 386 LEU A O 1
ATOM 3101 N N . SER A 1 387 ? -9.185 2.896 -0.502 1.00 89.44 387 SER A N 1
ATOM 3102 C CA . SER A 1 387 ? -8.224 3.917 -0.085 1.00 89.44 387 SER A CA 1
ATOM 3103 C C . SER A 1 387 ? -6.820 3.312 0.039 1.00 89.44 387 SER A C 1
ATOM 3105 O O . SER A 1 387 ? -6.655 2.094 0.097 1.00 89.44 387 SER A O 1
ATOM 3107 N N . LEU A 1 388 ? -5.774 4.146 0.066 1.00 86.62 388 LEU A N 1
ATOM 3108 C CA . LEU A 1 388 ? -4.415 3.641 0.301 1.00 86.62 388 LEU A CA 1
ATOM 3109 C C . LEU A 1 388 ? -4.335 2.914 1.652 1.00 86.62 388 LEU A C 1
ATOM 3111 O O . LEU A 1 388 ? -3.794 1.814 1.719 1.00 86.62 388 LEU A O 1
ATOM 3115 N N . SER A 1 389 ? -4.943 3.490 2.692 1.00 90.06 389 SER A N 1
ATOM 3116 C CA . SER A 1 389 ? -5.041 2.866 4.011 1.00 90.06 389 SER A CA 1
ATOM 3117 C C . SER A 1 389 ? -5.791 1.535 3.951 1.00 90.06 389 SER A C 1
ATOM 3119 O O . SER A 1 389 ? -5.329 0.553 4.523 1.00 90.06 389 SER A O 1
ATOM 3121 N N . GLY A 1 390 ? -6.900 1.476 3.209 1.00 90.88 390 GLY A N 1
ATOM 3122 C CA . GLY A 1 390 ? -7.683 0.258 3.021 1.00 90.88 390 GLY A CA 1
ATOM 3123 C C . GLY A 1 390 ? -6.894 -0.834 2.309 1.00 90.88 390 GLY A C 1
ATOM 3124 O O . GLY A 1 390 ? -6.876 -1.967 2.770 1.00 90.88 390 GLY A O 1
ATOM 3125 N N . LYS A 1 391 ? -6.148 -0.495 1.250 1.00 90.06 391 LYS A N 1
ATOM 3126 C CA . LYS A 1 391 ? -5.257 -1.447 0.564 1.00 90.06 391 LYS A CA 1
ATOM 3127 C C . LYS A 1 391 ? -4.187 -2.017 1.495 1.00 90.06 391 LYS A C 1
ATOM 3129 O O . LYS A 1 391 ? -3.937 -3.215 1.448 1.00 90.06 391 LYS A O 1
ATOM 3134 N N . LEU A 1 392 ? -3.574 -1.173 2.329 1.00 89.00 392 LEU A N 1
ATOM 3135 C CA . LEU A 1 392 ? -2.538 -1.594 3.278 1.00 89.00 392 LEU A CA 1
ATOM 3136 C C . LEU A 1 392 ? -3.109 -2.466 4.403 1.00 89.00 392 LEU A C 1
ATOM 3138 O O . LEU A 1 392 ? -2.503 -3.462 4.782 1.00 89.00 392 LEU A O 1
ATOM 3142 N N . LEU A 1 393 ? -4.284 -2.108 4.924 1.00 90.75 393 LEU A N 1
ATOM 3143 C CA . LEU A 1 393 ? -4.907 -2.813 6.043 1.00 90.75 393 LEU A CA 1
ATOM 3144 C C . LEU A 1 393 ? -5.720 -4.038 5.635 1.00 90.75 393 LEU A C 1
ATOM 3146 O O . LEU A 1 393 ? -6.022 -4.854 6.498 1.00 90.75 393 LEU A O 1
ATOM 3150 N N . TYR A 1 394 ? -6.047 -4.204 4.355 1.00 90.12 394 TYR A N 1
ATOM 3151 C CA . TYR A 1 394 ? -6.909 -5.279 3.862 1.00 90.12 394 TYR A CA 1
ATOM 3152 C C . TYR A 1 394 ? -6.473 -6.681 4.310 1.00 90.12 394 TYR A C 1
ATOM 3154 O O . TYR A 1 394 ? -7.309 -7.496 4.695 1.00 90.12 394 TYR A O 1
ATOM 3162 N N . ILE A 1 395 ? -5.166 -6.946 4.307 1.00 83.19 395 ILE A N 1
ATOM 3163 C CA . ILE A 1 395 ? -4.589 -8.224 4.758 1.00 83.19 395 ILE A CA 1
ATOM 3164 C C . ILE A 1 395 ? -4.224 -8.234 6.248 1.00 83.19 395 ILE A C 1
ATOM 3166 O O . ILE A 1 395 ? -3.831 -9.267 6.779 1.00 83.19 395 ILE A O 1
ATOM 3170 N N . PHE A 1 396 ? -4.320 -7.083 6.910 1.00 84.38 396 PHE A N 1
ATOM 3171 C CA . PHE A 1 396 ? -3.772 -6.843 8.240 1.00 84.38 396 PHE A CA 1
ATOM 3172 C C . PHE A 1 396 ? -4.842 -6.803 9.336 1.00 84.38 396 PHE A C 1
ATOM 3174 O O . PHE A 1 396 ? -4.527 -6.940 10.513 1.00 84.38 396 PHE A O 1
ATOM 3181 N N . VAL A 1 397 ? -6.111 -6.595 8.996 1.00 90.31 397 VAL A N 1
ATOM 3182 C CA . VAL A 1 397 ? -7.193 -6.478 9.987 1.00 90.31 397 VAL A CA 1
ATOM 3183 C C . VAL A 1 397 ? -7.997 -7.761 10.117 1.00 90.31 397 VAL A C 1
ATOM 3185 O O . VAL A 1 397 ? -8.091 -8.557 9.183 1.00 90.31 397 VAL A O 1
ATOM 3188 N N . ASP A 1 398 ? -8.633 -7.953 11.274 1.00 89.44 398 ASP A N 1
ATOM 3189 C CA . ASP A 1 398 ? -9.461 -9.136 11.499 1.00 89.44 398 ASP A CA 1
ATOM 3190 C C . ASP A 1 398 ? -10.817 -9.033 10.809 1.00 89.44 398 ASP A C 1
ATOM 3192 O O . ASP A 1 398 ? -11.428 -10.055 10.514 1.00 89.44 398 ASP A O 1
ATOM 3196 N N . ARG A 1 399 ? -11.333 -7.823 10.577 1.00 91.19 399 ARG A N 1
ATOM 3197 C CA . ARG A 1 399 ? -12.525 -7.601 9.753 1.00 91.19 399 ARG A CA 1
ATOM 3198 C C . ARG A 1 399 ? -12.348 -6.369 8.893 1.00 91.19 399 ARG A C 1
ATOM 3200 O O . ARG A 1 399 ? -12.032 -5.294 9.397 1.00 91.19 399 ARG A O 1
ATOM 3207 N N . PHE A 1 400 ? -12.579 -6.549 7.601 1.00 93.56 400 PHE A N 1
ATOM 3208 C CA . PHE A 1 400 ? -12.516 -5.491 6.609 1.00 93.56 400 PHE A CA 1
ATOM 3209 C C . PHE A 1 400 ? -13.923 -5.258 6.068 1.00 93.56 400 PHE A C 1
ATOM 3211 O O . PHE A 1 400 ? -14.430 -6.067 5.296 1.00 93.56 400 PHE A O 1
ATOM 3218 N N . LEU A 1 401 ? -14.582 -4.198 6.526 1.00 94.38 401 LEU A N 1
ATOM 3219 C CA . LEU A 1 401 ? -15.962 -3.889 6.171 1.00 94.38 401 LEU A CA 1
ATOM 3220 C C . LEU A 1 401 ? -15.998 -2.901 5.007 1.00 94.38 401 LEU A C 1
ATOM 3222 O O . LEU A 1 401 ? -15.275 -1.902 5.003 1.00 94.38 401 LEU A O 1
ATOM 3226 N N . VAL A 1 402 ? -16.865 -3.173 4.036 1.00 94.56 402 VAL A N 1
ATOM 3227 C CA . VAL A 1 402 ? -17.078 -2.323 2.861 1.00 94.56 402 VAL A CA 1
ATOM 3228 C C . VAL A 1 402 ? -18.548 -1.962 2.716 1.00 94.56 402 VAL A C 1
ATOM 3230 O O . VAL A 1 402 ? -19.440 -2.749 3.038 1.00 94.56 402 VAL A O 1
ATOM 3233 N N . GLN A 1 403 ? -18.790 -0.763 2.194 1.00 93.19 403 GLN A N 1
ATOM 3234 C CA . GLN A 1 403 ? -20.137 -0.213 2.018 1.00 93.19 403 GLN A CA 1
ATOM 3235 C C . GLN A 1 403 ? -20.661 -0.337 0.585 1.00 93.19 403 GLN A C 1
ATOM 3237 O O . GLN A 1 403 ? -21.816 -0.020 0.319 1.00 93.19 403 GLN A O 1
ATOM 3242 N N . TRP A 1 404 ? -19.829 -0.834 -0.337 1.00 92.88 404 TRP A N 1
ATOM 3243 C CA . TRP A 1 404 ? -20.175 -1.035 -1.743 1.00 92.88 404 TRP A CA 1
ATOM 3244 C C . TRP A 1 404 ? -20.028 -2.516 -2.120 1.00 92.88 404 TRP A C 1
ATOM 3246 O O . TRP A 1 404 ? -18.974 -3.098 -1.838 1.00 92.88 404 TRP A O 1
ATOM 3256 N N . PRO A 1 405 ? -21.037 -3.129 -2.770 1.00 91.25 405 PRO A N 1
ATOM 3257 C CA . PRO A 1 405 ? -21.052 -4.570 -3.044 1.00 91.25 405 PRO A CA 1
ATOM 3258 C C . PRO A 1 405 ? -19.917 -5.006 -3.978 1.00 91.25 405 PRO A C 1
ATOM 3260 O O . PRO A 1 405 ? -19.291 -6.035 -3.742 1.00 91.25 405 PRO A O 1
ATOM 3263 N N . TYR A 1 406 ? -19.557 -4.163 -4.952 1.00 90.75 406 TYR A N 1
ATOM 3264 C CA . TYR A 1 406 ? -18.445 -4.400 -5.879 1.00 90.75 406 TYR A CA 1
ATOM 3265 C C . TYR A 1 406 ? -17.112 -4.722 -5.176 1.00 90.75 406 TYR A C 1
ATOM 3267 O O . TYR A 1 406 ? -16.295 -5.482 -5.695 1.00 90.75 406 TYR A O 1
ATOM 3275 N N . PHE A 1 407 ? -16.864 -4.183 -3.975 1.00 87.81 407 PHE A N 1
ATOM 3276 C CA . PHE A 1 407 ? -15.649 -4.545 -3.246 1.00 87.81 407 PHE A CA 1
ATOM 3277 C C . PHE A 1 407 ? -15.691 -5.958 -2.683 1.00 87.81 407 PHE A C 1
ATOM 3279 O O . PHE A 1 407 ? -14.648 -6.594 -2.675 1.00 87.81 407 PHE A O 1
ATOM 3286 N N . ALA A 1 408 ? -16.841 -6.463 -2.242 1.00 88.06 408 ALA A N 1
ATOM 3287 C CA . ALA A 1 408 ? -16.934 -7.840 -1.760 1.00 88.06 408 ALA A CA 1
ATOM 3288 C C . ALA A 1 408 ? -16.735 -8.857 -2.896 1.00 88.06 408 ALA A C 1
ATOM 3290 O O . ALA A 1 408 ? -16.163 -9.917 -2.670 1.00 88.06 408 ALA A O 1
ATOM 3291 N N . GLU A 1 409 ? -17.122 -8.508 -4.127 1.00 87.19 409 GLU A N 1
ATOM 3292 C CA . GLU A 1 409 ? -16.839 -9.320 -5.319 1.00 87.19 409 GLU A CA 1
ATOM 3293 C C . GLU A 1 409 ? -15.342 -9.334 -5.657 1.00 87.19 409 GLU A C 1
ATOM 3295 O O . GLU A 1 409 ? -14.762 -10.379 -5.943 1.00 87.19 409 GLU A O 1
ATOM 3300 N N . LYS A 1 410 ? -14.695 -8.164 -5.606 1.00 88.44 410 LYS A N 1
ATOM 3301 C CA . LYS A 1 410 ? -13.284 -8.007 -5.982 1.00 88.44 410 LYS A CA 1
ATOM 3302 C C . LYS A 1 410 ? -12.297 -8.436 -4.890 1.00 88.44 410 LYS A C 1
ATOM 3304 O O . LYS A 1 410 ? -11.157 -8.784 -5.195 1.00 88.44 410 LYS A O 1
ATOM 3309 N N . TYR A 1 411 ? -12.699 -8.363 -3.626 1.00 86.94 411 TYR A N 1
ATOM 3310 C CA . TYR A 1 411 ? -11.850 -8.574 -2.458 1.00 86.94 411 TYR A CA 1
ATOM 3311 C C . TYR A 1 411 ? -12.471 -9.658 -1.559 1.00 86.94 411 TYR A C 1
ATOM 3313 O O . TYR A 1 411 ? -13.292 -9.334 -0.704 1.00 86.94 411 TYR A O 1
ATOM 3321 N N . PRO A 1 412 ? -12.052 -10.935 -1.685 1.00 85.75 412 PRO A N 1
ATOM 3322 C CA . PRO A 1 412 ? -12.686 -12.074 -1.002 1.00 85.75 412 PRO A CA 1
ATOM 3323 C C . PRO A 1 412 ? -12.766 -11.986 0.531 1.00 85.75 412 PRO A C 1
ATOM 3325 O O . PRO A 1 412 ? -13.609 -12.627 1.150 1.00 85.75 412 PRO A O 1
ATOM 3328 N N . ASN A 1 413 ? -11.876 -11.216 1.162 1.00 85.12 413 ASN A N 1
ATOM 3329 C CA . ASN A 1 413 ? -11.834 -11.026 2.614 1.00 85.12 413 ASN A CA 1
ATOM 3330 C C . ASN A 1 413 ? -12.671 -9.832 3.095 1.00 85.12 413 ASN A C 1
ATOM 3332 O O . ASN A 1 413 ? -12.767 -9.635 4.314 1.00 85.12 413 ASN A O 1
ATOM 3336 N N . ALA A 1 414 ? -13.220 -9.038 2.170 1.00 90.62 414 ALA A N 1
ATOM 3337 C CA . ALA A 1 414 ? -14.056 -7.886 2.463 1.00 90.62 414 ALA A CA 1
ATOM 3338 C C . ALA A 1 414 ? -15.499 -8.318 2.743 1.00 90.62 414 ALA A C 1
ATOM 3340 O O . ALA A 1 414 ? -16.086 -9.128 2.032 1.00 90.62 414 ALA A O 1
ATOM 3341 N N . GLU A 1 415 ? -16.091 -7.737 3.778 1.00 91.19 415 GLU A N 1
ATOM 3342 C CA . GLU A 1 415 ? -17.455 -8.020 4.198 1.00 91.19 415 GLU A CA 1
ATOM 3343 C C . GLU A 1 415 ? -18.357 -6.840 3.836 1.00 91.19 415 GLU A C 1
ATOM 3345 O O . GLU A 1 415 ? -18.261 -5.763 4.431 1.00 91.19 415 GLU A O 1
ATOM 3350 N N . TYR A 1 416 ? -19.256 -7.042 2.874 1.00 92.62 416 TYR A N 1
ATOM 3351 C CA . TYR A 1 416 ? -20.275 -6.049 2.554 1.00 92.62 416 TYR A CA 1
ATOM 3352 C C . TYR A 1 416 ? -21.326 -5.977 3.669 1.00 92.62 416 TYR A C 1
ATOM 3354 O O . TYR A 1 416 ? -21.903 -6.998 4.056 1.00 92.62 416 TYR A O 1
ATOM 3362 N N . LYS A 1 417 ? -21.564 -4.773 4.203 1.00 90.25 417 LYS A N 1
ATOM 3363 C CA . LYS A 1 417 ? -22.550 -4.521 5.274 1.00 90.25 417 LYS A CA 1
ATOM 3364 C C . LYS A 1 417 ? -23.570 -3.429 4.940 1.00 90.25 417 LYS A C 1
ATOM 3366 O O . LYS A 1 417 ? -24.332 -3.034 5.814 1.00 90.25 417 LYS A O 1
ATOM 3371 N N . GLY A 1 418 ? -23.624 -2.993 3.682 1.00 89.31 418 GLY A N 1
ATOM 3372 C CA . GLY A 1 418 ? -24.484 -1.887 3.267 1.00 89.31 418 GLY A CA 1
ATOM 3373 C C . GLY A 1 418 ? -23.968 -0.533 3.751 1.00 89.31 418 GLY A C 1
ATOM 3374 O O . GLY A 1 418 ? -22.778 -0.375 4.023 1.00 89.31 418 GLY A O 1
ATOM 3375 N N . LEU A 1 419 ? -24.874 0.440 3.822 1.00 88.44 419 LEU A N 1
ATOM 3376 C CA . LEU A 1 419 ? -24.579 1.789 4.297 1.00 88.44 419 LEU A CA 1
ATOM 3377 C C . LEU A 1 419 ? -24.418 1.763 5.818 1.00 88.44 419 LEU A C 1
ATOM 3379 O O . LEU A 1 419 ? -25.361 1.438 6.538 1.00 88.44 419 LEU A O 1
ATOM 3383 N N . LEU A 1 420 ? -23.205 2.053 6.282 1.00 84.25 420 LEU A N 1
ATOM 3384 C CA . LEU A 1 420 ? -22.855 2.077 7.704 1.00 84.25 420 LEU A CA 1
ATOM 3385 C C . LEU A 1 420 ? -22.768 3.501 8.267 1.00 84.25 420 LEU A C 1
ATOM 3387 O O . LEU A 1 420 ? -22.703 3.656 9.485 1.00 84.25 420 LEU A O 1
ATOM 3391 N N . VAL A 1 421 ? -22.719 4.507 7.389 1.00 82.31 421 VAL A N 1
ATOM 3392 C CA . VAL A 1 421 ? -22.575 5.938 7.701 1.00 82.31 421 VAL A CA 1
ATOM 3393 C C . VAL A 1 421 ? -23.527 6.780 6.865 1.00 82.31 421 VAL A C 1
ATOM 3395 O O . VAL A 1 421 ? -23.893 6.317 5.758 1.00 82.31 421 VAL A O 1
#

pLDDT: mean 76.25, std 24.67, range [21.48, 97.5]

Organism: Funneliformis mosseae (NCBI:txid27381)

InterPro domains:
  IPR000210 BTB/POZ domain [PF00651] (120-172)
  IPR000210 BTB/POZ domain [PS50097] (109-172)
  IPR011333 SKP1/BTB/POZ domain superfamily [G3DSA:3.30.710.10] (101-226)
  IPR011333 SKP1/BTB/POZ domain superfamily [SSF54695] (119-189)
  IPR013969 Oligosaccharide biosynthesis protein Alg14-like [PF08660] (247-420)
  IPR013969 Oligosaccharide biosynthesis protein Alg14-like [PTHR12154] (227-420)

Secondary structure (DSSP, 8-state):
---------SS----------------------------------------------------------GGG--SS--TT-EETTEEHHHHHHHHHHHHHHHTT-TTT-SEEEEETTEEEEEEEE-HHHHHTTBHHHHHHTTSPPTTPEEEE--SS-GGGHHHHHHHHHH--HHHHHHT--TTTHHHHHHHHHHTTB-HHHHHHHHHHIIIIIHHHHHHHHHHSPP--PPPP-----SSPPPP--EEEE--TTHHHHHHHHHHHTS-TTTTS-SEEEEEETT-HHHHHHHHHHHHHH-SSS---EEEEEE--SS-TT--TTTHHHHHHHHHHHHHHHHHHH--SEEEE-S-TTHHHHHHHHHHHHHTTS---EEEEE--TT-SSS--HHHHHHTTTSSEEEESSHHHHHH-TTEEE-----

Sequence (421 aa):
MTSTISQNSPFPPNAVYQQNSYPSQTSSYSQIPRNSPYQHQQYHSPVKQEYSSSSSSPSSVSSASASFPLGTLPPSFDHSHLIDGIPVSYILEKLHLLGPTYYNNRQTAYAELLINSLPNTTFYVHKEYLILQSIFFRQVFERVKNGDCITITLPAAPETFQPILEYLYTGDDDKWYSTMTIENWSNIYKNVQFLGLCTEAKAVCLAFYEHEIEPTLHRLFHTLPRRHKDNPIVPPSNRPKPSIKTCIILGSGGHTMEMFQLIEGLDLKTVYRPRIYVVTDNDYLSLQKVVEFENRKSGDHHNDHVVKMIPRSRQVGQSWLTTPFSVLKALIKCISLIFGELPDLIICNGPGSCIPVCVISYIPRILGIKWIKLIYVESFARVKTLSLSGKLLYIFVDRFLVQWPYFAEKYPNAEYKGLLV